Protein 2OQG (pdb70)

B-factor: mean 23.86, std 10.5, range [7.01, 112.54]

InterPro domains:
  IPR001845 HTH ArsR-type DNA-binding domain [PR00778] (13-28)
  IPR001845 HTH ArsR-type DNA-binding domain [PR00778] (45-60)
  IPR001845 HTH ArsR-type DNA-binding domain [PR00778] (60-75)
  IPR001845 HTH ArsR-type DNA-binding domain [PS50987] (1-95)
  IPR001845 HTH ArsR-type DNA-binding domain [SM00418] (11-89)
  IPR011991 ArsR-like helix-turn-helix domain [cd00090] (13-75)
  IPR036388 Winged helix-like DNA-binding domain superfamily [G3DSA:1.10.10.10] (1-110)
  IPR036390 Winged helix DNA-binding domain superfamily [SSF46785] (8-104)

Organism: Rhodococcus jostii (strain RHA1) (NCBI:txid101510)

Sequence (424 aa):
GTVGTYAEELASVFAALSSDEETRWEEILTELGRRADQSASSSSLATRRLPVSRRQAIAKHLNALQACGLVESVKVGRREIRYRALGAELNKTARTLEERRIGAEEWDRRRRLAAIKQIAESTVGTYAEELASVFAALSSDEETRWEEILTEELGRRADQSASSSLATRRLPVSRRQQAIAKHLNALQACGLVESVKVGREIRRYRALGAELNKTARTLERIGAEWDRRRRLAAIKQIAESSEVGTYAEELASSVFAALSDEETRWEEILTEELGRRADDQSASSLATRLPVSRRQAIAKHLNALQACGLVESVVKVGRREIRRYRRALGAELNKTARRTLLERRIGAEEWDRRLAAIKKQQIAESVGTYYAELASVFAALSDETRWEEILTELGRADQQSSASSSLATRLPVSRQAIAKKHLNALQACGLVVESVKVGRREEIRYRALGAELNNKTARTLEERRIGGAEEWDRRRLAAIIKKQQIAES

Radius of gyration: 34.67 Å; Cα contacts (8 Å, |Δi|>4): 653; chains: 4; bounding box: 62×33×121 Å

Nearest PDB structures (foldseek):
  2oqg-assembly1_B  TM=1.006E+00  e=1.334E-17  Rhodococcus jostii RHA1
  2oqg-assembly1_D  TM=9.419E-01  e=6.104E-15  Rhodococcus jostii RHA1
  7p6f-assembly2_CCC-2  TM=9.011E-01  e=6.106E-06  Streptomyces griseus
  1r1u-assembly2_D  TM=8.016E-01  e=3.786E-05  Staphylococcus aureus
  8qkf-assembly1_A  TM=7.967E-01  e=3.323E-05  Mycolicibacterium smegmatis

Foldseek 3Di:
DDVVVCVLCVLVCVLVVDPLSVVVQVVQAVDWAALVVVVVVDPADSVRSVVSQVSCVVSPQKDWDQDPNDITMHGDCVSVVVVVVVVVVVVVVVVVVVVVVVVVVVD/DVVVCVLCVLVCVLVVDVVSVVVQVVQAVDWAALVRVVVVDVADSVRSVVSVVSCVVSPQKDWDDDPPDITIHGDCVSVVVVCVVVVVVVVVVVVVVVVVVVVVVVD/DCLVVLLVLVCVLVVDPLSVVVLVVLVVPWAALVVSCVVDPDHSVVSVVSVVSCVVSPQKDWDDDPPGITIHGDVVSVVVSVVVVVVVVVVVVVVVVVCCVPPPD/DVVVVLLVLVCVLCVDVVLVVLLVVLAVDWAALVRSVVPDPDDSVVSVVSLVSCVVSPQWDWDDDPPGIIIHGDVVSVVVSVVVVCVVVVVVVVVVVVVCVVPHD

CATH classification: 1.10.10.10

Structure (mmCIF, N/CA/C/O backbone):
data_2OQG
#
_entry.id   2OQG
#
_cell.length_a   33.872
_cell.length_b   57.494
_cell.length_c   101.103
_cell.angle_alpha   90.00
_cell.angle_beta   96.54
_cell.angle_gamma   90.00
#
_symmetry.space_group_name_H-M   'P 1 21 1'
#
loop_
_entity.id
_entity.type
_entity.pdbx_description
1 polymer 'Possible transcriptional regulator, ArsR family protein'
2 non-polymer 'ACETIC ACID'
3 water water
#
loop_
_atom_site.group_PDB
_atom_site.id
_atom_site.type_symbol
_atom_site.label_atom_id
_atom_site.label_alt_id
_atom_site.label_comp_id
_atom_site.label_asym_id
_atom_site.label_entity_id
_atom_site.label_seq_id
_atom_site.pdbx_PDB_ins_code
_atom_site.Cartn_x
_atom_site.Cartn_y
_atom_site.Cartn_z
_atom_site.occupancy
_atom_site.B_iso_or_equiv
_atom_site.auth_seq_id
_atom_site.auth_comp_id
_atom_site.auth_asym_id
_atom_site.auth_atom_id
_atom_site.pdbx_PDB_model_num
ATOM 1 N N . GLY A 1 2 ? -2.392 15.559 100.962 1.00 38.05 0 GLY A N 1
ATOM 2 C CA . GLY A 1 2 ? -1.500 15.789 99.789 1.00 36.68 0 GLY A CA 1
ATOM 3 C C . GLY A 1 2 ? -0.430 14.751 99.924 1.00 36.28 0 GLY A C 1
ATOM 4 O O . GLY A 1 2 ? 0.172 14.264 98.941 1.00 35.11 0 GLY A O 1
ATOM 13 N N . THR A 1 4 ? -0.517 11.496 100.475 1.00 28.83 2 THR A N 1
ATOM 14 C CA . THR A 1 4 ? -1.158 10.230 100.366 1.00 27.12 2 THR A CA 1
ATOM 15 C C . THR A 1 4 ? 0.010 9.332 100.051 1.00 25.10 2 THR A C 1
ATOM 16 O O . THR A 1 4 ? 1.094 9.824 99.687 1.00 24.20 2 THR A O 1
ATOM 20 N N . VAL A 1 5 ? -0.192 8.017 100.153 1.00 24.80 3 VAL A N 1
ATOM 21 C CA . VAL A 1 5 ? 0.833 7.081 99.755 1.00 24.93 3 VAL A CA 1
ATOM 22 C C . VAL A 1 5 ? 1.069 7.057 98.243 1.00 24.05 3 VAL A C 1
ATOM 23 O O . VAL A 1 5 ? 2.148 6.689 97.812 1.00 25.02 3 VAL A O 1
ATOM 27 N N . GLY A 1 6 ? 0.042 7.391 97.464 1.00 23.53 4 GLY A N 1
ATOM 28 C CA . GLY A 1 6 ? 0.134 7.525 96.007 1.00 22.10 4 GLY A CA 1
ATOM 29 C C . GLY A 1 6 ? 1.146 8.584 95.588 1.00 21.01 4 GLY A C 1
ATOM 30 O O . GLY A 1 6 ? 1.974 8.358 94.665 1.00 20.17 4 GLY A O 1
ATOM 31 N N . THR A 1 7 ? 1.070 9.739 96.250 1.00 19.52 5 THR A N 1
ATOM 32 C CA . THR A 1 7 ? 2.059 10.808 96.009 1.00 18.72 5 THR A CA 1
ATOM 33 C C . THR A 1 7 ? 3.464 10.323 96.287 1.00 18.64 5 THR A C 1
ATOM 34 O O . THR A 1 7 ? 4.373 10.574 95.493 1.00 17.00 5 THR A O 1
ATOM 38 N N . TYR A 1 8 ? 3.648 9.651 97.426 1.00 16.93 6 TYR A N 1
ATOM 39 C CA . TYR A 1 8 ? 5.010 9.217 97.791 1.00 17.65 6 TYR A CA 1
ATOM 40 C C . TYR A 1 8 ? 5.478 8.217 96.757 1.00 17.25 6 TYR A C 1
ATOM 41 O O . TYR A 1 8 ? 6.591 8.313 96.254 1.00 17.45 6 TYR A O 1
ATOM 50 N N . ALA A 1 9 ? 4.596 7.297 96.360 1.00 18.44 7 ALA A N 1
ATOM 51 C CA . ALA A 1 9 ? 5.034 6.209 95.459 1.00 18.58 7 ALA A CA 1
ATOM 52 C C . ALA A 1 9 ? 5.406 6.783 94.102 1.00 17.82 7 ALA A C 1
ATOM 53 O O . ALA A 1 9 ? 6.314 6.256 93.414 1.00 17.98 7 ALA A O 1
ATOM 55 N N A GLU A 1 10 ? 4.718 7.864 93.724 0.50 16.60 8 GLU A N 1
ATOM 56 N N B GLU A 1 10 ? 4.711 7.854 93.699 0.50 16.87 8 GLU A N 1
ATOM 57 C CA A GLU A 1 10 ? 4.931 8.500 92.436 0.50 16.38 8 GLU A CA 1
ATOM 58 C CA B GLU A 1 10 ? 4.966 8.466 92.402 0.50 16.87 8 GLU A CA 1
ATOM 59 C C A GLU A 1 10 ? 6.193 9.345 92.411 0.50 15.95 8 GLU A C 1
ATOM 60 C C B GLU A 1 10 ? 6.277 9.232 92.450 0.50 16.27 8 GLU A C 1
ATOM 61 O O A GLU A 1 10 ? 6.862 9.437 91.379 0.50 16.35 8 GLU A O 1
ATOM 62 O O B GLU A 1 10 ? 7.059 9.156 91.505 0.50 16.78 8 GLU A O 1
ATOM 73 N N . LEU A 1 11 ? 6.503 9.949 93.550 1.00 14.77 9 LEU A N 1
ATOM 74 C CA . LEU A 1 11 ? 7.718 10.810 93.665 1.00 14.47 9 LEU A CA 1
ATOM 75 C C . LEU A 1 11 ? 8.945 10.175 94.313 1.00 13.04 9 LEU A C 1
ATOM 76 O O . LEU A 1 11 ? 10.020 10.777 94.310 1.00 12.38 9 LEU A O 1
ATOM 81 N N . ALA A 1 12 ? 8.803 8.959 94.822 1.00 14.53 10 ALA A N 1
ATOM 82 C CA . ALA A 1 12 ? 9.857 8.310 95.573 1.00 15.32 10 ALA A CA 1
ATOM 83 C C . ALA A 1 12 ? 11.196 8.242 94.815 1.00 13.08 10 ALA A C 1
ATOM 84 O O . ALA A 1 12 ? 12.254 8.543 95.394 1.00 14.01 10 ALA A O 1
ATOM 86 N N . SER A 1 13 ? 11.134 7.926 93.528 1.00 13.38 11 SER A N 1
ATOM 87 C CA . SER A 1 13 ? 12.384 7.786 92.744 1.00 14.10 11 SER A CA 1
ATOM 88 C C . SER A 1 13 ? 13.039 9.152 92.549 1.00 12.43 11 SER A C 1
ATOM 89 O O . SER A 1 13 ? 14.264 9.262 92.592 1.00 12.36 11 SER A O 1
ATOM 92 N N . VAL A 1 14 ? 12.216 10.194 92.399 1.00 11.06 12 VAL A N 1
ATOM 93 C CA . VAL A 1 14 ? 12.788 11.552 92.327 1.00 10.84 12 VAL A CA 1
ATOM 94 C C . VAL A 1 14 ? 13.400 11.933 93.661 1.00 10.34 12 VAL A C 1
ATOM 95 O O . VAL A 1 14 ? 14.513 12.497 93.679 1.00 11.73 12 VAL A O 1
ATOM 99 N N . PHE A 1 15 ? 12.675 11.707 94.769 1.00 9.23 13 PHE A N 1
ATOM 100 C CA . PHE A 1 15 ? 13.261 12.049 96.058 1.00 9.43 13 PHE A CA 1
ATOM 101 C C . PHE A 1 15 ? 14.603 11.330 96.213 1.00 10.31 13 PHE A C 1
ATOM 102 O O . PHE A 1 15 ? 15.597 11.928 96.643 1.00 11.03 13 PHE A O 1
ATOM 110 N N . ALA A 1 16 ? 14.636 10.043 95.891 1.00 11.04 14 ALA A N 1
ATOM 111 C CA . ALA A 1 16 ? 15.892 9.281 96.040 1.00 12.35 14 ALA A CA 1
ATOM 112 C C . ALA A 1 16 ? 16.993 9.916 95.153 1.00 12.02 14 ALA A C 1
ATOM 113 O O . ALA A 1 16 ? 18.162 10.066 95.568 1.00 13.14 14 ALA A O 1
ATOM 115 N N . ALA A 1 17 ? 16.624 10.281 93.923 1.00 12.14 15 ALA A N 1
ATOM 116 C CA . ALA A 1 17 ? 17.607 10.814 92.987 1.00 11.78 15 ALA A CA 1
ATOM 117 C C . ALA A 1 17 ? 18.197 12.111 93.558 1.00 11.56 15 ALA A C 1
ATOM 118 O O . ALA A 1 17 ? 19.405 12.324 93.494 1.00 13.67 15 ALA A O 1
ATOM 120 N N . LEU A 1 18 ? 17.324 12.932 94.149 1.00 10.23 16 LEU A N 1
ATOM 121 C CA . LEU A 1 18 ? 17.709 14.274 94.613 1.00 9.46 16 LEU A CA 1
ATOM 122 C C . LEU A 1 18 ? 18.327 14.216 96.055 1.00 10.92 16 LEU A C 1
ATOM 123 O O . LEU A 1 18 ? 18.630 15.245 96.637 1.00 11.88 16 LEU A O 1
ATOM 128 N N A SER A 1 19 ? 18.484 13.016 96.622 0.50 10.80 17 SER A N 1
ATOM 129 N N B SER A 1 19 ? 18.472 12.999 96.602 0.50 11.24 17 SER A N 1
ATOM 130 C CA A SER A 1 19 ? 18.973 12.916 97.983 0.50 12.42 17 SER A CA 1
ATOM 131 C CA B SER A 1 19 ? 18.976 12.803 97.956 0.50 13.35 17 SER A CA 1
ATOM 132 C C A SER A 1 19 ? 20.503 12.856 98.027 0.50 13.11 17 SER A C 1
ATOM 133 C C B SER A 1 19 ? 20.500 12.841 98.021 0.50 13.60 17 SER A C 1
ATOM 134 O O A SER A 1 19 ? 21.084 12.750 99.120 0.50 13.32 17 SER A O 1
ATOM 135 O O B SER A 1 19 ? 21.074 12.786 99.123 0.50 13.74 17 SER A O 1
ATOM 140 N N . ASP A 1 20 ? 21.129 12.949 96.848 1.00 13.66 18 ASP A N 1
ATOM 141 C CA . ASP A 1 20 ? 22.586 12.791 96.708 1.00 16.22 18 ASP A CA 1
ATOM 142 C C . ASP A 1 20 ? 23.242 14.026 96.144 1.00 15.99 18 ASP A C 1
ATOM 143 O O . ASP A 1 20 ? 22.882 14.444 95.068 1.00 16.26 18 ASP A O 1
ATOM 148 N N A GLU A 1 21 ? 24.213 14.586 96.878 0.50 16.41 19 GLU A N 1
ATOM 149 N N B GLU A 1 21 ? 24.215 14.593 96.874 0.50 16.36 19 GLU A N 1
ATOM 150 C CA A GLU A 1 21 ? 24.910 15.799 96.457 0.50 17.13 19 GLU A CA 1
ATOM 151 C CA B GLU A 1 21 ? 24.902 15.823 96.453 0.50 17.01 19 GLU A CA 1
ATOM 152 C C A GLU A 1 21 ? 25.602 15.620 95.107 0.50 16.47 19 GLU A C 1
ATOM 153 C C B GLU A 1 21 ? 25.678 15.652 95.144 0.50 16.47 19 GLU A C 1
ATOM 154 O O A GLU A 1 21 ? 25.567 16.501 94.261 0.50 16.02 19 GLU A O 1
ATOM 155 O O B GLU A 1 21 ? 25.768 16.578 94.353 0.50 16.62 19 GLU A O 1
ATOM 166 N N . THR A 1 22 ? 26.191 14.450 94.889 1.00 16.62 20 THR A N 1
ATOM 167 C CA . THR A 1 22 ? 26.836 14.171 93.593 1.00 16.35 20 THR A CA 1
ATOM 168 C C . THR A 1 22 ? 25.831 14.260 92.419 1.00 15.39 20 THR A C 1
ATOM 169 O O . THR A 1 22 ? 26.143 14.769 91.375 1.00 14.36 20 THR A O 1
ATOM 173 N N . ARG A 1 23 ? 24.615 13.736 92.599 1.00 14.27 21 ARG A N 1
ATOM 174 C CA . ARG A 1 23 ? 23.600 13.854 91.541 1.00 12.07 21 ARG A CA 1
ATOM 175 C C . ARG A 1 23 ? 23.234 15.320 91.313 1.00 11.43 21 ARG A C 1
ATOM 176 O O . ARG A 1 23 ? 22.990 15.682 90.188 1.00 11.74 21 ARG A O 1
ATOM 184 N N . TRP A 1 24 ? 23.194 16.157 92.371 1.00 11.55 22 TRP A N 1
ATOM 185 C CA . TRP A 1 24 ? 22.952 17.600 92.168 1.00 12.79 22 TRP A CA 1
ATOM 186 C C . TRP A 1 24 ? 24.072 18.245 91.364 1.00 13.61 22 TRP A C 1
ATOM 187 O O . TRP A 1 24 ? 23.821 19.131 90.543 1.00 14.75 22 TRP A O 1
ATOM 198 N N A GLU A 1 25 ? 25.299 17.807 91.627 0.50 14.88 23 GLU A N 1
ATOM 199 N N B GLU A 1 25 ? 25.308 17.853 91.622 0.50 14.49 23 GLU A N 1
ATOM 200 C CA A GLU A 1 25 ? 26.497 18.288 90.898 0.50 15.39 23 GLU A CA 1
ATOM 201 C CA B GLU A 1 25 ? 26.419 18.401 90.824 0.50 14.60 23 GLU A CA 1
ATOM 202 C C A GLU A 1 25 ? 26.353 17.955 89.406 0.50 15.34 23 GLU A C 1
ATOM 203 C C B GLU A 1 25 ? 26.179 18.022 89.367 0.50 14.70 23 GLU A C 1
ATOM 204 O O A GLU A 1 25 ? 26.672 18.778 88.537 0.50 16.19 23 GLU A O 1
ATOM 205 O O B GLU A 1 25 ? 26.248 18.884 88.484 0.50 15.29 23 GLU A O 1
ATOM 216 N N . ILE A 1 26 ? 25.883 16.738 89.113 1.00 14.70 24 ILE A N 1
ATOM 217 C CA . ILE A 1 26 ? 25.664 16.308 87.723 1.00 14.08 24 ILE A CA 1
ATOM 218 C C . ILE A 1 26 ? 24.532 17.104 87.097 1.00 13.61 24 ILE A C 1
ATOM 219 O O . ILE A 1 26 ? 24.655 17.599 85.967 1.00 13.92 24 ILE A O 1
ATOM 224 N N . LEU A 1 27 ? 23.427 17.231 87.829 1.00 12.11 25 LEU A N 1
ATOM 225 C CA . LEU A 1 27 ? 22.264 17.935 87.296 1.00 12.22 25 LEU A CA 1
ATOM 226 C C . LEU A 1 27 ? 22.636 19.375 86.961 1.00 12.95 25 LEU A C 1
ATOM 227 O O . LEU A 1 27 ? 22.218 19.898 85.925 1.00 15.19 25 LEU A O 1
ATOM 232 N N . THR A 1 28 ? 23.404 20.011 87.849 1.00 14.14 26 THR A N 1
ATOM 233 C CA . THR A 1 28 ? 23.769 21.405 87.650 1.00 15.99 26 THR A CA 1
ATOM 234 C C . THR A 1 28 ? 24.612 21.555 86.372 1.00 16.02 26 THR A C 1
ATOM 235 O O . THR A 1 28 ? 24.377 22.476 85.541 1.00 16.17 26 THR A O 1
ATOM 239 N N . GLU A 1 29 ? 25.564 20.647 86.208 1.00 15.14 27 GLU A N 1
ATOM 240 C CA . GLU A 1 29 ? 26.327 20.620 84.959 1.00 15.40 27 GLU A CA 1
ATOM 241 C C . GLU A 1 29 ? 25.424 20.467 83.733 1.00 15.58 27 GLU A C 1
ATOM 242 O O . GLU A 1 29 ? 25.524 21.247 82.763 1.00 16.34 27 GLU A O 1
ATOM 248 N N . LEU A 1 30 ? 24.529 19.484 83.795 1.00 13.98 28 LEU A N 1
ATOM 249 C CA . LEU A 1 30 ? 23.673 19.148 82.646 1.00 13.60 28 LEU A CA 1
ATOM 250 C C . LEU A 1 30 ? 22.551 20.131 82.389 1.00 13.88 28 LEU A C 1
ATOM 251 O O . LEU A 1 30 ? 21.957 20.113 81.307 1.00 13.07 28 LEU A O 1
ATOM 256 N N . GLY A 1 31 ? 22.262 20.958 83.382 1.00 13.07 29 GLY A N 1
ATOM 257 C CA . GLY A 1 31 ? 21.271 22.014 83.215 1.00 16.68 29 GLY A CA 1
ATOM 258 C C . GLY A 1 31 ? 21.897 23.239 82.566 1.00 18.85 29 GLY A C 1
ATOM 259 O O . GLY A 1 31 ? 21.171 24.086 82.054 1.00 21.40 29 GLY A O 1
ATOM 260 N N A ARG A 1 32 ? 23.227 23.335 82.633 0.50 18.63 30 ARG A N 1
ATOM 261 N N B ARG A 1 32 ? 23.228 23.355 82.597 0.50 18.94 30 ARG A N 1
ATOM 262 C CA A ARG A 1 32 ? 23.996 24.447 82.052 0.50 19.45 30 ARG A CA 1
ATOM 263 C CA B ARG A 1 32 ? 23.927 24.509 81.984 0.50 20.13 30 ARG A CA 1
ATOM 264 C C A ARG A 1 32 ? 24.285 24.229 80.565 0.50 19.08 30 ARG A C 1
ATOM 265 C C B ARG A 1 32 ? 24.377 24.260 80.544 0.50 19.30 30 ARG A C 1
ATOM 266 O O A ARG A 1 32 ? 24.109 25.139 79.757 0.50 19.04 30 ARG A O 1
ATOM 267 O O B ARG A 1 32 ? 24.421 25.187 79.744 0.50 19.35 30 ARG A O 1
ATOM 282 N N . ALA A 1 33 ? 24.711 23.014 80.221 1.00 17.78 31 ALA A N 1
ATOM 283 C CA . ALA A 1 33 ? 25.083 22.675 78.864 1.00 16.19 31 ALA A CA 1
ATOM 284 C C . ALA A 1 33 ? 24.929 21.180 78.711 1.00 16.06 31 ALA A C 1
ATOM 285 O O . ALA A 1 33 ? 25.290 20.472 79.640 1.00 17.30 31 ALA A O 1
ATOM 287 N N . ASP A 1 34 ? 24.437 20.706 77.563 1.00 15.64 32 ASP A N 1
ATOM 288 C CA . ASP A 1 34 ? 24.430 19.237 77.261 1.00 16.18 32 ASP A CA 1
ATOM 289 C C . ASP A 1 34 ? 25.851 18.715 77.293 1.00 16.95 32 ASP A C 1
ATOM 290 O O . ASP A 1 34 ? 26.726 19.325 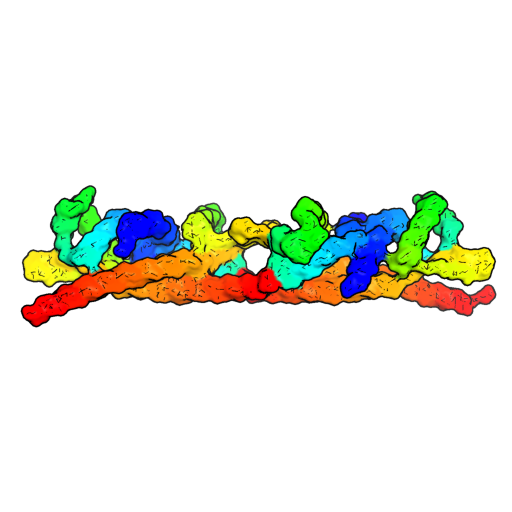76.643 1.00 16.82 32 ASP A O 1
ATOM 295 N N . GLN A 1 35 ? 26.093 17.599 78.008 1.00 14.65 33 GLN A N 1
ATOM 296 C CA . GLN A 1 35 ? 27.481 17.070 78.138 1.00 16.24 33 GLN A CA 1
ATOM 297 C C . GLN A 1 35 ? 27.491 15.574 78.035 1.00 15.78 33 GLN A C 1
ATOM 298 O O . GLN A 1 35 ? 26.517 14.929 78.382 1.00 16.14 33 GLN A O 1
ATOM 304 N N . SER A 1 36 ? 28.623 15.028 77.592 1.00 15.59 34 SER A N 1
ATOM 305 C CA . SER A 1 36 ? 28.763 13.609 77.564 1.00 16.82 34 SER A CA 1
ATOM 306 C C . SER A 1 36 ? 29.131 13.061 78.920 1.00 16.72 34 SER A C 1
ATOM 307 O O . SER A 1 36 ? 29.551 13.770 79.830 1.00 17.03 34 SER A O 1
ATOM 310 N N . ALA A 1 37 ? 29.010 11.757 79.063 1.00 17.74 35 ALA A N 1
ATOM 311 C CA . ALA A 1 37 ? 29.458 11.127 80.278 1.00 18.28 35 ALA A CA 1
ATOM 312 C C . ALA A 1 37 ? 30.963 11.372 80.483 1.00 18.77 35 ALA A C 1
ATOM 313 O O . ALA A 1 37 ? 31.409 11.576 81.597 1.00 19.46 35 ALA A O 1
ATOM 315 N N A SER A 1 38 ? 31.739 11.390 79.407 0.50 18.64 36 SER A N 1
ATOM 316 N N B SER A 1 38 ? 31.717 11.298 79.394 0.50 18.62 36 SER A N 1
ATOM 317 C CA A SER A 1 38 ? 33.186 11.595 79.536 0.50 18.77 36 SER A CA 1
ATOM 318 C CA B SER A 1 38 ? 33.150 11.501 79.452 0.50 18.86 36 SER A CA 1
ATOM 319 C C A SER A 1 38 ? 33.542 13.066 79.826 0.50 18.41 36 SER A C 1
ATOM 320 C C B SER A 1 38 ? 33.433 12.877 80.048 0.50 18.20 36 SER A C 1
ATOM 321 O O A SER A 1 38 ? 34.590 13.369 80.423 0.50 18.34 36 SER A O 1
ATOM 322 O O B SER A 1 38 ? 34.197 12.988 81.007 0.50 18.46 36 SER A O 1
ATOM 327 N N A SER A 1 39 ? 32.686 13.998 79.409 0.50 17.54 37 SER A N 1
ATOM 328 N N B SER A 1 39 ? 32.785 13.916 79.510 0.50 17.59 37 SER A N 1
ATOM 329 C CA A SER A 1 39 ? 32.808 15.366 79.897 0.50 17.86 37 SER A CA 1
ATOM 330 C CA B SER A 1 39 ? 32.943 15.295 79.991 0.50 17.93 37 SER A CA 1
ATOM 331 C C A SER A 1 39 ? 32.630 15.334 81.427 0.50 17.43 37 SER A C 1
ATOM 332 C C B SER A 1 39 ? 32.549 15.471 81.461 0.50 17.39 37 SER A C 1
ATOM 333 O O A SER A 1 39 ? 33.480 15.834 82.157 0.50 17.92 37 SER A O 1
ATOM 334 O O B SER A 1 39 ? 33.124 16.311 82.178 0.50 17.48 37 SER A O 1
ATOM 339 N N . LEU A 1 40 ? 31.556 14.707 81.914 1.00 17.10 38 LEU A N 1
ATOM 340 C CA . LEU A 1 40 ? 31.263 14.694 83.356 1.00 16.88 38 LEU A CA 1
ATOM 341 C C . LEU A 1 40 ? 32.381 14.069 84.178 1.00 18.06 38 LEU A C 1
ATOM 342 O O . LEU A 1 40 ? 32.749 14.607 85.223 1.00 19.15 38 LEU A O 1
ATOM 347 N N . ALA A 1 41 ? 32.890 12.933 83.699 1.00 17.60 39 ALA A N 1
ATOM 348 C CA . ALA A 1 41 ? 34.025 12.235 84.339 1.00 18.34 39 ALA A CA 1
ATOM 349 C C . ALA A 1 41 ? 35.294 13.065 84.406 1.00 19.60 39 ALA A C 1
ATOM 350 O O . ALA A 1 41 ? 36.086 12.948 85.350 1.00 19.13 39 ALA A O 1
ATOM 352 N N . THR A 1 42 ? 35.516 13.883 83.401 1.00 19.96 40 THR A N 1
ATOM 353 C CA . THR A 1 42 ? 36.704 14.732 83.395 1.00 22.25 40 THR A CA 1
ATOM 354 C C . THR A 1 42 ? 36.530 15.857 84.420 1.00 21.79 40 THR A C 1
ATOM 355 O O . THR A 1 42 ? 37.507 16.351 84.978 1.00 22.44 40 THR A O 1
ATOM 359 N N A ARG A 1 43 ? 35.278 16.235 84.682 0.50 20.85 41 ARG A N 1
ATOM 360 N N B ARG A 1 43 ? 35.271 16.223 84.686 0.50 21.15 41 ARG A N 1
ATOM 361 C CA A ARG A 1 43 ? 34.994 17.358 85.560 0.50 20.78 41 ARG A CA 1
ATOM 362 C CA B ARG A 1 43 ? 34.920 17.370 85.525 0.50 21.31 41 ARG A CA 1
ATOM 363 C C A ARG A 1 43 ? 34.943 16.969 87.031 0.50 19.98 41 ARG A C 1
ATOM 364 C C B ARG A 1 43 ? 34.830 17.027 87.016 0.50 20.33 41 ARG A C 1
ATOM 365 O O A ARG A 1 43 ? 35.458 17.683 87.885 0.50 20.06 41 ARG A O 1
ATOM 366 O O B ARG A 1 43 ? 35.211 17.828 87.870 0.50 20.05 41 ARG A O 1
ATOM 381 N N . LEU A 1 44 ? 34.276 15.857 87.322 1.00 19.61 42 LEU A N 1
ATOM 382 C CA . LEU A 1 44 ? 33.959 15.463 88.692 1.00 18.82 42 LEU A CA 1
ATOM 383 C C . LEU A 1 44 ? 34.789 14.300 89.153 1.00 18.73 42 LEU A C 1
ATOM 384 O O . LEU A 1 44 ? 35.148 13.446 88.331 1.00 19.47 42 LEU A O 1
ATOM 389 N N . PRO A 1 45 ? 35.069 14.231 90.460 1.00 19.18 43 PRO A N 1
ATOM 390 C CA . PRO A 1 45 ? 35.839 13.128 91.036 1.00 19.73 43 PRO A CA 1
ATOM 391 C C . PRO A 1 45 ? 34.928 11.893 91.299 1.00 19.11 43 PRO A C 1
ATOM 392 O O . PRO A 1 45 ? 34.756 11.433 92.432 1.00 19.40 43 PRO A O 1
ATOM 396 N N . VAL A 1 46 ? 34.387 11.371 90.221 1.00 19.27 44 VAL A N 1
ATOM 397 C CA . VAL A 1 46 ? 33.434 10.295 90.234 1.00 19.11 44 VAL A CA 1
ATOM 398 C C . VAL A 1 46 ? 33.866 9.429 89.075 1.00 19.09 44 VAL A C 1
ATOM 399 O O . VAL A 1 46 ? 34.100 9.940 87.961 1.00 20.22 44 VAL A O 1
ATOM 403 N N . SER A 1 47 ? 33.915 8.127 89.294 1.00 20.45 45 SER A N 1
ATOM 404 C CA . SER A 1 47 ? 34.313 7.239 88.228 1.00 23.43 45 SER A CA 1
ATOM 405 C C . SER A 1 47 ? 33.306 7.209 87.111 1.00 24.51 45 SER A C 1
ATOM 406 O O . SER A 1 47 ? 32.122 7.485 87.334 1.00 23.17 45 SER A O 1
ATOM 409 N N A ARG A 1 48 ? 33.774 6.855 85.912 0.50 24.78 46 ARG A N 1
ATOM 410 N N B ARG A 1 48 ? 33.783 6.843 85.926 0.50 24.88 46 ARG A N 1
ATOM 411 C CA A ARG A 1 48 ? 32.934 6.750 84.716 0.50 25.64 46 ARG A CA 1
ATOM 412 C CA B ARG A 1 48 ? 32.973 6.742 84.724 0.50 25.86 46 ARG A CA 1
ATOM 413 C C A ARG A 1 48 ? 31.781 5.770 84.933 0.50 25.60 46 ARG A C 1
ATOM 414 C C B ARG A 1 48 ? 31.800 5.776 84.938 0.50 25.71 46 ARG A C 1
ATOM 415 O O A ARG A 1 48 ? 30.646 6.022 84.499 0.50 25.82 46 ARG A O 1
ATOM 416 O O B ARG A 1 48 ? 30.667 6.052 84.527 0.50 25.96 46 ARG A O 1
ATOM 431 N N . GLN A 1 49 ? 32.051 4.665 85.624 1.00 25.46 47 GLN A N 1
ATOM 432 C CA . GLN A 1 49 ? 30.996 3.670 85.895 1.00 25.54 47 GLN A CA 1
ATOM 433 C C . GLN A 1 49 ? 29.969 4.181 86.895 1.00 23.52 47 GLN A C 1
ATOM 434 O O . GLN A 1 49 ? 28.744 3.905 86.766 1.00 22.38 47 GLN A O 1
ATOM 440 N N . ALA A 1 50 ? 30.432 4.950 87.873 1.00 21.01 48 ALA A N 1
ATOM 441 C CA . ALA A 1 50 ? 29.489 5.559 88.825 1.00 19.69 48 ALA A CA 1
ATOM 442 C C . ALA A 1 50 ? 28.666 6.646 88.112 1.00 17.18 48 ALA A C 1
ATOM 443 O O . ALA A 1 50 ? 27.459 6.805 88.376 1.00 16.14 48 ALA A O 1
ATOM 445 N N . ILE A 1 51 ? 29.310 7.416 87.244 1.00 15.63 49 ILE A N 1
ATOM 446 C CA . ILE A 1 51 ? 28.574 8.458 86.470 1.00 16.78 49 ILE A CA 1
ATOM 447 C C . ILE A 1 51 ? 27.471 7.795 85.652 1.00 15.10 49 ILE A C 1
ATOM 448 O O . ILE A 1 51 ? 26.315 8.244 85.654 1.00 15.34 49 ILE A O 1
ATOM 453 N N . ALA A 1 52 ? 27.824 6.688 84.982 1.00 15.66 50 ALA A N 1
ATOM 454 C CA . ALA A 1 52 ? 26.820 5.911 84.194 1.00 16.02 50 ALA A CA 1
ATOM 455 C C . ALA A 1 52 ? 25.625 5.519 85.046 1.00 15.62 50 ALA A C 1
ATOM 456 O O . ALA A 1 52 ? 24.465 5.660 84.597 1.00 16.01 50 ALA A O 1
ATOM 458 N N . LYS A 1 53 ? 25.894 5.037 86.266 1.00 17.23 51 LYS A N 1
ATOM 459 C CA . LYS A 1 53 ? 24.846 4.591 87.170 1.00 17.30 51 LYS A CA 1
ATOM 460 C C . LYS A 1 53 ? 23.967 5.768 87.591 1.00 16.10 51 LYS A C 1
ATOM 461 O O . LYS A 1 53 ? 22.733 5.651 87.602 1.00 15.60 51 LYS A O 1
ATOM 467 N N . HIS A 1 54 ? 24.602 6.887 87.959 1.00 14.26 52 HIS A N 1
ATOM 468 C CA . HIS A 1 54 ? 23.856 8.111 88.324 1.00 13.70 52 HIS A CA 1
ATOM 469 C C . HIS A 1 54 ? 23.002 8.551 87.125 1.00 12.39 52 HIS A C 1
ATOM 470 O O . HIS A 1 54 ? 21.836 8.931 87.334 1.00 11.96 52 HIS A O 1
ATOM 477 N N . LEU A 1 55 ? 23.583 8.567 85.921 1.00 11.43 53 LEU A N 1
ATOM 478 C CA . LEU A 1 55 ? 22.828 9.002 84.732 1.00 11.37 53 LEU A CA 1
ATOM 479 C C . LEU A 1 55 ? 21.620 8.111 84.483 1.00 12.33 53 LEU A C 1
ATOM 480 O O . LEU A 1 55 ? 20.533 8.590 84.159 1.00 11.59 53 LEU A O 1
ATOM 485 N N . ASN A 1 56 ? 21.807 6.806 84.657 1.00 12.07 54 ASN A N 1
ATOM 486 C CA . ASN A 1 56 ? 20.689 5.860 84.418 1.00 12.34 54 ASN A CA 1
ATOM 487 C C . ASN A 1 56 ? 19.578 6.155 85.416 1.00 11.30 54 ASN A C 1
ATOM 488 O O . ASN A 1 56 ? 18.374 6.151 85.044 1.00 13.68 54 ASN A O 1
ATOM 493 N N . ALA A 1 57 ? 19.963 6.405 86.669 1.00 12.17 55 ALA A N 1
ATOM 494 C CA . ALA A 1 57 ? 18.959 6.670 87.728 1.00 12.79 55 ALA A CA 1
ATOM 495 C C . ALA A 1 57 ? 18.240 7.966 87.403 1.00 12.00 55 ALA A C 1
ATOM 496 O O . ALA A 1 57 ? 16.975 8.038 87.491 1.00 12.65 55 ALA A O 1
ATOM 498 N N . LEU A 1 58 ? 19.024 8.984 87.018 1.00 10.88 56 LEU A N 1
ATOM 499 C CA . LEU A 1 58 ? 18.402 10.277 86.642 1.00 10.14 56 LEU A CA 1
ATOM 500 C C . LEU A 1 58 ? 17.480 10.172 85.417 1.00 9.59 56 LEU A C 1
ATOM 501 O O . LEU A 1 58 ? 16.399 10.829 85.377 1.00 9.65 56 LEU A O 1
ATOM 506 N N . GLN A 1 59 ? 17.859 9.397 84.403 1.00 9.99 57 GLN A N 1
ATOM 507 C CA . GLN A 1 59 ? 16.974 9.245 83.240 1.00 9.76 57 GLN A CA 1
ATOM 508 C C . GLN A 1 59 ? 15.726 8.463 83.604 1.00 10.78 57 GLN A C 1
ATOM 509 O O . GLN A 1 59 ? 14.617 8.771 83.111 1.00 13.05 57 GLN A O 1
ATOM 515 N N . ALA A 1 60 ? 15.886 7.461 84.480 1.00 11.27 58 ALA A N 1
ATOM 516 C CA . ALA A 1 60 ? 14.752 6.590 84.795 1.00 12.65 58 ALA A CA 1
ATOM 517 C C . ALA A 1 60 ? 13.649 7.337 85.507 1.00 13.17 58 ALA A C 1
ATOM 518 O O . ALA A 1 60 ? 12.508 6.921 85.459 1.00 16.43 58 ALA A O 1
ATOM 520 N N . CYS A 1 61 ? 13.993 8.382 86.250 1.00 12.00 59 CYS A N 1
ATOM 521 C CA . CYS A 1 61 ? 12.955 9.100 86.991 1.00 13.35 59 CYS A CA 1
ATOM 522 C C . CYS A 1 61 ? 12.623 10.408 86.276 1.00 12.87 59 CYS A C 1
ATOM 523 O O . CYS A 1 61 ? 11.828 11.205 86.792 1.00 15.14 59 CYS A O 1
ATOM 526 N N . GLY A 1 62 ? 13.171 10.606 85.076 1.00 10.90 60 GLY A N 1
ATOM 527 C CA . GLY A 1 62 ? 12.769 11.728 84.229 1.00 11.47 60 GLY A CA 1
ATOM 528 C C . GLY A 1 62 ? 13.502 13.038 84.445 1.00 10.86 60 GLY A C 1
ATOM 529 O O . GLY A 1 62 ? 13.131 14.076 83.865 1.00 12.95 60 GLY A O 1
ATOM 530 N N . LEU A 1 63 ? 14.563 13.015 85.238 1.00 10.06 61 LEU A N 1
ATOM 531 C CA . LEU A 1 63 ? 15.305 14.263 85.518 1.00 7.57 61 LEU A CA 1
ATOM 532 C C . LEU A 1 63 ? 16.335 14.622 84.461 1.00 8.68 61 LEU A C 1
ATOM 533 O O . LEU A 1 63 ? 16.825 15.784 84.370 1.00 11.38 61 LEU A O 1
ATOM 538 N N . VAL A 1 64 ? 16.698 13.611 83.675 1.00 8.81 62 VAL A N 1
ATOM 539 C CA . VAL A 1 64 ? 17.702 13.737 82.580 1.00 9.45 62 VAL A CA 1
ATOM 540 C C . VAL A 1 64 ? 17.207 13.026 81.356 1.00 9.07 62 VAL A C 1
ATOM 541 O O . VAL A 1 64 ? 16.529 11.953 81.458 1.00 9.71 62 VAL A O 1
ATOM 545 N N . GLU A 1 65 ? 17.532 13.599 80.178 1.00 9.9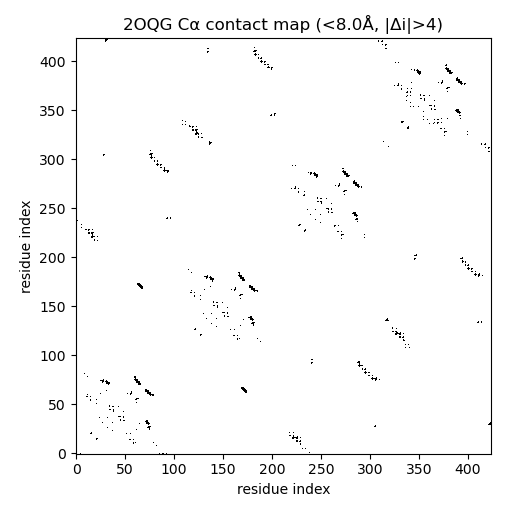9 63 GLU A N 1
ATOM 546 C CA . GLU A 1 65 ? 17.321 12.867 78.948 1.00 12.21 63 GLU A CA 1
ATOM 547 C C . GLU A 1 65 ? 18.636 12.745 78.164 1.00 11.76 63 GLU A C 1
ATOM 548 O O . GLU A 1 65 ? 19.470 13.667 78.195 1.00 13.24 63 GLU A O 1
ATOM 554 N N . SER A 1 66 ? 18.806 11.627 77.451 1.00 11.96 64 SER A N 1
ATOM 555 C CA . SER A 1 66 ? 19.887 11.540 76.503 1.00 13.37 64 SER A CA 1
ATOM 556 C C . SER A 1 66 ? 19.553 12.299 75.217 1.00 13.89 64 SER A C 1
ATOM 557 O O . SER A 1 66 ? 18.365 12.387 74.787 1.00 15.59 64 SER A O 1
ATOM 560 N N . VAL A 1 67 ? 20.604 12.854 74.623 1.00 13.42 65 VAL A N 1
ATOM 561 C CA . VAL A 1 67 ? 20.513 13.668 73.433 1.00 14.92 65 VAL A CA 1
ATOM 562 C C . VAL A 1 67 ? 21.525 13.010 72.483 1.00 15.62 65 VAL A C 1
ATOM 563 O O . VAL A 1 67 ? 22.742 13.104 72.690 1.00 16.60 65 VAL A O 1
ATOM 567 N N . LYS A 1 68 ? 21.057 12.268 71.500 1.00 15.41 66 LYS A N 1
ATOM 568 C CA . LYS A 1 68 ? 22.029 11.591 70.643 1.00 15.31 66 LYS A CA 1
ATOM 569 C C . LYS A 1 68 ? 21.966 12.209 69.256 1.00 15.80 66 LYS A C 1
ATOM 570 O O . LYS A 1 68 ? 20.938 12.154 68.575 1.00 15.30 66 LYS A O 1
ATOM 576 N N . VAL A 1 69 ? 23.064 12.830 68.856 1.00 16.45 67 VAL A N 1
ATOM 577 C CA . VAL A 1 69 ? 23.075 13.523 67.612 1.00 16.44 67 VAL A CA 1
ATOM 578 C C . VAL A 1 69 ? 24.109 12.858 66.720 1.00 18.70 67 VAL A C 1
ATOM 579 O O . VAL A 1 69 ? 25.309 12.838 67.030 1.00 17.62 67 VAL A O 1
ATOM 583 N N . GLY A 1 70 ? 23.634 12.271 65.629 1.00 19.31 68 GLY A N 1
ATOM 584 C CA . GLY A 1 70 ? 24.462 11.328 64.916 1.00 21.66 68 GLY A CA 1
ATOM 585 C C . GLY A 1 70 ? 24.961 10.265 65.892 1.00 23.13 68 GLY A C 1
ATOM 586 O O . GLY A 1 70 ? 24.172 9.605 66.564 1.00 23.03 68 GLY A O 1
ATOM 587 N N A ARG A 1 71 ? 26.279 10.143 65.976 0.50 23.56 69 ARG A N 1
ATOM 588 N N B ARG A 1 71 ? 26.274 10.082 65.953 0.50 23.65 69 ARG A N 1
ATOM 589 C CA A ARG A 1 71 ? 26.923 9.135 66.814 0.50 23.96 69 ARG A CA 1
ATOM 590 C CA B ARG A 1 71 ? 26.866 9.096 66.861 0.50 24.18 69 ARG A CA 1
ATOM 591 C C A ARG A 1 71 ? 27.202 9.649 68.238 0.50 23.70 69 ARG A C 1
ATOM 592 C C B ARG A 1 71 ? 27.078 9.636 68.286 0.50 23.75 69 ARG A C 1
ATOM 593 O O A ARG A 1 71 ? 27.549 8.870 69.125 0.50 23.66 69 ARG A O 1
ATOM 594 O O B ARG A 1 71 ? 27.279 8.861 69.215 0.50 23.86 69 ARG A O 1
ATOM 609 N N . GLU A 1 72 ? 27.054 10.958 68.440 1.00 23.04 70 GLU A N 1
ATOM 610 C CA . GLU A 1 72 ? 27.480 11.615 69.708 1.00 22.84 70 GLU A CA 1
ATOM 611 C C . GLU A 1 72 ? 26.363 11.565 70.761 1.00 20.03 70 GLU A C 1
ATOM 612 O O . GLU A 1 72 ? 25.265 11.990 70.477 1.00 19.10 70 GLU A O 1
ATOM 618 N N . ILE A 1 73 ? 26.672 11.093 71.965 1.00 18.26 71 ILE A N 1
ATOM 619 C CA . ILE A 1 73 ? 25.667 10.989 73.049 1.00 16.85 71 ILE A CA 1
ATOM 620 C C . ILE A 1 73 ? 25.989 11.973 74.162 1.00 16.12 71 ILE A C 1
ATOM 621 O O . ILE A 1 73 ? 27.075 11.935 74.764 1.00 18.08 71 ILE A O 1
ATOM 626 N N . ARG A 1 74 ? 25.039 12.872 74.409 1.00 14.34 72 ARG A N 1
ATOM 627 C CA . ARG A 1 74 ? 25.169 13.822 75.487 1.00 14.02 72 ARG A CA 1
ATOM 628 C C . ARG A 1 74 ? 23.932 13.727 76.351 1.00 13.24 72 ARG A C 1
ATOM 629 O O . ARG A 1 74 ? 22.983 13.039 75.982 1.00 11.91 72 ARG A O 1
ATOM 637 N N . TYR A 1 75 ? 23.948 14.419 77.487 1.00 11.48 73 TYR A N 1
ATOM 638 C CA . TYR A 1 75 ? 22.816 14.366 78.435 1.00 11.77 73 TYR A CA 1
ATOM 639 C C . TYR A 1 75 ? 22.354 15.761 78.799 1.00 11.91 73 TYR A C 1
ATOM 640 O O . TYR A 1 75 ? 23.165 16.717 78.794 1.00 11.86 73 TYR A O 1
ATOM 649 N N . ARG A 1 76 ? 21.076 15.888 79.177 1.00 11.42 74 ARG A N 1
ATOM 650 C CA . ARG A 1 76 ? 20.512 17.221 79.414 1.00 11.81 74 ARG A CA 1
ATOM 651 C C . ARG A 1 76 ? 19.577 17.091 80.632 1.00 12.23 74 ARG A C 1
ATOM 652 O O . ARG A 1 76 ? 18.832 16.138 80.719 1.00 12.00 74 ARG A O 1
ATOM 660 N N . ALA A 1 77 ? 19.664 18.020 81.577 1.00 10.66 75 ALA A N 1
ATOM 661 C CA . ALA A 1 77 ? 18.743 18.053 82.728 1.00 10.84 75 ALA A CA 1
ATOM 662 C C . ALA A 1 77 ? 17.434 18.642 82.243 1.00 12.94 75 ALA A C 1
ATOM 663 O O . ALA A 1 77 ? 17.423 19.624 81.466 1.00 12.67 75 ALA A O 1
ATOM 665 N N . LEU A 1 78 ? 16.350 18.154 82.845 1.00 11.86 76 LEU A N 1
ATOM 666 C CA . LEU A 1 78 ? 14.990 18.548 82.504 1.00 12.97 76 LEU A CA 1
ATOM 667 C C . LEU A 1 78 ? 14.263 19.082 83.713 1.00 12.47 76 LEU A C 1
ATOM 668 O O . LEU A 1 78 ? 14.345 18.501 84.824 1.00 12.51 76 LEU A O 1
ATOM 673 N N . GLY A 1 79 ? 13.564 20.219 83.531 1.00 13.82 77 GLY A N 1
ATOM 674 C CA . GLY A 1 79 ? 12.853 20.798 84.668 1.00 13.50 77 GLY A CA 1
ATOM 675 C C . GLY A 1 79 ? 11.543 20.159 85.039 1.00 13.37 77 GLY A C 1
ATOM 676 O O . GLY A 1 79 ? 11.081 20.350 86.182 1.00 14.42 77 GLY A O 1
ATOM 677 N N . ALA A 1 80 ? 10.893 19.426 84.122 1.00 14.50 78 ALA A N 1
ATOM 678 C CA . ALA A 1 80 ? 9.514 18.900 84.379 1.00 15.15 78 ALA A CA 1
ATOM 679 C C . ALA A 1 80 ? 9.308 18.205 85.723 1.00 15.06 78 ALA A C 1
ATOM 680 O O . ALA A 1 80 ? 8.293 18.501 86.431 1.00 15.11 78 ALA A O 1
ATOM 682 N N . GLU A 1 81 ? 10.203 17.286 86.098 1.00 14.84 79 GLU A N 1
ATOM 683 C CA . GLU A 1 81 ? 9.988 16.612 87.375 1.00 15.97 79 GLU A CA 1
ATOM 684 C C . GLU A 1 81 ? 10.332 17.459 88.589 1.00 13.51 79 GLU A C 1
ATOM 685 O O . GLU A 1 81 ? 9.723 17.268 89.642 1.00 14.97 79 GLU A O 1
ATOM 691 N N . LEU A 1 82 ? 11.227 18.445 88.444 1.00 14.29 80 LEU A N 1
ATOM 692 C CA . LEU A 1 82 ? 11.542 19.337 89.520 1.00 13.37 80 LEU A CA 1
ATOM 693 C C . LEU A 1 82 ? 10.321 20.225 89.689 1.00 10.74 80 LEU A C 1
ATOM 694 O O . LEU A 1 82 ? 9.912 20.500 90.813 1.00 11.57 80 LEU A O 1
ATOM 699 N N . ASN A 1 83 ? 9.690 20.607 88.577 1.00 12.74 81 ASN A N 1
ATOM 700 C CA . ASN A 1 83 ? 8.483 21.484 88.685 1.00 13.49 81 ASN A CA 1
ATOM 701 C C . ASN A 1 83 ? 7.321 20.737 89.336 1.00 13.29 81 ASN A C 1
ATOM 702 O O . ASN A 1 83 ? 6.624 21.258 90.226 1.00 12.80 81 ASN A O 1
ATOM 707 N N . LYS A 1 84 ? 7.160 19.476 88.971 1.00 12.54 82 LYS A N 1
ATOM 708 C CA . LYS A 1 84 ? 6.057 18.681 89.528 1.00 12.89 82 LYS A CA 1
ATOM 709 C C . LYS A 1 84 ? 6.312 18.515 91.034 1.00 11.29 82 LYS A C 1
ATOM 710 O O . LYS A 1 84 ? 5.408 18.642 91.886 1.00 11.73 82 LYS A O 1
ATOM 716 N N . THR A 1 85 ? 7.561 18.185 91.372 1.00 9.90 83 THR A N 1
ATOM 717 C CA . THR A 1 85 ? 7.869 18.009 92.787 1.00 10.65 83 THR A CA 1
ATOM 718 C C . THR A 1 85 ? 7.622 19.289 93.567 1.00 10.65 83 THR A C 1
ATOM 719 O O . THR A 1 85 ? 7.041 19.271 94.656 1.00 11.49 83 THR A O 1
ATOM 723 N N . ALA A 1 86 ? 8.077 20.407 92.990 1.00 10.36 84 ALA A N 1
ATOM 724 C CA . ALA A 1 86 ? 7.894 21.671 93.647 1.00 11.16 84 ALA A CA 1
ATOM 725 C C . ALA A 1 86 ? 6.378 21.976 93.861 1.00 11.74 84 ALA A C 1
ATOM 726 O O . ALA A 1 86 ? 5.955 22.404 94.957 1.00 13.74 84 ALA A O 1
ATOM 728 N N . ARG A 1 87 ? 5.539 21.682 92.871 1.00 13.04 85 ARG A N 1
ATOM 729 C CA . ARG A 1 87 ? 4.086 21.995 93.026 1.00 13.09 85 ARG A CA 1
ATOM 730 C C . ARG A 1 87 ? 3.533 21.143 94.180 1.00 12.60 85 ARG A C 1
ATOM 731 O O . ARG A 1 87 ? 2.711 21.602 94.963 1.00 16.12 85 ARG A O 1
ATOM 739 N N . THR A 1 88 ? 3.947 19.871 94.251 1.00 11.70 86 THR A N 1
ATOM 740 C CA . THR A 1 88 ? 3.451 18.992 95.299 1.00 12.52 86 THR A CA 1
ATOM 741 C C . THR A 1 88 ? 3.930 19.478 96.664 1.00 12.46 86 THR A C 1
ATOM 742 O O . THR A 1 88 ? 3.129 19.560 97.621 1.00 14.36 86 THR A O 1
ATOM 746 N N . LEU A 1 89 ? 5.215 19.848 96.774 1.00 12.12 87 LEU A N 1
ATOM 747 C CA . LEU A 1 89 ? 5.718 20.335 98.084 1.00 13.22 87 LEU A CA 1
ATOM 748 C C . LEU A 1 89 ? 5.051 21.653 98.501 1.00 14.32 87 LEU A C 1
ATOM 749 O O . LEU A 1 89 ? 4.806 21.868 99.698 1.00 15.29 87 LEU A O 1
ATOM 754 N N A GLU A 1 90 ? 4.678 22.488 97.531 0.50 15.42 88 GLU A N 1
ATOM 755 N N B GLU A 1 90 ? 4.819 22.524 97.521 0.50 15.51 88 GLU A N 1
ATOM 756 C CA A GLU A 1 90 ? 3.863 23.693 97.832 0.50 16.68 88 GLU A CA 1
ATOM 757 C CA B GLU A 1 90 ? 4.134 23.798 97.766 0.50 17.04 88 GLU A CA 1
ATOM 758 C C A GLU A 1 90 ? 2.466 23.367 98.340 0.50 16.71 88 GLU A C 1
ATOM 759 C C B GLU A 1 90 ? 2.738 23.543 98.301 0.50 16.50 88 GLU A C 1
ATOM 760 O O A GLU A 1 90 ? 1.962 23.981 99.299 0.50 16.97 88 GLU A O 1
ATOM 761 O O B GLU A 1 90 ? 2.316 24.180 99.275 0.50 16.69 88 GLU A O 1
ATOM 772 N N A ARG A 1 91 ? 1.821 22.401 97.709 0.50 16.98 89 ARG A N 1
ATOM 773 N N B ARG A 1 91 ? 2.036 22.594 97.689 0.50 16.35 89 ARG A N 1
ATOM 774 C CA A ARG A 1 91 ? 0.445 22.083 98.100 0.50 16.95 89 ARG A CA 1
ATOM 775 C CA B ARG A 1 91 ? 0.663 22.251 98.112 0.50 16.66 89 ARG A CA 1
ATOM 776 C C A ARG A 1 91 ? 0.428 21.490 99.498 0.50 16.09 89 ARG A C 1
ATOM 777 C C B ARG A 1 91 ? 0.638 21.729 99.537 0.50 15.58 89 ARG A C 1
ATOM 778 O O A ARG A 1 91 ? -0.514 21.706 100.279 0.50 15.86 89 ARG A O 1
ATOM 779 O O B ARG A 1 91 ? -0.119 22.222 100.366 0.50 15.50 89 ARG A O 1
ATOM 794 N N . ILE A 1 92 ? 1.472 20.713 99.813 1.00 15.09 90 ILE A N 1
ATOM 795 C CA . ILE A 1 92 ? 1.524 20.053 101.132 1.00 14.79 90 ILE A CA 1
ATOM 796 C C . ILE A 1 92 ? 1.883 21.119 102.161 1.00 14.97 90 ILE A C 1
ATOM 797 O O . ILE A 1 92 ? 1.254 21.182 103.232 1.00 15.91 90 ILE A O 1
ATOM 802 N N . GLY A 1 93 ? 2.811 22.030 101.801 1.00 15.46 91 GLY A N 1
ATOM 803 C CA . GLY A 1 93 ? 3.233 23.105 102.712 1.00 15.90 91 GLY A CA 1
ATOM 804 C C . GLY A 1 93 ? 2.069 24.047 103.046 1.00 15.74 91 GLY A C 1
ATOM 805 O O . GLY A 1 93 ? 1.894 24.440 104.195 1.00 17.94 91 GLY A O 1
ATOM 806 N N . ALA A 1 94 ? 1.260 24.360 102.044 1.00 17.04 92 ALA A N 1
ATOM 807 C CA . ALA A 1 94 ? 0.055 25.177 102.211 1.00 19.37 92 ALA A CA 1
ATOM 808 C C . ALA A 1 94 ? -0.934 24.497 103.143 1.00 18.63 92 ALA A C 1
ATOM 809 O O . ALA A 1 94 ? -1.502 25.158 104.037 1.00 20.12 92 ALA A O 1
ATOM 811 N N A GLU A 1 95 ? -1.146 23.183 103.006 0.50 17.99 93 GLU A N 1
ATOM 812 N N B GLU A 1 95 ? -1.136 23.194 102.960 0.50 18.30 93 GLU A N 1
ATOM 813 C CA A GLU A 1 95 ? -2.068 22.491 103.914 0.50 17.83 93 GLU A CA 1
ATOM 814 C CA B GLU A 1 95 ? -1.997 22.408 103.823 0.50 18.71 93 GLU A CA 1
ATOM 815 C C A GLU A 1 95 ? -1.552 22.492 105.369 0.50 16.12 93 GLU A C 1
ATOM 816 C C B GLU A 1 95 ? -1.542 22.496 105.305 0.50 16.55 93 GLU A C 1
ATOM 817 O O A GLU A 1 95 ? -2.329 22.654 106.331 0.50 16.26 93 GLU A O 1
ATOM 818 O O B GLU A 1 95 ? -2.351 22.741 106.212 0.50 17.02 93 GLU A O 1
ATOM 829 N N . TRP A 1 96 ? -0.242 22.307 105.548 1.00 14.99 94 TRP A N 1
ATOM 830 C CA . TRP A 1 96 ? 0.303 22.344 106.911 1.00 13.91 94 TRP A CA 1
ATOM 831 C C . TRP A 1 96 ? 0.098 23.737 107.495 1.00 14.44 94 TRP A C 1
ATOM 832 O O . TRP A 1 96 ? -0.242 23.884 108.669 1.00 14.22 94 TRP A O 1
ATOM 843 N N . ASP A 1 97 ? 0.321 24.744 106.659 1.00 15.12 95 ASP A N 1
ATOM 844 C CA . ASP A 1 97 ? 0.143 26.167 107.086 1.00 15.75 95 ASP A CA 1
ATOM 845 C C . ASP A 1 97 ? -1.312 26.458 107.458 1.00 16.40 95 ASP A C 1
ATOM 846 O O . ASP A 1 97 ? -1.585 27.183 108.444 1.00 17.18 95 ASP A O 1
ATOM 851 N N A ARG A 1 98 ? -2.244 26.012 106.623 0.60 16.66 96 ARG A N 1
ATOM 852 N N B ARG A 1 98 ? -2.252 25.803 106.784 0.40 16.10 96 ARG A N 1
ATOM 853 C CA A ARG A 1 98 ? -3.674 26.268 106.897 0.60 18.08 96 ARG A CA 1
ATOM 854 C CA B ARG A 1 98 ? -3.667 25.888 107.207 0.40 16.38 96 ARG A CA 1
ATOM 855 C C A ARG A 1 98 ? -4.009 25.627 108.240 0.60 16.23 96 ARG A C 1
ATOM 856 C C B ARG A 1 98 ? -4.047 25.144 108.506 0.40 14.86 96 ARG A C 1
ATOM 857 O O A ARG A 1 98 ? -4.726 26.172 109.094 0.60 15.83 96 ARG A O 1
ATOM 858 O O B ARG A 1 98 ? -4.886 25.629 109.286 0.40 12.46 96 ARG A O 1
ATOM 873 N N A ARG A 1 99 ? -3.450 24.434 108.426 0.50 14.83 97 ARG A N 1
ATOM 874 N N B ARG A 1 99 ? -3.449 23.980 108.748 0.50 13.95 97 ARG A N 1
ATOM 875 C CA A ARG A 1 99 ? -3.689 23.652 109.614 0.50 14.29 97 ARG A CA 1
ATOM 876 C CA B ARG A 1 99 ? -3.664 23.309 110.013 0.50 14.03 97 ARG A CA 1
ATOM 877 C C A ARG A 1 99 ? -3.188 24.408 110.865 0.50 13.91 97 ARG A C 1
ATOM 878 C C B ARG A 1 99 ? -3.064 24.203 111.110 0.50 13.83 97 ARG A C 1
ATOM 879 O O A ARG A 1 99 ? -3.905 24.584 111.842 0.50 13.47 97 ARG A O 1
ATOM 880 O O B ARG A 1 99 ? -3.611 24.318 112.216 0.50 13.18 97 ARG A O 1
ATOM 895 N N . LEU A 1 100 ? -1.942 24.856 110.803 1.00 12.25 98 LEU A N 1
ATOM 896 C CA . LEU A 1 100 ? -1.311 25.649 111.861 1.00 13.95 98 LEU A CA 1
ATOM 897 C C . LEU A 1 100 ? -2.185 26.894 112.161 1.00 12.48 98 LEU A C 1
ATOM 898 O O . LEU A 1 100 ? -2.444 27.209 113.333 1.00 13.78 98 LEU A O 1
ATOM 903 N N . ALA A 1 101 ? -2.685 27.567 111.120 1.00 13.66 99 ALA A N 1
ATOM 904 C CA . ALA A 1 101 ? -3.543 28.776 111.317 1.00 14.02 99 ALA A CA 1
ATOM 905 C C . ALA A 1 101 ? -4.804 28.430 112.119 1.00 13.04 99 ALA A C 1
ATOM 906 O O . ALA A 1 101 ? -5.181 29.170 113.015 1.00 14.11 99 ALA A O 1
ATOM 908 N N . ALA A 1 102 ? -5.442 27.283 111.825 1.00 12.38 100 ALA A N 1
ATOM 909 C CA . ALA A 1 102 ? -6.605 26.828 112.603 1.00 13.61 100 ALA A CA 1
ATOM 910 C C . ALA A 1 102 ? -6.277 26.661 114.083 1.00 13.43 100 ALA A C 1
ATOM 911 O O . ALA A 1 102 ? -7.054 27.053 114.959 1.00 12.76 100 ALA A O 1
ATOM 913 N N . ILE A 1 103 ? -5.145 26.038 114.358 1.00 13.30 101 ILE A N 1
ATOM 914 C CA . ILE A 1 103 ? -4.710 25.824 115.733 1.00 15.79 101 ILE A CA 1
ATOM 915 C C . ILE A 1 103 ? -4.382 27.124 116.476 1.00 15.38 101 ILE A C 1
ATOM 916 O O . ILE A 1 103 ? -4.746 27.294 117.641 1.00 16.11 101 ILE A O 1
ATOM 921 N N . LYS A 1 104 ? -3.680 28.029 115.802 1.00 14.39 102 LYS A N 1
ATOM 922 C CA . LYS A 1 104 ? -3.348 29.341 116.396 1.00 15.83 102 LYS A CA 1
ATOM 923 C C . LYS A 1 104 ? -4.638 30.071 116.681 1.00 14.88 102 LYS A C 1
ATOM 924 O O . LYS A 1 104 ? -4.791 30.713 117.704 1.00 16.57 102 LYS A O 1
ATOM 930 N N . GLN A 1 105 ? -5.577 29.967 115.767 1.00 13.26 103 GLN A N 1
ATOM 931 C CA . GLN A 1 105 ? -6.820 30.736 115.890 1.00 14.06 103 GLN A CA 1
ATOM 932 C C . GLN A 1 105 ? -7.638 30.186 117.065 1.00 14.32 103 GLN A C 1
ATOM 933 O O . GLN A 1 105 ? -8.197 30.990 117.848 1.00 16.12 103 GLN A O 1
ATOM 939 N N . ILE A 1 106 ? -7.736 28.842 117.197 1.00 12.98 104 ILE A N 1
ATOM 940 C CA . ILE A 1 106 ? -8.528 28.305 118.307 1.00 15.30 104 ILE A CA 1
ATOM 941 C C . ILE A 1 106 ? -7.864 28.526 119.671 1.00 14.98 104 ILE A C 1
ATOM 942 O O . ILE A 1 106 ? -8.554 28.655 120.712 1.00 18.10 104 ILE A O 1
ATOM 947 N N . ALA A 1 107 ? -6.541 28.682 119.698 1.00 15.10 105 ALA A N 1
ATOM 948 C CA . ALA A 1 107 ? -5.888 29.024 120.953 1.00 15.45 105 ALA A CA 1
ATOM 949 C C . ALA A 1 107 ? -6.327 30.429 121.438 1.00 17.90 105 ALA A C 1
ATOM 950 O O . ALA A 1 107 ? -6.326 30.700 122.617 1.00 18.95 105 ALA A O 1
ATOM 952 N N . GLU A 1 108 ? -6.734 31.278 120.513 1.00 18.85 106 GLU A N 1
ATOM 953 C CA . GLU A 1 108 ? -7.238 32.607 120.887 1.00 22.61 106 GLU A CA 1
ATOM 954 C C . GLU A 1 108 ? -8.698 32.628 121.360 1.00 24.75 106 GLU A C 1
ATOM 955 O O . GLU A 1 108 ? -9.162 33.645 121.913 1.00 26.70 106 GLU A O 1
ATOM 961 N N . SER A 1 109 ? -9.463 31.563 121.133 1.00 26.81 107 SER A N 1
ATOM 962 C CA . SER A 1 109 ? -10.899 31.681 121.401 1.00 29.04 107 SER A CA 1
ATOM 963 C C . SER A 1 109 ? -11.139 31.828 122.889 1.00 30.89 107 SER A C 1
ATOM 964 O O . SER A 1 109 ? -10.740 30.973 123.685 1.00 31.29 107 SER A O 1
ATOM 983 N N . THR B 1 4 ? 40.239 13.839 39.854 1.00 45.41 2 THR B N 1
ATOM 984 C CA . THR B 1 4 ? 40.834 12.527 39.831 1.00 45.26 2 THR B CA 1
ATOM 985 C C . THR B 1 4 ? 39.716 11.506 39.954 1.00 44.40 2 THR B C 1
ATOM 986 O O . THR B 1 4 ? 38.572 11.848 40.297 1.00 44.18 2 THR B O 1
ATOM 990 N N . VAL B 1 5 ? 40.036 10.250 39.678 1.00 43.18 3 VAL B N 1
ATOM 991 C CA . VAL B 1 5 ? 39.057 9.198 39.867 1.00 42.08 3 VAL B CA 1
ATOM 992 C C . VAL B 1 5 ? 38.913 8.899 41.372 1.00 40.75 3 VAL B C 1
ATOM 993 O O . VAL B 1 5 ? 37.941 8.267 41.799 1.00 40.96 3 VAL B O 1
ATOM 997 N N . GLY B 1 6 ? 39.900 9.341 42.165 1.00 38.80 4 GLY B N 1
ATOM 998 C CA . GLY B 1 6 ? 39.797 9.285 43.625 1.00 35.50 4 GLY B CA 1
ATOM 999 C C . GLY B 1 6 ? 38.796 10.296 44.153 1.00 33.72 4 GLY B C 1
ATOM 1000 O O . GLY B 1 6 ? 38.107 10.037 45.145 1.00 32.86 4 GLY B O 1
ATOM 1001 N N . THR B 1 7 ? 38.751 11.468 43.516 1.00 31.00 5 THR B N 1
ATOM 1002 C CA . THR B 1 7 ? 37.732 12.464 43.834 1.00 28.76 5 THR B CA 1
ATOM 1003 C C . THR B 1 7 ? 36.382 11.803 43.537 1.00 26.82 5 THR B C 1
ATOM 1004 O O . THR B 1 7 ? 35.476 11.830 44.376 1.00 24.97 5 THR B O 1
ATOM 1008 N N . TYR B 1 8 ? 36.255 11.183 42.372 1.00 24.46 6 TYR B N 1
ATOM 1009 C CA . TYR B 1 8 ? 34.951 10.575 42.040 1.00 23.97 6 TYR B CA 1
ATOM 1010 C C . TYR B 1 8 ? 34.614 9.464 43.062 1.00 24.06 6 TYR B C 1
ATOM 1011 O O . TYR B 1 8 ? 33.498 9.434 43.623 1.00 24.39 6 TYR B O 1
ATOM 1020 N N . ALA B 1 9 ? 35.576 8.575 43.349 1.00 23.97 7 ALA B N 1
ATOM 1021 C CA . ALA B 1 9 ? 35.285 7.402 44.224 1.00 24.12 7 ALA B CA 1
ATOM 1022 C C . ALA B 1 9 ? 34.691 7.825 45.565 1.00 23.42 7 ALA B C 1
ATOM 1023 O O . ALA B 1 9 ? 33.775 7.168 46.114 1.00 23.09 7 ALA B O 1
ATOM 1025 N N A GLU B 1 10 ? 35.212 8.930 46.097 0.50 22.36 8 GLU B N 1
ATOM 1026 N N B GLU B 1 10 ? 35.163 8.945 46.085 0.50 22.44 8 GLU B N 1
ATOM 1027 C CA A GLU B 1 10 ? 34.793 9.421 47.416 0.50 21.63 8 GLU B CA 1
ATOM 1028 C CA B GLU B 1 10 ? 34.720 9.350 47.413 0.50 21.78 8 GLU B CA 1
ATOM 1029 C C A GLU B 1 10 ? 33.507 10.214 47.354 0.50 19.66 8 GLU B C 1
ATOM 1030 C C B GLU B 1 10 ? 33.530 10.282 47.399 0.50 19.73 8 GLU B C 1
ATOM 1031 O O A GLU B 1 10 ? 32.719 10.156 48.287 0.50 18.95 8 GLU B O 1
ATOM 1032 O O B GLU B 1 10 ? 32.816 10.361 48.397 0.50 18.75 8 GLU B O 1
ATOM 1043 N N . LEU B 1 11 ? 33.334 10.999 46.290 1.00 18.64 9 LEU B N 1
ATOM 1044 C CA . LEU B 1 11 ? 32.112 11.808 46.148 1.00 18.07 9 LEU B CA 1
ATOM 1045 C C . LEU B 1 11 ? 30.911 11.046 45.513 1.00 17.54 9 LEU B C 1
ATOM 1046 O O . LEU B 1 11 ? 29.778 11.564 45.503 1.00 18.21 9 LEU B O 1
ATOM 1051 N N . ALA B 1 12 ? 31.154 9.838 45.025 1.00 18.81 10 ALA B N 1
ATOM 1052 C CA . ALA B 1 12 ? 30.152 9.084 44.255 1.00 18.77 10 ALA B CA 1
ATOM 1053 C C . ALA B 1 12 ? 28.818 8.973 45.009 1.00 18.91 10 ALA B C 1
ATOM 1054 O O . ALA B 1 12 ? 27.769 9.216 44.424 1.00 19.73 10 ALA B O 1
ATOM 1056 N N . SER B 1 13 ? 28.860 8.629 46.301 1.00 19.08 11 SER B N 1
ATOM 1057 C CA . SER B 1 13 ? 27.603 8.428 47.035 1.00 19.19 11 SER B CA 1
ATOM 1058 C C . SER B 1 13 ? 26.867 9.749 47.272 1.00 18.06 11 SER B C 1
ATOM 1059 O O . SER B 1 13 ? 25.637 9.794 47.245 1.00 19.37 11 SER B O 1
ATOM 1062 N N . VAL B 1 14 ? 27.606 10.842 47.491 1.00 16.92 12 VAL B N 1
ATOM 1063 C CA . VAL B 1 14 ? 27.007 12.158 47.548 1.00 16.05 12 VAL B CA 1
ATOM 1064 C C . VAL B 1 14 ? 26.365 12.554 46.220 1.00 16.22 12 VAL B C 1
ATOM 1065 O O . VAL B 1 14 ? 25.224 12.997 46.205 1.00 16.98 12 VAL B O 1
ATOM 1069 N N . PHE B 1 15 ? 27.080 12.394 45.114 1.00 16.11 13 PHE B N 1
ATOM 1070 C CA . PHE B 1 15 ? 26.493 12.718 43.815 1.00 15.45 13 PHE B CA 1
ATOM 1071 C C . PHE B 1 15 ? 25.207 11.914 43.632 1.00 15.99 13 PHE B C 1
ATOM 1072 O O . PHE B 1 15 ? 24.230 12.465 43.197 1.00 17.17 13 PHE B O 1
ATOM 1080 N N . ALA B 1 16 ? 25.254 10.622 43.912 1.00 15.60 14 ALA B N 1
ATOM 1081 C CA . ALA B 1 16 ? 24.062 9.789 43.780 1.00 15.75 14 ALA B CA 1
ATOM 1082 C C . ALA B 1 16 ? 22.901 10.333 44.669 1.00 15.61 14 ALA B C 1
ATOM 1083 O O . ALA B 1 16 ? 21.730 10.340 44.259 1.00 17.31 14 ALA B O 1
ATOM 1085 N N . ALA B 1 17 ? 23.209 10.723 45.909 1.00 15.64 15 ALA B N 1
ATOM 1086 C CA . ALA B 1 17 ? 22.169 11.213 46.799 1.00 16.76 15 ALA B CA 1
ATOM 1087 C C . ALA B 1 17 ? 21.556 12.498 46.268 1.00 16.36 15 ALA B C 1
ATOM 1088 O O . ALA B 1 17 ? 20.346 12.716 46.380 1.00 18.61 15 ALA B O 1
ATOM 1090 N N . LEU B 1 18 ? 22.392 13.346 45.669 1.00 15.56 16 LEU B N 1
ATOM 1091 C CA . LEU B 1 18 ? 21.934 14.642 45.163 1.00 15.48 16 LEU B CA 1
ATOM 1092 C C . LEU B 1 18 ? 21.327 14.550 43.758 1.00 15.65 16 LEU B C 1
ATOM 1093 O O . LEU B 1 18 ? 20.936 15.552 43.194 1.00 16.36 16 LEU B O 1
ATOM 1098 N N A SER B 1 19 ? 21.221 13.329 43.229 0.50 15.73 17 SER B N 1
ATOM 1099 N N B SER B 1 19 ? 21.230 13.344 43.220 0.50 16.58 17 SER B N 1
ATOM 1100 C CA A SER B 1 19 ? 20.708 13.062 41.851 0.50 16.16 17 SER B CA 1
ATOM 1101 C CA B SER B 1 19 ? 20.724 13.142 41.848 0.50 17.76 17 SER B CA 1
ATOM 1102 C C A SER B 1 19 ? 19.176 12.918 41.764 0.50 16.92 17 SER B C 1
ATOM 1103 C C B SER B 1 19 ? 19.195 13.256 41.717 0.50 17.78 17 SER B C 1
ATOM 1104 O O A SER B 1 19 ? 18.634 12.561 40.703 0.50 16.38 17 SER B O 1
ATOM 1105 O O B SER B 1 19 ? 18.700 13.399 40.589 0.50 16.55 17 SER B O 1
ATOM 1110 N N . ASP B 1 20 ? 18.493 13.226 42.866 1.00 17.44 18 ASP B N 1
ATOM 1111 C CA . ASP B 1 20 ? 17.044 13.028 42.975 1.00 20.51 18 ASP B CA 1
ATOM 1112 C C . ASP B 1 20 ? 16.392 14.277 43.560 1.00 20.51 18 ASP B C 1
ATOM 1113 O O . ASP B 1 20 ? 16.774 14.729 44.638 1.00 19.60 18 ASP B O 1
ATOM 1118 N N A GLU B 1 21 ? 15.411 14.838 42.852 0.60 20.86 19 GLU B N 1
ATOM 1119 N N B GLU B 1 21 ? 15.405 14.826 42.840 0.40 21.02 19 GLU B N 1
ATOM 1120 C CA A GLU B 1 21 ? 14.807 16.100 43.279 0.60 21.03 19 GLU B CA 1
ATOM 1121 C CA B GLU B 1 21 ? 14.736 16.082 43.228 0.40 21.65 19 GLU B CA 1
ATOM 1122 C C A GLU B 1 21 ? 14.054 15.906 44.612 0.60 20.78 19 GLU B C 1
ATOM 1123 C C B GLU B 1 21 ? 13.968 15.933 44.548 0.40 21.08 19 GLU B C 1
ATOM 1124 O O A GLU B 1 21 ? 14.017 16.802 45.440 0.60 20.83 19 GLU B O 1
ATOM 1125 O O B GLU B 1 21 ? 13.819 16.893 45.301 0.40 21.13 19 GLU B O 1
ATOM 1136 N N . THR B 1 22 ? 13.477 14.727 44.806 1.00 20.12 20 THR B N 1
ATOM 1137 C CA . THR B 1 22 ? 12.754 14.446 46.065 1.00 20.34 20 THR B CA 1
ATOM 1138 C C . THR B 1 22 ? 13.708 14.502 47.265 1.00 19.17 20 THR B C 1
ATOM 1139 O O . THR B 1 22 ? 13.362 15.067 48.311 1.00 18.34 20 THR B O 1
ATOM 1143 N N . ARG B 1 23 ? 14.928 13.973 47.097 1.00 18.21 21 ARG B N 1
ATOM 1144 C CA . ARG B 1 23 ? 15.913 14.124 48.157 1.00 17.74 21 ARG B CA 1
ATOM 1145 C C . ARG B 1 23 ? 16.304 15.583 48.409 1.00 17.83 21 ARG B C 1
ATOM 1146 O O . ARG B 1 23 ? 16.572 15.934 49.546 1.00 18.46 21 ARG B O 1
ATOM 1154 N N . TRP B 1 24 ? 16.326 16.424 47.365 1.00 16.40 22 TRP B N 1
ATOM 1155 C CA . TRP B 1 24 ? 16.540 17.861 47.563 1.00 17.99 22 TRP B CA 1
ATOM 1156 C C . TRP B 1 24 ? 15.429 18.515 48.382 1.00 19.17 22 TRP B C 1
ATOM 1157 O O . TRP B 1 24 ? 15.703 19.393 49.232 1.00 20.51 22 TRP B O 1
ATOM 1168 N N A GLU B 1 25 ? 14.187 18.115 48.104 0.50 19.78 23 GLU B N 1
ATOM 1169 N N B GLU B 1 25 ? 14.187 18.132 48.108 0.50 19.68 23 GLU B N 1
ATOM 1170 C CA A GLU B 1 25 ? 13.004 18.584 48.842 0.50 20.59 23 GLU B CA 1
ATOM 1171 C CA B GLU B 1 25 ? 13.058 18.633 48.883 0.50 20.18 23 GLU B CA 1
ATOM 1172 C C A GLU B 1 25 ? 13.070 18.207 50.338 0.50 20.09 23 GLU B C 1
ATOM 1173 C C B GLU B 1 25 ? 13.175 18.242 50.363 0.50 19.94 23 GLU B C 1
ATOM 1174 O O A GLU B 1 25 ? 12.747 19.028 51.213 0.50 20.49 23 GLU B O 1
ATOM 1175 O O B GLU B 1 25 ? 12.987 19.086 51.250 0.50 20.22 23 GLU B O 1
ATOM 1186 N N . ILE B 1 26 ? 13.494 16.973 50.610 1.00 19.55 24 ILE B N 1
ATOM 1187 C CA . ILE B 1 26 ? 13.673 16.464 51.982 1.00 18.58 24 ILE B CA 1
ATOM 1188 C C . ILE B 1 26 ? 14.818 17.233 52.651 1.00 18.21 24 ILE B C 1
ATOM 1189 O O . ILE B 1 26 ? 14.683 17.661 53.783 1.00 18.39 24 ILE B O 1
ATOM 1194 N N . LEU B 1 27 ? 15.938 17.431 51.945 1.00 19.01 25 LEU B N 1
ATOM 1195 C CA . LEU B 1 27 ? 17.037 18.192 52.507 1.00 18.20 25 LEU B CA 1
ATOM 1196 C C . LEU B 1 27 ? 16.647 19.638 52.827 1.00 20.18 25 LEU B C 1
ATOM 1197 O O . LEU B 1 27 ? 16.987 20.167 53.887 1.00 20.42 25 LEU B O 1
ATOM 1202 N N . THR B 1 28 ? 15.897 20.281 51.944 1.00 21.34 26 THR B N 1
ATOM 1203 C CA . THR B 1 28 ? 15.455 21.658 52.188 1.00 23.04 26 THR B CA 1
ATOM 1204 C C . THR B 1 28 ? 14.608 21.760 53.464 1.00 23.14 26 THR B C 1
ATOM 1205 O O . THR B 1 28 ? 14.791 22.667 54.267 1.00 23.99 26 THR B O 1
ATOM 1209 N N A GLU B 1 29 ? 13.684 20.829 53.640 0.50 23.03 27 GLU B N 1
ATOM 1210 N N B GLU B 1 29 ? 13.682 20.817 53.615 0.50 22.89 27 GLU B N 1
ATOM 1211 C CA A GLU B 1 29 ? 12.875 20.818 54.855 0.50 22.83 27 GLU B CA 1
ATOM 1212 C CA B GLU B 1 29 ? 12.830 20.716 54.807 0.50 22.66 27 GLU B CA 1
ATOM 1213 C C A GLU B 1 29 ? 13.745 20.633 56.102 0.50 22.49 27 GLU B C 1
ATOM 1214 C C B GLU B 1 29 ? 13.665 20.552 56.090 0.50 22.38 27 GLU B C 1
ATOM 1215 O O A GLU B 1 29 ? 13.569 21.341 57.111 0.50 22.32 27 GLU B O 1
ATOM 1216 O O B GLU B 1 29 ? 13.376 21.188 57.115 0.50 21.95 27 GLU B O 1
ATOM 1227 N N . LEU B 1 30 ? 14.686 19.692 56.020 1.00 20.98 28 LEU B N 1
ATOM 1228 C CA . LEU B 1 30 ? 15.531 19.328 57.185 1.00 20.93 28 LEU B CA 1
ATOM 1229 C C . LEU B 1 30 ? 16.618 20.333 57.464 1.00 21.52 28 LEU B C 1
ATOM 1230 O O . LEU B 1 30 ? 17.221 20.316 58.544 1.00 21.87 28 LEU B O 1
ATOM 1235 N N . GLY B 1 31 ? 16.900 21.192 56.482 1.00 22.05 29 GLY B N 1
ATOM 1236 C CA . GLY B 1 31 ? 17.798 22.295 56.740 1.00 23.66 29 GLY B CA 1
ATOM 1237 C C . GLY B 1 31 ? 17.155 23.481 57.442 1.00 24.72 29 GLY B C 1
ATOM 1238 O O . GLY B 1 31 ? 17.865 24.283 58.022 1.00 25.64 29 GLY B O 1
ATOM 1239 N N A ARG B 1 32 ? 15.824 23.585 57.374 0.50 25.19 30 ARG B N 1
ATOM 1240 N N B ARG B 1 32 ? 15.831 23.603 57.393 0.50 24.88 30 ARG B N 1
ATOM 1241 C CA A ARG B 1 32 ? 15.073 24.666 58.036 0.50 26.42 30 ARG B CA 1
ATOM 1242 C CA B ARG B 1 32 ? 15.165 24.695 58.112 0.50 25.65 30 ARG B CA 1
ATOM 1243 C C A ARG B 1 32 ? 14.596 24.283 59.448 0.50 25.03 30 ARG B C 1
ATOM 1244 C C B ARG B 1 32 ? 14.677 24.272 59.505 0.50 24.68 30 ARG B C 1
ATOM 1245 O O A ARG B 1 32 ? 14.455 25.147 60.320 0.50 24.95 30 ARG B O 1
ATOM 1246 O O B ARG B 1 32 ? 14.602 25.098 60.421 0.50 24.51 30 ARG B O 1
ATOM 1261 N N . ALA B 1 33 ? 14.327 22.995 59.655 1.00 24.20 31 ALA B N 1
ATOM 1262 C CA . ALA B 1 33 ? 13.867 22.485 60.960 1.00 22.45 31 ALA B CA 1
ATOM 1263 C C . ALA B 1 33 ? 14.166 20.998 61.090 1.00 21.19 31 ALA B C 1
ATOM 1264 O O . ALA B 1 33 ? 13.903 20.232 60.170 1.00 20.49 31 ALA B O 1
ATOM 1266 N N . ASP B 1 34 ? 14.644 20.560 62.256 1.00 20.58 32 ASP B N 1
ATOM 1267 C CA . ASP B 1 34 ? 14.833 19.122 62.510 1.00 19.88 32 ASP B CA 1
ATOM 1268 C C . ASP B 1 34 ? 13.436 18.499 62.460 1.00 19.03 32 ASP B C 1
ATOM 1269 O O . ASP B 1 34 ? 12.528 19.017 63.113 1.00 20.61 32 ASP B O 1
ATOM 1274 N N . GLN B 1 35 ? 13.237 17.418 61.728 1.00 18.60 33 GLN B N 1
ATOM 1275 C CA . GLN B 1 35 ? 11.868 16.859 61.594 1.00 18.91 33 GLN B CA 1
ATOM 1276 C C . GLN B 1 35 ? 11.891 15.354 61.631 1.00 18.03 33 GLN B C 1
ATOM 1277 O O . GLN B 1 35 ? 12.847 14.734 61.190 1.00 17.93 33 GLN B O 1
ATOM 1283 N N . SER B 1 36 ? 10.836 14.759 62.176 1.00 18.87 34 SER B N 1
ATOM 1284 C CA . SER B 1 36 ? 10.707 13.323 62.129 1.00 19.00 34 SER B CA 1
ATOM 1285 C C . SER B 1 36 ? 10.289 12.873 60.730 1.00 19.12 34 SER B C 1
ATOM 1286 O O . SER B 1 36 ? 9.851 13.689 59.911 1.00 19.39 34 SER B O 1
ATOM 1289 N N . ALA B 1 37 ? 10.410 11.573 60.456 1.00 18.72 35 ALA B N 1
ATOM 1290 C CA . ALA B 1 37 ? 9.907 11.030 59.206 1.00 19.78 35 ALA B CA 1
ATOM 1291 C C . ALA B 1 37 ? 8.404 11.320 59.058 1.00 20.34 35 ALA B C 1
ATOM 1292 O O . ALA B 1 37 ? 7.932 11.573 57.948 1.00 20.77 35 ALA B O 1
ATOM 1294 N N . SER B 1 38 ? 7.660 11.304 60.170 1.00 22.23 36 SER B N 1
ATOM 1295 C CA . SER B 1 38 ? 6.216 11.545 60.144 1.00 23.54 36 SER B CA 1
ATOM 1296 C C . SER B 1 38 ? 5.933 12.962 59.723 1.00 23.80 36 SER B C 1
ATOM 1297 O O . SER B 1 38 ? 5.054 13.220 58.887 1.00 24.37 36 SER B O 1
ATOM 1300 N N A SER B 1 39 ? 6.687 13.894 60.301 0.50 22.73 37 SER B N 1
ATOM 1301 N N B SER B 1 39 ? 6.705 13.901 60.270 0.50 23.18 37 SER B N 1
ATOM 1302 C CA A SER B 1 39 ? 6.584 15.294 59.950 0.50 22.39 37 SER B CA 1
ATOM 1303 C CA B SER B 1 39 ? 6.567 15.312 59.936 0.50 23.32 37 SER B CA 1
ATOM 1304 C C A SER B 1 39 ? 6.790 15.493 58.438 0.50 22.53 37 SER B C 1
ATOM 1305 C C B SER B 1 39 ? 6.881 15.621 58.464 0.50 23.06 37 SER B C 1
ATOM 1306 O O A SER B 1 39 ? 5.978 16.158 57.776 0.50 22.83 37 SER B O 1
ATOM 1307 O O B SER B 1 39 ? 6.242 16.509 57.864 0.50 23.08 37 SER B O 1
ATOM 1312 N N . LEU B 1 40 ? 7.867 14.912 57.907 1.00 21.98 38 LEU B N 1
ATOM 1313 C CA . LEU B 1 40 ? 8.176 14.994 56.462 1.00 22.09 38 LEU B CA 1
ATOM 1314 C C . LEU B 1 40 ? 7.008 14.456 55.615 1.00 23.45 38 LEU B C 1
ATOM 1315 O O . LEU B 1 40 ? 6.647 15.062 54.612 1.00 23.12 38 LEU B O 1
ATOM 1320 N N . ALA B 1 41 ? 6.434 13.326 56.036 1.00 24.71 39 ALA B N 1
ATOM 1321 C CA . ALA B 1 41 ? 5.308 12.716 55.297 1.00 26.19 39 ALA B CA 1
ATOM 1322 C C . ALA B 1 41 ? 4.051 13.577 55.353 1.00 27.72 39 ALA B C 1
ATOM 1323 O O . ALA B 1 41 ? 3.246 13.545 54.433 1.00 28.08 39 ALA B O 1
ATOM 1325 N N . THR B 1 42 ? 3.875 14.334 56.432 1.00 29.27 40 THR B N 1
ATOM 1326 C CA . THR B 1 42 ? 2.778 15.295 56.521 1.00 31.57 40 THR B CA 1
ATOM 1327 C C . THR B 1 42 ? 3.015 16.465 55.560 1.00 32.15 40 THR B C 1
ATOM 1328 O O . THR B 1 42 ? 2.072 17.044 55.016 1.00 32.53 40 THR B O 1
ATOM 1332 N N A ARG B 1 43 ? 4.285 16.781 55.330 0.50 32.03 41 ARG B N 1
ATOM 1333 N N B ARG B 1 43 ? 4.283 16.813 55.341 0.50 32.07 41 ARG B N 1
ATOM 1334 C CA A ARG B 1 43 ? 4.647 17.979 54.580 0.50 32.15 41 ARG B CA 1
ATOM 1335 C CA B ARG B 1 43 ? 4.620 18.003 54.548 0.50 32.17 41 ARG B CA 1
ATOM 1336 C C A ARG B 1 43 ? 4.783 17.730 53.078 0.50 31.39 41 ARG B C 1
ATOM 1337 C C B ARG B 1 43 ? 4.718 17.709 53.054 0.50 31.42 41 ARG B C 1
ATOM 1338 O O A ARG B 1 43 ? 4.437 18.594 52.279 0.50 31.44 41 ARG B O 1
ATOM 1339 O O B ARG B 1 43 ? 4.296 18.521 52.235 0.50 31.44 41 ARG B O 1
ATOM 1354 N N . LEU B 1 44 ? 5.253 16.541 52.713 1.00 30.61 42 LEU B N 1
ATOM 1355 C CA . LEU B 1 44 ? 5.587 16.216 51.315 1.00 29.68 42 LEU B CA 1
ATOM 1356 C C . LEU B 1 44 ? 4.733 15.103 50.745 1.00 29.54 42 LEU B C 1
ATOM 1357 O O . LEU B 1 44 ? 4.369 14.167 51.454 1.00 29.27 42 LEU B O 1
ATOM 1362 N N . PRO B 1 45 ? 4.416 15.185 49.450 1.00 29.20 43 PRO B N 1
ATOM 1363 C CA . PRO B 1 45 ? 3.678 14.097 48.806 1.00 29.40 43 PRO B CA 1
ATOM 1364 C C . PRO B 1 45 ? 4.595 12.895 48.465 1.00 28.70 43 PRO B C 1
ATOM 1365 O O . PRO B 1 45 ? 4.769 12.524 47.292 1.00 27.55 43 PRO B O 1
ATOM 1369 N N . VAL B 1 46 ? 5.188 12.324 49.513 1.00 28.16 44 VAL B N 1
ATOM 1370 C CA . VAL B 1 46 ? 6.106 11.225 49.430 1.00 27.04 44 VAL B CA 1
ATOM 1371 C C . VAL B 1 46 ? 5.651 10.231 50.468 1.00 27.40 44 VAL B C 1
ATOM 1372 O O . VAL B 1 46 ? 5.344 10.638 51.585 1.00 27.16 44 VAL B O 1
ATOM 1376 N N . SER B 1 47 ? 5.653 8.936 50.142 1.00 28.67 45 SER B N 1
ATOM 1377 C CA . SER B 1 47 ? 5.259 7.922 51.133 1.00 30.69 45 SER B CA 1
ATOM 1378 C C . SER B 1 47 ? 6.239 7.782 52.267 1.00 30.72 45 SER B C 1
ATOM 1379 O O . SER B 1 47 ? 7.425 8.099 52.125 1.00 29.30 45 SER B O 1
ATOM 1382 N N A ARG B 1 48 ? 5.769 7.277 53.405 0.50 30.92 46 ARG B N 1
ATOM 1383 N N B ARG B 1 48 ? 5.725 7.272 53.381 0.50 31.28 46 ARG B N 1
ATOM 1384 C CA A ARG B 1 48 ? 6.664 7.041 54.539 0.50 31.22 46 ARG B CA 1
ATOM 1385 C CA B ARG B 1 48 ? 6.524 6.896 54.531 0.50 31.95 46 ARG B CA 1
ATOM 1386 C C A ARG B 1 48 ? 7.748 6.012 54.191 0.50 30.97 46 ARG B C 1
ATOM 1387 C C B ARG B 1 48 ? 7.678 5.962 54.132 0.50 31.58 46 ARG B C 1
ATOM 1388 O O A ARG B 1 48 ? 8.900 6.132 54.610 0.50 30.64 46 ARG B O 1
ATOM 1389 O O B ARG B 1 48 ? 8.831 6.169 54.518 0.50 31.30 46 ARG B O 1
ATOM 1404 N N A GLN B 1 49 ? 7.396 5.016 53.391 0.50 30.99 47 GLN B N 1
ATOM 1405 N N B GLN B 1 49 ? 7.373 4.945 53.336 0.50 31.52 47 GLN B N 1
ATOM 1406 C CA A GLN B 1 49 ? 8.399 4.067 52.969 0.50 30.95 47 GLN B CA 1
ATOM 1407 C CA B GLN B 1 49 ? 8.396 3.998 52.934 0.50 31.32 47 GLN B CA 1
ATOM 1408 C C A GLN B 1 49 ? 9.485 4.786 52.169 0.50 30.14 47 GLN B C 1
ATOM 1409 C C B GLN B 1 49 ? 9.475 4.685 52.079 0.50 30.44 47 GLN B C 1
ATOM 1410 O O A GLN B 1 49 ? 10.680 4.565 52.403 0.50 30.02 47 GLN B O 1
ATOM 1411 O O B GLN B 1 49 ? 10.661 4.365 52.210 0.50 30.28 47 GLN B O 1
ATOM 1422 N N . ALA B 1 50 ? 9.067 5.620 51.215 1.00 29.19 48 ALA B N 1
ATOM 1423 C CA . ALA B 1 50 ? 10.016 6.348 50.351 1.00 27.39 48 ALA B CA 1
ATOM 1424 C C . ALA B 1 50 ? 10.863 7.294 51.198 1.00 25.35 48 ALA B C 1
ATOM 1425 O O . ALA B 1 50 ? 12.072 7.403 51.004 1.00 24.51 48 ALA B O 1
ATOM 1427 N N . ILE B 1 51 ? 10.229 7.983 52.135 1.00 23.44 49 ILE B N 1
ATOM 1428 C CA . ILE B 1 51 ? 10.958 8.915 52.996 1.00 21.71 49 ILE B CA 1
ATOM 1429 C C . ILE B 1 51 ? 12.015 8.141 53.769 1.00 21.84 49 ILE B C 1
ATOM 1430 O O . ILE B 1 51 ? 13.149 8.620 53.928 1.00 20.76 49 ILE B O 1
ATOM 1435 N N . ALA B 1 52 ? 11.654 6.958 54.276 1.00 22.79 50 ALA B N 1
ATOM 1436 C CA . ALA B 1 52 ? 12.619 6.131 55.005 1.00 23.65 50 ALA B CA 1
ATOM 1437 C C . ALA B 1 52 ? 13.842 5.758 54.144 1.00 23.73 50 ALA B C 1
ATOM 1438 O O . ALA B 1 52 ? 14.984 5.875 54.602 1.00 24.59 50 ALA B O 1
ATOM 1440 N N . LYS B 1 53 ? 13.617 5.308 52.900 1.00 23.92 51 LYS B N 1
ATOM 1441 C CA . LYS B 1 53 ? 14.716 4.928 52.029 1.00 23.88 51 LYS B CA 1
ATOM 1442 C C . LYS B 1 53 ? 15.593 6.128 51.741 1.00 22.10 51 LYS B C 1
ATOM 1443 O O . LYS B 1 53 ? 16.824 6.033 51.747 1.00 23.23 51 LYS B O 1
ATOM 1449 N N . HIS B 1 54 ? 14.960 7.254 51.447 1.00 19.41 52 HIS B N 1
ATOM 1450 C CA . HIS B 1 54 ? 15.740 8.464 51.144 1.00 18.26 52 HIS B CA 1
ATOM 1451 C C . HIS B 1 54 ? 16.582 8.860 52.355 1.00 17.84 52 HIS B C 1
ATOM 1452 O O . HIS B 1 54 ? 17.794 9.186 52.224 1.00 17.36 52 HIS B O 1
ATOM 1459 N N . LEU B 1 55 ? 15.965 8.857 53.538 1.00 17.67 53 LEU B N 1
ATOM 1460 C CA . LEU B 1 55 ? 16.721 9.182 54.772 1.00 17.57 53 LEU B CA 1
ATOM 1461 C C . LEU B 1 55 ? 17.913 8.256 54.984 1.00 19.29 53 LEU B C 1
ATOM 1462 O O . LEU B 1 55 ? 19.000 8.702 55.371 1.00 18.78 53 LEU B O 1
ATOM 1467 N N . ASN B 1 56 ? 17.723 6.956 54.748 1.00 20.62 54 ASN B N 1
ATOM 1468 C CA . ASN B 1 56 ? 18.835 6.015 54.871 1.00 22.77 54 ASN B CA 1
ATOM 1469 C C . ASN B 1 56 ? 19.973 6.410 53.941 1.00 21.67 54 ASN B C 1
ATOM 1470 O O . ASN B 1 56 ? 21.137 6.457 54.352 1.00 22.41 54 ASN B O 1
ATOM 1475 N N . ALA B 1 57 ? 19.609 6.705 52.697 1.00 21.08 55 ALA B N 1
ATOM 1476 C CA . ALA B 1 57 ? 20.559 7.157 51.683 1.00 20.52 55 ALA B CA 1
ATOM 1477 C C . ALA B 1 57 ? 21.323 8.420 52.103 1.00 19.58 55 ALA B C 1
ATOM 1478 O O . ALA B 1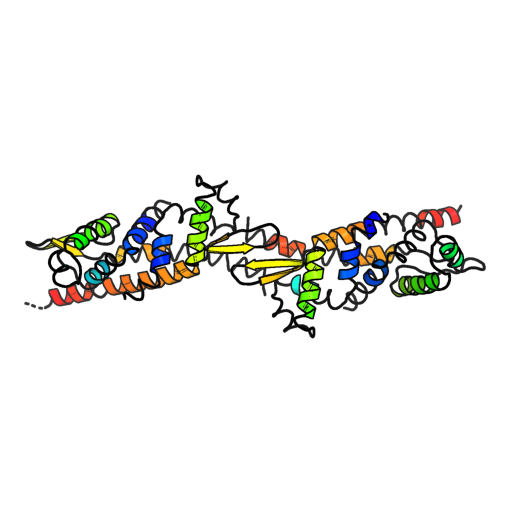 57 ? 22.549 8.503 51.936 1.00 20.32 55 ALA B O 1
ATOM 1480 N N . LEU B 1 58 ? 20.602 9.393 52.620 1.00 17.89 56 LEU B N 1
ATOM 1481 C CA . LEU B 1 58 ? 21.175 10.693 52.993 1.00 17.80 56 LEU B CA 1
ATOM 1482 C C . LEU B 1 58 ? 22.046 10.518 54.234 1.00 18.71 56 LEU B C 1
ATOM 1483 O O . LEU B 1 58 ? 23.068 11.187 54.385 1.00 17.53 56 LEU B O 1
ATOM 1488 N N . GLN B 1 59 ? 21.640 9.631 55.144 1.00 19.20 57 GLN B N 1
ATOM 1489 C CA . GLN B 1 59 ? 22.499 9.411 56.340 1.00 20.66 57 GLN B CA 1
ATOM 1490 C C . GLN B 1 59 ? 23.790 8.700 55.967 1.00 21.98 57 GLN B C 1
ATOM 1491 O O . GLN B 1 59 ? 24.847 9.023 56.511 1.00 22.47 57 GLN B O 1
ATOM 1497 N N . ALA B 1 60 ? 23.713 7.770 55.007 1.00 21.50 58 ALA B N 1
ATOM 1498 C CA . ALA B 1 60 ? 24.875 6.938 54.677 1.00 22.81 58 ALA B CA 1
ATOM 1499 C C . ALA B 1 60 ? 25.993 7.779 54.054 1.00 23.73 58 ALA B C 1
ATOM 1500 O O . ALA B 1 60 ? 27.177 7.476 54.213 1.00 25.75 58 ALA B O 1
ATOM 1502 N N . CYS B 1 61 ? 25.646 8.850 53.364 1.00 24.22 59 CYS B N 1
ATOM 1503 C CA . CYS B 1 61 ? 26.691 9.662 52.748 1.00 23.47 59 CYS B CA 1
ATOM 1504 C C . CYS B 1 61 ? 26.997 10.930 53.546 1.00 23.17 59 CYS B C 1
ATOM 1505 O O . CYS B 1 61 ? 27.827 11.736 53.114 1.00 25.05 59 CYS B O 1
ATOM 1508 N N . GLY B 1 62 ? 26.327 11.100 54.696 1.00 21.04 60 GLY B N 1
ATOM 1509 C CA . GLY B 1 62 ? 26.604 12.171 55.647 1.00 19.10 60 GLY B CA 1
ATOM 1510 C C . GLY B 1 62 ? 25.862 13.481 55.406 1.00 18.67 60 GLY B C 1
ATOM 1511 O O . GLY B 1 62 ? 26.225 14.522 55.988 1.00 18.47 60 GLY B O 1
ATOM 1512 N N . LEU B 1 63 ? 24.837 13.466 54.556 1.00 16.86 61 LEU B N 1
ATOM 1513 C CA . LEU B 1 63 ? 24.116 14.721 54.317 1.00 15.28 61 LEU B CA 1
ATOM 1514 C C . LEU B 1 63 ? 23.073 15.002 55.393 1.00 15.41 61 LEU B C 1
ATOM 1515 O O . LEU B 1 63 ? 22.577 16.121 55.494 1.00 16.19 61 LEU B O 1
ATOM 1520 N N . VAL B 1 64 ? 22.693 13.963 56.137 1.00 14.70 62 VAL B N 1
ATOM 1521 C CA . VAL B 1 64 ? 21.713 14.108 57.216 1.00 15.29 62 VAL B CA 1
ATOM 1522 C C . VAL B 1 64 ? 22.206 13.324 58.428 1.00 16.20 62 VAL B C 1
ATOM 1523 O O . VAL B 1 64 ? 22.851 12.309 58.281 1.00 16.48 62 VAL B O 1
ATOM 1527 N N . GLU B 1 65 ? 21.873 13.792 59.620 1.00 16.07 63 GLU B N 1
ATOM 1528 C CA . GLU B 1 65 ? 22.124 13.010 60.841 1.00 17.25 63 GLU B CA 1
ATOM 1529 C C . GLU B 1 65 ? 20.802 12.898 61.594 1.00 16.59 63 GLU B C 1
ATOM 1530 O O . GLU B 1 65 ? 19.943 13.794 61.541 1.00 15.63 63 GLU B O 1
ATOM 1536 N N . SER B 1 66 ? 20.650 11.778 62.290 1.00 15.67 64 SER B N 1
ATOM 1537 C CA . SER B 1 66 ? 19.513 11.648 63.209 1.00 15.79 64 SER B CA 1
ATOM 1538 C C . SER B 1 66 ? 19.783 12.409 64.502 1.00 16.90 64 SER B C 1
ATOM 1539 O O . SER B 1 66 ? 20.942 12.528 64.962 1.00 17.15 64 SER B O 1
ATOM 1542 N N . VAL B 1 67 ? 18.698 12.895 65.098 1.00 15.78 65 VAL B N 1
ATOM 1543 C CA . VAL B 1 67 ? 18.741 13.634 66.342 1.00 16.79 65 VAL B CA 1
ATOM 1544 C C . VAL B 1 67 ? 17.695 12.937 67.226 1.00 16.86 65 VAL B C 1
ATOM 1545 O O . VAL B 1 67 ? 16.483 12.997 66.949 1.00 17.32 65 VAL B O 1
ATOM 1549 N N . LYS B 1 68 ? 18.171 12.258 68.259 1.00 16.57 66 LYS B N 1
ATOM 1550 C CA . LYS B 1 68 ? 17.303 11.399 69.058 1.00 17.64 66 LYS B CA 1
ATOM 1551 C C . LYS B 1 68 ? 17.263 11.919 70.480 1.00 19.01 66 LYS B C 1
ATOM 1552 O O . LYS B 1 68 ? 18.288 11.934 71.186 1.00 17.88 66 LYS B O 1
ATOM 1558 N N . VAL B 1 69 ? 16.076 12.348 70.878 1.00 21.35 67 VAL B N 1
ATOM 1559 C CA . VAL B 1 69 ? 15.898 12.973 72.203 1.00 24.50 67 VAL B CA 1
ATOM 1560 C C . VAL B 1 69 ? 14.517 12.463 72.679 1.00 25.96 67 VAL B C 1
ATOM 1561 O O . VAL B 1 69 ? 13.544 12.887 72.141 1.00 28.52 67 VAL B O 1
ATOM 1565 N N . GLY B 1 70 ? 14.445 11.489 73.604 1.00 28.46 68 GLY B N 1
ATOM 1566 C CA . GLY B 1 70 ? 13.169 10.832 74.015 1.00 28.52 68 GLY B CA 1
ATOM 1567 C C . GLY B 1 70 ? 12.525 9.756 73.162 1.00 30.83 68 GLY B C 1
ATOM 1568 O O . GLY B 1 70 ? 13.179 8.832 72.694 1.00 31.24 68 GLY B O 1
ATOM 1569 N N . ARG B 1 71 ? 11.215 9.857 72.970 1.00 32.94 69 ARG B N 1
ATOM 1570 C CA . ARG B 1 71 ? 10.504 8.956 72.078 1.00 34.89 69 ARG B CA 1
ATOM 1571 C C . ARG B 1 71 ? 10.769 9.355 70.618 1.00 34.28 69 ARG B C 1
ATOM 1572 O O . ARG B 1 71 ? 10.436 8.613 69.692 1.00 34.90 69 ARG B O 1
ATOM 1580 N N . GLU B 1 72 ? 11.402 10.523 70.449 1.00 33.25 70 GLU B N 1
ATOM 1581 C CA . GLU B 1 72 ? 11.470 11.249 69.192 1.00 31.71 70 GLU B CA 1
ATOM 1582 C C . GLU B 1 72 ? 12.766 10.971 68.457 1.00 28.15 70 GLU B C 1
ATOM 1583 O O . GLU B 1 72 ? 13.859 11.089 69.029 1.00 28.40 70 GLU B O 1
ATOM 1589 N N . ILE B 1 73 ? 12.598 10.620 67.200 1.00 25.11 71 ILE B N 1
ATOM 1590 C CA . ILE B 1 73 ? 13.706 10.563 66.260 1.00 21.27 71 ILE B CA 1
ATOM 1591 C C . ILE B 1 73 ? 13.425 11.611 65.211 1.00 19.24 71 ILE B C 1
ATOM 1592 O O . ILE B 1 73 ? 12.417 11.559 64.485 1.00 19.94 71 ILE B O 1
ATOM 1597 N N A ARG B 1 74 ? 14.339 12.566 65.121 0.50 17.48 72 ARG B N 1
ATOM 1598 N N B ARG B 1 74 ? 14.323 12.581 65.115 0.50 17.45 72 ARG B N 1
ATOM 1599 C CA A ARG B 1 74 ? 14.260 13.584 64.084 0.50 16.61 72 ARG B CA 1
ATOM 1600 C CA B ARG B 1 74 ? 14.224 13.571 64.044 0.50 16.42 72 ARG B CA 1
ATOM 1601 C C A ARG B 1 74 ? 15.512 13.514 63.218 0.50 15.71 72 ARG B C 1
ATOM 1602 C C B ARG B 1 74 ? 15.524 13.592 63.272 0.50 15.71 72 ARG B C 1
ATOM 1603 O O A ARG B 1 74 ? 16.442 12.738 63.499 0.50 15.43 72 ARG B O 1
ATOM 1604 O O B ARG B 1 74 ? 16.504 12.973 63.690 0.50 15.77 72 ARG B O 1
ATOM 1619 N N . TYR B 1 75 ? 15.503 14.297 62.145 1.00 15.01 73 TYR B N 1
ATOM 1620 C CA . TYR B 1 75 ? 16.639 14.369 61.220 1.00 15.08 73 TYR B CA 1
ATOM 1621 C C . TYR B 1 75 ? 17.042 15.819 60.942 1.00 15.35 73 TYR B C 1
ATOM 1622 O O . TYR B 1 75 ? 16.245 16.712 61.010 1.00 16.31 73 TYR B O 1
ATOM 1631 N N . ARG B 1 76 ? 18.310 16.010 60.619 1.00 15.10 74 ARG B N 1
ATOM 1632 C CA . ARG B 1 76 ? 18.835 17.352 60.410 1.00 15.86 74 ARG B CA 1
ATOM 1633 C C . ARG B 1 76 ? 19.741 17.325 59.181 1.00 14.91 74 ARG B C 1
ATOM 1634 O O . ARG B 1 76 ? 20.568 16.437 59.071 1.00 16.29 74 ARG B O 1
ATOM 1642 N N . ALA B 1 77 ? 19.574 18.286 58.277 1.00 16.28 75 ALA B N 1
ATOM 1643 C CA . ALA B 1 77 ? 20.500 18.390 57.147 1.00 17.39 75 ALA B CA 1
ATOM 1644 C C . ALA B 1 77 ? 21.777 19.037 57.603 1.00 19.03 75 ALA B C 1
ATOM 1645 O O . ALA B 1 77 ? 21.752 20.016 58.353 1.00 18.49 75 ALA B O 1
ATOM 1647 N N . LEU B 1 78 ? 22.889 18.518 57.102 1.00 18.98 76 LEU B N 1
ATOM 1648 C CA . LEU B 1 78 ? 24.205 19.055 57.433 1.00 19.22 76 LEU B CA 1
ATOM 1649 C C . LEU B 1 78 ? 24.901 19.634 56.195 1.00 20.16 76 LEU B C 1
ATOM 1650 O O . LEU B 1 78 ? 24.940 19.026 55.107 1.00 19.83 76 LEU B O 1
ATOM 1655 N N . GLY B 1 79 ? 25.464 20.820 56.364 1.00 20.65 77 GLY B N 1
ATOM 1656 C CA . GLY B 1 79 ? 26.115 21.482 55.232 1.00 20.94 77 GLY B CA 1
ATOM 1657 C C . GLY B 1 79 ? 27.457 20.911 54.857 1.00 20.88 77 GLY B C 1
ATOM 1658 O O . GLY B 1 79 ? 27.920 21.127 53.728 1.00 21.08 77 GLY B O 1
ATOM 1659 N N . ALA B 1 80 ? 28.093 20.181 55.767 1.00 21.57 78 ALA B N 1
ATOM 1660 C CA . ALA B 1 80 ? 29.478 19.725 55.578 1.00 23.04 78 ALA B CA 1
ATOM 1661 C C . ALA B 1 80 ? 29.800 19.080 54.234 1.00 22.83 78 ALA B C 1
ATOM 1662 O O . ALA B 1 80 ? 30.790 19.465 53.596 1.00 22.54 78 ALA B O 1
ATOM 1664 N N . GLU B 1 81 ? 29.016 18.076 53.805 1.00 22.44 79 GLU B N 1
ATOM 1665 C CA . GLU B 1 81 ? 29.283 17.423 52.499 1.00 22.23 79 GLU B CA 1
ATOM 1666 C C . GLU B 1 81 ? 28.941 18.345 51.347 1.00 21.12 79 GLU B C 1
ATOM 1667 O O . GLU B 1 81 ? 29.570 18.228 50.284 1.00 22.30 79 GLU B O 1
ATOM 1673 N N . LEU B 1 82 ? 27.992 19.279 51.539 1.00 20.21 80 LEU B N 1
ATOM 1674 C CA . LEU B 1 82 ? 27.680 20.257 50.491 1.00 21.00 80 LEU B CA 1
ATOM 1675 C C . LEU B 1 82 ? 28.881 21.170 50.288 1.00 21.12 80 LEU B C 1
ATOM 1676 O O . LEU B 1 82 ? 29.266 21.448 49.163 1.00 20.81 80 LEU B O 1
ATOM 1681 N N . ASN B 1 83 ? 29.460 21.636 51.393 1.00 21.54 81 ASN B N 1
ATOM 1682 C CA . ASN B 1 83 ? 30.660 22.478 51.366 1.00 22.04 81 ASN B CA 1
ATOM 1683 C C . ASN B 1 83 ? 31.864 21.735 50.742 1.00 21.73 81 ASN B C 1
ATOM 1684 O O . ASN B 1 83 ? 32.583 22.307 49.897 1.00 21.81 81 ASN B O 1
ATOM 1689 N N . LYS B 1 84 ? 32.101 20.491 51.126 1.00 21.09 82 LYS B N 1
ATOM 1690 C CA . LYS B 1 84 ? 33.203 19.735 50.529 1.00 21.11 82 LYS B CA 1
ATOM 1691 C C . LYS B 1 84 ? 33.010 19.553 49.017 1.00 19.91 82 LYS B C 1
ATOM 1692 O O . LYS B 1 84 ? 33.954 19.631 48.200 1.00 19.38 82 LYS B O 1
ATOM 1698 N N . THR B 1 85 ? 31.767 19.267 48.625 1.00 18.95 83 THR B N 1
ATOM 1699 C CA . THR B 1 85 ? 31.466 19.073 47.204 1.00 19.21 83 THR B CA 1
ATOM 1700 C C . THR B 1 85 ? 31.662 20.383 46.429 1.00 19.93 83 THR B C 1
ATOM 1701 O O . THR B 1 85 ? 32.230 20.382 45.338 1.00 20.61 83 THR B O 1
ATOM 1705 N N . ALA B 1 86 ? 31.200 21.481 47.011 1.00 20.46 84 ALA B N 1
ATOM 1706 C CA . ALA B 1 86 ? 31.281 22.802 46.417 1.00 21.57 84 ALA B CA 1
ATOM 1707 C C . ALA B 1 86 ? 32.730 23.174 46.262 1.00 22.78 84 ALA B C 1
ATOM 1708 O O . ALA B 1 86 ? 33.076 23.698 45.211 1.00 22.95 84 ALA B O 1
ATOM 1710 N N . ARG B 1 87 ? 33.572 22.865 47.261 1.00 22.53 85 ARG B N 1
ATOM 1711 C CA . ARG B 1 87 ? 35.032 23.159 47.188 1.00 24.11 85 ARG B CA 1
ATOM 1712 C C . ARG B 1 87 ? 35.637 22.456 45.970 1.00 23.98 85 ARG B C 1
ATOM 1713 O O . ARG B 1 87 ? 36.394 23.067 45.199 1.00 25.15 85 ARG B O 1
ATOM 1721 N N . THR B 1 88 ? 35.307 21.172 45.818 1.00 23.60 86 THR B N 1
ATOM 1722 C CA . THR B 1 88 ? 35.807 20.347 44.730 1.00 23.53 86 THR B CA 1
ATOM 1723 C C . THR B 1 88 ? 35.303 20.828 43.364 1.00 22.46 86 THR B C 1
ATOM 1724 O O . THR B 1 88 ? 36.091 20.924 42.404 1.00 22.49 86 THR B O 1
ATOM 1728 N N . LEU B 1 89 ? 34.015 21.150 43.256 1.00 21.50 87 LEU B N 1
ATOM 1729 C CA . LEU B 1 89 ? 33.488 21.647 41.970 1.00 21.49 87 LEU B CA 1
ATOM 1730 C C . LEU B 1 89 ? 34.067 23.004 41.580 1.00 22.38 87 LEU B C 1
ATOM 1731 O O . LEU B 1 89 ? 34.292 23.279 40.410 1.00 21.91 87 LEU B O 1
ATOM 1736 N N . GLU B 1 90 ? 34.314 23.845 42.570 1.00 23.01 88 GLU B N 1
ATOM 1737 C CA . GLU B 1 90 ? 34.856 25.154 42.335 1.00 25.10 88 GLU B CA 1
ATOM 1738 C C . GLU B 1 90 ? 36.278 25.065 41.783 1.00 24.69 88 GLU B C 1
ATOM 1739 O O . GLU B 1 90 ? 36.639 25.783 40.824 1.00 25.28 88 GLU B O 1
ATOM 1745 N N . ARG B 1 91 ? 37.069 24.193 42.405 1.00 24.42 89 ARG B N 1
ATOM 1746 C CA . ARG B 1 91 ? 38.441 23.909 41.978 1.00 25.12 89 ARG B CA 1
ATOM 1747 C C . ARG B 1 91 ? 38.417 23.398 40.546 1.00 24.07 89 ARG B C 1
ATOM 1748 O O . ARG B 1 91 ? 39.172 23.893 39.702 1.00 23.43 89 ARG B O 1
ATOM 1756 N N . ILE B 1 92 ? 37.568 22.405 40.268 1.00 22.57 90 ILE B N 1
ATOM 1757 C CA . ILE B 1 92 ? 37.529 21.801 38.919 1.00 21.90 90 ILE B CA 1
ATOM 1758 C C . ILE B 1 92 ? 37.139 22.848 37.885 1.00 20.97 90 ILE B C 1
ATOM 1759 O O . ILE B 1 92 ? 37.765 22.931 36.826 1.00 21.43 90 ILE B O 1
ATOM 1764 N N . GLY B 1 93 ? 36.150 23.690 38.209 1.00 21.15 91 GLY B N 1
ATOM 1765 C CA . GLY B 1 93 ? 35.668 24.733 37.294 1.00 19.22 91 GLY B CA 1
ATOM 1766 C C . GLY B 1 93 ? 36.739 25.763 36.967 1.00 20.35 91 GLY B C 1
ATOM 1767 O O . GLY B 1 93 ? 36.909 26.152 35.795 1.00 20.75 91 GLY B O 1
ATOM 1768 N N . ALA B 1 94 ? 37.479 26.150 37.999 1.00 20.49 92 ALA B N 1
ATOM 1769 C CA . ALA B 1 94 ? 38.552 27.128 37.877 1.00 21.41 92 ALA B CA 1
ATOM 1770 C C . ALA B 1 94 ? 39.668 26.594 36.983 1.00 21.28 92 ALA B C 1
ATOM 1771 O O . ALA B 1 94 ? 40.276 27.340 36.190 1.00 21.46 92 ALA B O 1
ATOM 1773 N N . GLU B 1 95 ? 39.958 25.303 37.127 1.00 20.06 93 GLU B N 1
ATOM 1774 C CA . GLU B 1 95 ? 40.959 24.601 36.305 1.00 21.46 93 GLU B CA 1
ATOM 1775 C C . GLU B 1 95 ? 40.523 24.550 34.841 1.00 20.19 93 GLU B C 1
ATOM 1776 O O . GLU B 1 95 ? 41.326 24.739 33.933 1.00 19.93 93 GLU B O 1
ATOM 1782 N N . TRP B 1 96 ? 39.245 24.263 34.599 1.00 19.06 94 TRP B N 1
ATOM 1783 C CA . TRP B 1 96 ? 38.765 24.247 33.217 1.00 18.19 94 TRP B CA 1
ATOM 1784 C C . TRP B 1 96 ? 38.933 25.640 32.618 1.00 18.19 94 TRP B C 1
ATOM 1785 O O . TRP B 1 96 ? 39.329 25.803 31.461 1.00 18.02 94 TRP B O 1
ATOM 1796 N N . ASP B 1 97 ? 38.615 26.652 33.405 1.00 20.73 95 ASP B N 1
ATOM 1797 C CA . ASP B 1 97 ? 38.767 28.007 32.896 1.00 21.45 95 ASP B CA 1
ATOM 1798 C C . ASP B 1 97 ? 40.249 28.365 32.557 1.00 21.14 95 ASP B C 1
ATOM 1799 O O . ASP B 1 97 ? 40.533 28.943 31.498 1.00 19.77 95 ASP B O 1
ATOM 1804 N N A ARG B 1 98 ? 41.163 27.987 33.447 0.50 20.90 96 ARG B N 1
ATOM 1805 N N B ARG B 1 98 ? 41.175 27.976 33.423 0.50 20.74 96 ARG B N 1
ATOM 1806 C CA A ARG B 1 98 ? 42.605 28.165 33.234 0.50 21.31 96 ARG B CA 1
ATOM 1807 C CA B ARG B 1 98 ? 42.603 28.227 33.188 0.50 21.00 96 ARG B CA 1
ATOM 1808 C C A ARG B 1 98 ? 43.039 27.479 31.955 0.50 21.50 96 ARG B C 1
ATOM 1809 C C B ARG B 1 98 ? 43.088 27.481 31.964 0.50 21.34 96 ARG B C 1
ATOM 1810 O O A ARG B 1 98 ? 43.707 28.072 31.105 0.50 20.77 96 ARG B O 1
ATOM 1811 O O B ARG B 1 98 ? 43.866 28.003 31.162 0.50 20.66 96 ARG B O 1
ATOM 1826 N N A ARG B 1 99 ? 42.645 26.223 31.815 0.50 21.11 97 ARG B N 1
ATOM 1827 N N B ARG B 1 99 ? 42.615 26.256 31.816 0.50 20.97 97 ARG B N 1
ATOM 1828 C CA A ARG B 1 99 ? 43.051 25.438 30.640 0.50 21.64 97 ARG B CA 1
ATOM 1829 C CA B ARG B 1 99 ? 43.019 25.439 30.667 0.50 21.63 97 ARG B CA 1
ATOM 1830 C C A ARG B 1 99 ? 42.492 26.061 29.356 0.50 21.54 97 ARG B C 1
ATOM 1831 C C B ARG B 1 99 ? 42.484 26.042 29.368 0.50 21.54 97 ARG B C 1
ATOM 1832 O O A ARG B 1 99 ? 43.209 26.173 28.357 0.50 21.86 97 ARG B O 1
ATOM 1833 O O B ARG B 1 99 ? 43.209 26.122 28.372 0.50 21.95 97 ARG B O 1
ATOM 1848 N N . LEU B 1 100 ? 41.234 26.499 29.382 1.00 20.93 98 LEU B N 1
ATOM 1849 C CA . LEU B 1 100 ? 40.646 27.139 28.205 1.00 21.06 98 LEU B CA 1
ATOM 1850 C C . LEU B 1 100 ? 41.465 28.396 27.805 1.00 19.92 98 LEU B C 1
ATOM 1851 O O . LEU B 1 100 ? 41.811 28.570 26.649 1.00 18.95 98 LEU B O 1
ATOM 1856 N N . ALA B 1 101 ? 41.808 29.215 28.797 1.00 19.78 99 ALA B N 1
ATOM 1857 C CA . ALA B 1 101 ? 42.578 30.422 28.548 1.00 20.76 99 ALA B CA 1
ATOM 1858 C C . ALA B 1 101 ? 43.950 30.078 27.977 1.00 21.34 99 ALA B C 1
ATOM 1859 O O . ALA B 1 101 ? 44.379 30.720 27.020 1.00 22.21 99 ALA B O 1
ATOM 1861 N N . ALA B 1 102 ? 44.587 29.033 28.516 1.00 20.85 100 ALA B N 1
ATOM 1862 C CA . ALA B 1 102 ? 45.899 28.579 28.030 1.00 21.36 100 ALA B CA 1
ATOM 1863 C C . ALA B 1 102 ? 45.810 28.114 26.579 1.00 21.22 100 ALA B C 1
ATOM 1864 O O . ALA B 1 102 ? 46.678 28.471 25.779 1.00 20.61 100 ALA B O 1
ATOM 1866 N N . ILE B 1 103 ? 44.728 27.403 26.225 1.00 21.15 101 ILE B N 1
ATOM 1867 C CA . ILE B 1 103 ? 44.512 26.940 24.847 1.00 22.14 101 ILE B CA 1
ATOM 1868 C C . ILE B 1 103 ? 44.354 28.102 23.884 1.00 22.50 101 ILE B C 1
ATOM 1869 O O . ILE B 1 103 ? 44.924 28.072 22.766 1.00 21.80 101 ILE B O 1
ATOM 1874 N N . LYS B 1 104 ? 43.640 29.138 24.339 1.00 21.77 102 LYS B N 1
ATOM 1875 C CA . LYS B 1 104 ? 43.415 30.320 23.531 1.00 22.69 102 LYS B CA 1
ATOM 1876 C C . LYS B 1 104 ? 44.751 30.990 23.233 1.00 21.66 102 LYS B C 1
ATOM 1877 O O . LYS B 1 104 ? 44.983 31.435 22.120 1.00 21.12 102 LYS B O 1
ATOM 1883 N N . GLN B 1 105 ? 45.653 31.001 24.198 1.00 21.29 103 GLN B N 1
ATOM 1884 C CA . GLN B 1 105 ? 46.955 31.625 23.953 1.00 22.20 103 GLN B CA 1
ATOM 1885 C C . GLN B 1 105 ? 47.777 30.748 23.001 1.00 21.67 103 GLN B C 1
ATOM 1886 O O . GLN B 1 105 ? 48.467 31.260 22.110 1.00 22.88 103 GLN B O 1
ATOM 1892 N N . ILE B 1 106 ? 47.663 29.425 23.138 1.00 21.01 104 ILE B N 1
ATOM 1893 C CA . ILE B 1 106 ? 48.380 28.539 22.212 1.00 21.95 104 ILE B CA 1
ATOM 1894 C C . ILE B 1 106 ? 47.882 28.757 20.786 1.00 21.15 104 ILE B C 1
ATOM 1895 O O . ILE B 1 106 ? 48.671 28.838 19.828 1.00 21.20 104 ILE B O 1
ATOM 1900 N N . ALA B 1 107 ? 46.571 28.833 20.639 1.00 20.77 105 ALA B N 1
ATOM 1901 C CA . ALA B 1 107 ? 45.987 28.972 19.300 1.00 20.94 105 ALA B CA 1
ATOM 1902 C C . ALA B 1 107 ? 46.404 30.306 18.677 1.00 21.59 105 ALA B C 1
ATOM 1903 O O . ALA B 1 107 ? 46.710 30.394 17.500 1.00 20.89 105 ALA B O 1
ATOM 1905 N N . GLU B 1 108 ? 46.470 31.335 19.491 1.00 22.87 106 GLU B N 1
ATOM 1906 C CA . GLU B 1 108 ? 46.874 32.620 18.939 1.00 25.40 106 GLU B CA 1
ATOM 1907 C C . GLU B 1 108 ? 48.321 32.606 18.425 1.00 25.97 106 GLU B C 1
ATOM 1908 O O . GLU B 1 108 ? 48.643 33.305 17.447 1.00 27.18 106 GLU B O 1
ATOM 1914 N N A SER B 1 109 ? 49.168 31.797 19.061 0.50 25.85 107 SER B N 1
ATOM 1915 N N B SER B 1 109 ? 49.177 31.826 19.077 0.50 25.98 107 SER B N 1
ATOM 1916 C CA A SER B 1 109 ? 50.593 31.689 18.745 0.50 26.12 107 SER B CA 1
ATOM 1917 C CA B SER B 1 109 ? 50.577 31.704 18.702 0.50 26.39 107 SER B CA 1
ATOM 1918 C C A SER B 1 109 ? 50.926 30.696 17.622 0.50 26.16 107 SER B C 1
ATOM 1919 C C B SER B 1 109 ? 50.767 30.964 17.394 0.50 26.27 107 SER B C 1
ATOM 1920 O O A SER B 1 109 ? 52.082 30.597 17.182 0.50 25.29 107 SER B O 1
ATOM 1921 O O B SER B 1 109 ? 51.693 31.266 16.634 0.50 25.50 107 SER B O 1
ATOM 1934 N N . GLU B 1 111 ? 51.296 29.459 13.947 1.00 28.09 109 GLU B N 1
ATOM 1935 C CA . GLU B 1 111 ? 51.495 30.025 12.601 1.00 30.00 109 GLU B CA 1
ATOM 1936 C C . GLU B 1 111 ? 51.208 28.973 11.522 1.00 29.23 109 GLU B C 1
ATOM 1937 O O . GLU B 1 111 ? 51.140 27.780 11.846 1.00 29.60 109 GLU B O 1
ATOM 1943 N N . VAL C 1 5 ? 27.124 27.134 96.759 1.00 42.17 3 VAL C N 1
ATOM 1944 C CA . VAL C 1 5 ? 26.332 27.449 97.986 1.00 41.38 3 VAL C CA 1
ATOM 1945 C C . VAL C 1 5 ? 26.135 26.175 98.793 1.00 39.73 3 VAL C C 1
ATOM 1946 O O . VAL C 1 5 ? 26.291 25.055 98.262 1.00 40.91 3 VAL C O 1
ATOM 1950 N N . GLY C 1 6 ? 25.744 26.353 100.055 1.00 37.04 4 GLY C N 1
ATOM 1951 C CA . GLY C 1 6 ? 25.258 25.248 100.895 1.00 33.39 4 GLY C CA 1
ATOM 1952 C C . GLY C 1 6 ? 23.856 24.790 100.491 1.00 31.31 4 GLY C C 1
ATOM 1953 O O . GLY C 1 6 ? 23.281 23.883 101.116 1.00 30.47 4 GLY C O 1
ATOM 1954 N N . THR C 1 7 ? 23.311 25.421 99.450 1.00 29.38 5 THR C N 1
ATOM 1955 C CA . THR C 1 7 ? 21.968 25.112 98.964 1.00 27.44 5 THR C CA 1
ATOM 1956 C C . THR C 1 7 ? 21.817 23.633 98.592 1.00 24.60 5 THR C C 1
ATOM 1957 O O . THR C 1 7 ? 20.814 22.996 98.958 1.00 22.03 5 THR C O 1
ATOM 1961 N N . TYR C 1 8 ? 22.801 23.067 97.904 1.00 23.71 6 TYR C N 1
ATOM 1962 C CA . TYR C 1 8 ? 22.669 21.666 97.449 1.00 23.40 6 TYR C CA 1
ATOM 1963 C C . TYR C 1 8 ? 22.813 20.650 98.560 1.00 22.14 6 TYR C C 1
ATOM 1964 O O . TYR C 1 8 ? 22.103 19.659 98.576 1.00 21.08 6 TYR C O 1
ATOM 1973 N N . ALA C 1 9 ? 23.731 20.899 99.492 1.00 20.87 7 ALA C N 1
ATOM 1974 C CA . ALA C 1 9 ? 23.762 20.133 100.738 1.00 19.56 7 ALA C CA 1
ATOM 1975 C C . ALA C 1 9 ? 22.391 20.117 101.485 1.00 18.45 7 ALA C C 1
ATOM 1976 O O . ALA C 1 9 ? 21.963 19.078 101.975 1.00 19.68 7 ALA C O 1
ATOM 1978 N N A GLU C 1 10 ? 21.705 21.259 101.549 0.50 17.53 8 GLU C N 1
ATOM 1979 N N B GLU C 1 10 ? 21.755 21.280 101.555 0.50 17.30 8 GLU C N 1
ATOM 1980 C CA A GLU C 1 10 ? 20.400 21.353 102.227 0.50 16.94 8 GLU C CA 1
ATOM 1981 C CA B GLU C 1 10 ? 20.465 21.429 102.194 0.50 16.38 8 GLU C CA 1
ATOM 1982 C C A GLU C 1 10 ? 19.286 20.698 101.434 0.50 15.51 8 GLU C C 1
ATOM 1983 C C B GLU C 1 10 ? 19.460 20.581 101.420 0.50 15.15 8 GLU C C 1
ATOM 1984 O O A GLU C 1 10 ? 18.341 20.121 102.007 0.50 15.58 8 GLU C O 1
ATOM 1985 O O B GLU C 1 10 ? 18.831 19.675 101.991 0.50 15.00 8 GLU C O 1
ATOM 1996 N N . LEU C 1 11 ? 19.350 20.832 100.110 1.00 14.98 9 LEU C N 1
ATOM 1997 C CA . LEU C 1 11 ? 18.387 20.083 99.261 1.00 14.30 9 LEU C CA 1
ATOM 1998 C C . LEU C 1 11 ? 18.575 18.632 99.419 1.00 13.44 9 LEU C C 1
ATOM 1999 O O . LEU C 1 11 ? 17.607 17.898 99.608 1.00 14.33 9 LEU C O 1
ATOM 2004 N N . ALA C 1 12 ? 19.823 18.185 99.351 1.00 12.54 10 ALA C N 1
ATOM 2005 C CA . ALA C 1 12 ? 20.040 16.728 99.438 1.00 12.49 10 ALA C CA 1
ATOM 2006 C C . ALA C 1 12 ? 19.523 16.189 100.778 1.00 12.90 10 ALA C C 1
ATOM 2007 O O . ALA C 1 12 ? 18.951 15.100 100.842 1.00 13.37 10 ALA C O 1
ATOM 2009 N N A SER C 1 13 ? 19.714 16.934 101.863 0.50 12.61 11 SER C N 1
ATOM 2010 N N B SER C 1 13 ? 19.675 16.990 101.829 0.50 13.09 11 SER C N 1
ATOM 2011 C CA A SER C 1 13 ? 19.243 16.447 103.160 0.50 12.29 11 SER C CA 1
ATOM 2012 C CA B SER C 1 13 ? 19.269 16.613 103.184 0.50 13.58 11 SER C CA 1
ATOM 2013 C C A SER C 1 13 ? 17.707 16.347 103.142 0.50 12.04 11 SER C C 1
ATOM 2014 C C B SER C 1 13 ? 17.741 16.500 103.335 0.50 13.05 11 SER C C 1
ATOM 2015 O O A SER C 1 13 ? 17.153 15.333 103.535 0.50 10.11 11 SER C O 1
ATOM 2016 O O B SER C 1 13 ? 17.230 15.636 104.063 0.50 12.47 11 SER C O 1
ATOM 2021 N N . VAL C 1 14 ? 17.007 17.369 102.641 1.00 11.84 12 VAL C N 1
ATOM 2022 C CA . VAL C 1 14 ? 15.535 17.308 102.677 1.00 11.93 12 VAL C CA 1
ATOM 2023 C C . VAL C 1 14 ? 15.054 16.095 101.887 1.00 10.87 12 VAL C C 1
ATOM 2024 O O . VAL C 1 14 ? 14.195 15.369 102.332 1.00 11.99 12 VAL C O 1
ATOM 2028 N N . PHE C 1 15 ? 15.607 15.894 100.678 1.00 11.25 13 PHE C N 1
ATOM 2029 C CA . PHE C 1 15 ? 15.119 14.730 99.898 1.00 9.27 13 PHE C CA 1
ATOM 2030 C C . PHE C 1 15 ? 15.523 13.427 100.492 1.00 9.45 13 PHE C C 1
ATOM 2031 O O . PHE C 1 15 ? 14.758 12.468 100.405 1.00 11.66 13 PHE C O 1
ATOM 2039 N N . ALA C 1 16 ? 16.701 13.380 101.121 1.00 10.17 14 ALA C N 1
ATOM 2040 C CA . ALA C 1 16 ? 17.066 12.147 101.863 1.00 10.22 14 ALA C CA 1
ATOM 2041 C C . ALA C 1 16 ? 16.015 11.846 102.980 1.00 11.09 14 ALA C C 1
ATOM 2042 O O . ALA C 1 16 ? 15.596 10.712 103.199 1.00 13.52 14 ALA C O 1
ATOM 2044 N N . ALA C 1 17 ? 15.568 12.884 103.675 1.00 11.03 15 ALA C N 1
ATOM 2045 C CA . ALA C 1 17 ? 14.504 12.744 104.724 1.00 12.13 15 ALA C CA 1
ATOM 2046 C C . ALA C 1 17 ? 13.172 12.272 104.093 1.00 12.70 15 ALA C C 1
ATOM 2047 O O . ALA C 1 17 ? 12.526 11.344 104.600 1.00 14.99 15 ALA C O 1
ATOM 2049 N N . LEU C 1 18 ? 12.796 12.848 102.954 1.00 11.58 16 LEU C N 1
ATOM 2050 C CA . LEU C 1 18 ? 11.500 12.528 102.302 1.00 13.42 16 LEU C CA 1
ATOM 2051 C C . LEU C 1 18 ? 11.483 11.163 101.605 1.00 13.84 16 LEU C C 1
ATOM 2052 O O . LEU C 1 18 ? 10.412 10.560 101.354 1.00 14.70 16 LEU C O 1
ATOM 2057 N N . SER C 1 19 ? 12.675 10.660 101.286 1.00 14.10 17 SER C N 1
ATOM 2058 C CA . SER C 1 19 ? 12.812 9.445 100.427 1.00 17.00 17 SER C CA 1
ATOM 2059 C C . SER C 1 19 ? 12.368 8.161 101.142 1.00 18.28 17 SER C C 1
ATOM 2060 O O . SER C 1 19 ? 12.118 7.098 100.494 1.00 21.15 17 SER C O 1
ATOM 2063 N N . ASP C 1 20 ? 12.145 8.272 102.446 1.00 18.52 18 ASP C N 1
ATOM 2064 C CA . ASP C 1 20 ? 11.833 7.092 103.312 1.00 19.78 18 ASP C CA 1
ATOM 2065 C C . ASP C 1 20 ? 10.348 7.009 103.572 1.00 20.36 18 ASP C C 1
ATOM 2066 O O . ASP C 1 20 ? 9.764 7.958 104.055 1.00 19.87 18 ASP C O 1
ATOM 2071 N N A GLU C 1 21 ? 9.723 5.868 103.271 0.50 20.85 19 GLU C N 1
ATOM 2072 N N B GLU C 1 21 ? 9.763 5.840 103.285 0.50 21.00 19 GLU C N 1
ATOM 2073 C CA A GLU C 1 21 ? 8.276 5.792 103.451 0.50 21.15 19 GLU C CA 1
ATOM 2074 C CA B GLU C 1 21 ? 8.329 5.629 103.473 0.50 21.57 19 GLU C CA 1
ATOM 2075 C C A GLU C 1 21 ? 7.845 5.993 104.920 0.50 20.34 19 GLU C C 1
ATOM 2076 C C B GLU C 1 21 ? 7.850 5.923 104.893 0.50 20.55 19 GLU C C 1
ATOM 2077 O O A GLU C 1 21 ? 6.823 6.611 105.173 0.50 20.78 19 GLU C O 1
ATOM 2078 O O B GLU C 1 21 ? 6.792 6.490 105.083 0.50 21.16 19 GLU C O 1
ATOM 2089 N N . THR C 1 22 ? 8.633 5.525 105.888 1.00 19.93 20 THR C N 1
ATOM 2090 C CA . THR C 1 22 ? 8.280 5.718 107.288 1.00 19.46 20 THR C CA 1
ATOM 2091 C C . THR C 1 22 ? 8.265 7.206 107.643 1.00 17.80 20 THR C C 1
ATOM 2092 O O . THR C 1 22 ? 7.331 7.692 108.289 1.00 18.58 20 THR C O 1
ATOM 2096 N N . ARG C 1 23 ? 9.271 7.961 107.183 1.00 16.51 21 ARG C N 1
ATOM 2097 C CA . ARG C 1 23 ? 9.228 9.410 107.441 1.00 14.25 21 ARG C CA 1
ATOM 2098 C C . ARG C 1 23 ? 8.067 10.055 106.737 1.00 14.72 21 ARG C C 1
ATOM 2099 O O . ARG C 1 23 ? 7.514 11.051 107.244 1.00 16.20 21 ARG C O 1
ATOM 2107 N N . TRP C 1 24 ? 7.740 9.557 105.533 1.00 13.32 22 TRP C N 1
ATOM 2108 C CA . TRP C 1 24 ? 6.557 10.092 104.849 1.00 16.10 22 TRP C CA 1
ATOM 2109 C C . TRP C 1 24 ? 5.326 9.839 105.709 1.00 16.69 22 TRP C C 1
ATOM 2110 O O . TRP C 1 24 ? 4.488 10.716 105.839 1.00 16.93 22 TRP C O 1
ATOM 2121 N N A GLU C 1 25 ? 5.230 8.645 106.306 0.50 18.14 23 GLU C N 1
ATOM 2122 N N B GLU C 1 25 ? 5.229 8.645 106.311 0.50 18.35 23 GLU C N 1
ATOM 2123 C CA A GLU C 1 25 ? 4.087 8.303 107.166 0.50 19.05 23 GLU C CA 1
ATOM 2124 C CA B GLU C 1 25 ? 4.072 8.292 107.160 0.50 19.53 23 GLU C CA 1
ATOM 2125 C C A GLU C 1 25 ? 4.064 9.210 108.404 0.50 18.09 23 GLU C C 1
ATOM 2126 C C B GLU C 1 25 ? 4.053 9.116 108.466 0.50 18.38 23 GLU C C 1
ATOM 2127 O O A GLU C 1 25 ? 3.020 9.751 108.773 0.50 18.05 23 GLU C O 1
ATOM 2128 O O B GLU C 1 25 ? 2.987 9.500 108.956 0.50 18.76 23 GLU C O 1
ATOM 2139 N N . ILE C 1 26 ? 5.232 9.445 109.004 1.00 17.95 24 ILE C N 1
ATOM 2140 C CA . ILE C 1 26 ? 5.319 10.353 110.162 1.00 17.22 24 ILE C CA 1
ATOM 2141 C C . ILE C 1 26 ? 4.863 11.766 109.802 1.00 16.89 24 ILE C C 1
ATOM 2142 O O . ILE C 1 26 ? 4.025 12.345 110.498 1.00 18.65 24 ILE C O 1
ATOM 2147 N N . LEU C 1 27 ? 5.372 12.284 108.676 1.00 16.34 25 LEU C N 1
ATOM 2148 C CA . LEU C 1 27 ? 4.961 13.623 108.232 1.00 15.80 25 LEU C CA 1
ATOM 2149 C C . LEU C 1 27 ? 3.463 13.688 107.911 1.00 16.41 25 LEU C C 1
ATOM 2150 O O . LEU C 1 27 ? 2.858 14.728 108.168 1.00 18.13 25 LEU C O 1
ATOM 2155 N N . THR C 1 28 ? 2.883 12.589 107.390 1.00 16.57 26 THR C N 1
ATOM 2156 C CA . THR C 1 28 ? 1.438 12.512 107.065 1.00 16.05 26 THR C CA 1
ATOM 2157 C C . THR C 1 28 ? 0.665 12.651 108.365 1.00 17.74 26 THR C C 1
ATOM 2158 O O . THR C 1 28 ? -0.364 13.385 108.442 1.00 19.08 26 THR C O 1
ATOM 2162 N N A GLU C 1 29 ? 1.125 11.911 109.377 0.50 18.06 27 GLU C N 1
ATOM 2163 N N B GLU C 1 29 ? 1.144 11.978 109.402 0.50 18.42 27 GLU C N 1
ATOM 2164 C CA A GLU C 1 29 ? 0.563 12.029 110.725 0.50 18.89 27 GLU C CA 1
ATOM 2165 C CA B GLU C 1 29 ? 0.497 12.073 110.712 0.50 19.47 27 GLU C CA 1
ATOM 2166 C C A GLU C 1 29 ? 0.628 13.458 111.242 0.50 18.23 27 GLU C C 1
ATOM 2167 C C B GLU C 1 29 ? 0.641 13.423 111.393 0.50 18.59 27 GLU C C 1
ATOM 2168 O O A GLU C 1 29 ? -0.402 14.064 111.514 0.50 18.77 27 GLU C O 1
ATOM 2169 O O B GLU C 1 29 ? -0.316 13.926 111.982 0.50 19.25 27 GLU C O 1
ATOM 2180 N N . LEU C 1 30 ? 1.842 13.992 111.340 1.00 19.20 28 LEU C N 1
ATOM 2181 C CA . LEU C 1 30 ? 2.100 15.346 111.882 1.00 19.65 28 LEU C CA 1
ATOM 2182 C C . LEU C 1 30 ? 1.401 16.433 111.099 1.00 22.63 28 LEU C C 1
ATOM 2183 O O . LEU C 1 30 ? 0.921 17.433 111.679 1.00 22.62 28 LEU C O 1
ATOM 2188 N N . GLY C 1 31 ? 1.334 16.230 109.788 1.00 23.39 29 GLY C N 1
ATOM 2189 C CA . GLY C 1 31 ? 0.580 17.101 108.893 1.00 25.80 29 GLY C CA 1
ATOM 2190 C C . GLY C 1 31 ? -0.752 17.404 109.513 1.00 26.95 29 GLY C C 1
ATOM 2191 O O . GLY C 1 31 ? -1.084 18.584 109.691 1.00 29.08 29 GLY C O 1
ATOM 2192 N N A ARG C 1 32 ? -1.498 16.347 109.853 0.50 27.38 30 ARG C N 1
ATOM 2193 N N B ARG C 1 32 ? -1.489 16.339 109.819 0.50 27.63 30 ARG C N 1
ATOM 2194 C CA A ARG C 1 32 ? -2.862 16.448 110.393 0.50 27.47 30 ARG C CA 1
ATOM 2195 C CA B ARG C 1 32 ? -2.818 16.365 110.412 0.50 28.05 30 ARG C CA 1
ATOM 2196 C C A ARG C 1 32 ? -3.006 16.835 111.874 0.50 26.87 30 ARG C C 1
ATOM 2197 C C B ARG C 1 32 ? -2.859 17.021 111.795 0.50 27.27 30 ARG C C 1
ATOM 2198 O O A ARG C 1 32 ? -4.034 17.403 112.264 0.50 26.90 30 ARG C O 1
ATOM 2199 O O B ARG C 1 32 ? -3.659 17.941 112.039 0.50 27.19 30 ARG C O 1
ATOM 2214 N N . ALA C 1 33 ? -1.981 16.565 112.689 1.00 26.48 31 ALA C N 1
ATOM 2215 C CA . ALA C 1 33 ? -1.934 17.049 114.071 1.00 25.04 31 ALA C CA 1
ATOM 2216 C C . ALA C 1 33 ? -0.535 16.836 114.720 1.00 23.61 31 ALA C C 1
ATOM 2217 O O . ALA C 1 33 ? 0.035 15.770 114.566 1.00 23.03 31 ALA C O 1
ATOM 2219 N N A ASP C 1 34 ? 0.010 17.847 115.390 0.50 23.08 32 ASP C N 1
ATOM 2220 N N B ASP C 1 34 ? -0.015 17.853 115.422 0.50 22.87 32 ASP C N 1
ATOM 2221 C CA A ASP C 1 34 ? 1.257 17.668 116.151 0.50 22.78 32 ASP C CA 1
ATOM 2222 C CA B ASP C 1 34 ? 1.205 17.679 116.242 0.50 22.29 32 ASP C CA 1
ATOM 2223 C C A ASP C 1 34 ? 1.054 16.629 117.260 0.50 21.85 32 ASP C C 1
ATOM 2224 C C B ASP C 1 34 ? 0.988 16.512 117.180 0.50 21.61 32 ASP C C 1
ATOM 2225 O O A ASP C 1 34 ? 0.022 16.629 117.934 0.50 20.93 32 ASP C O 1
ATOM 2226 O O B ASP C 1 34 ? -0.126 16.297 117.665 0.50 20.78 32 ASP C O 1
ATOM 2235 N N . GLN C 1 35 ? 2.052 15.776 117.453 1.00 20.56 33 GLN C N 1
ATOM 2236 C CA . GLN C 1 35 ? 1.939 14.615 118.310 1.00 21.53 33 GLN C CA 1
ATOM 2237 C C . GLN C 1 35 ? 3.240 14.323 118.972 1.00 20.04 33 GLN C C 1
ATOM 2238 O O . GLN C 1 35 ? 4.314 14.702 118.477 1.00 19.66 33 GLN C O 1
ATOM 2244 N N . SER C 1 36 ? 3.134 13.603 120.091 1.00 18.75 34 SER C N 1
ATOM 2245 C CA . SER C 1 36 ? 4.272 13.215 120.843 1.00 17.84 34 SER C CA 1
ATOM 2246 C C . SER C 1 36 ? 4.877 12.001 120.145 1.00 17.47 34 SER C C 1
ATOM 2247 O O . SER C 1 36 ? 4.199 11.318 119.369 1.00 18.03 34 SER C O 1
ATOM 2250 N N . ALA C 1 37 ? 6.111 11.663 120.499 1.00 17.88 35 ALA C N 1
ATOM 2251 C CA . ALA C 1 37 ? 6.738 10.477 119.953 1.00 17.90 35 ALA C CA 1
ATOM 2252 C C . ALA C 1 37 ? 5.975 9.220 120.371 1.00 17.91 35 ALA C C 1
ATOM 2253 O O . ALA C 1 37 ? 5.846 8.304 119.551 1.00 17.47 35 ALA C O 1
ATOM 2255 N N . SER C 1 38 ? 5.471 9.174 121.616 1.00 17.89 36 SER C N 1
ATOM 2256 C CA . SER C 1 38 ? 4.691 8.015 122.099 1.00 19.71 36 SER C CA 1
ATOM 2257 C C . SER C 1 38 ? 3.432 7.815 121.273 1.00 18.64 36 SER C C 1
ATOM 2258 O O . SER C 1 38 ? 3.089 6.659 120.922 1.00 19.72 36 SER C O 1
ATOM 2261 N N . SER C 1 39 ? 2.765 8.915 120.919 1.00 17.44 37 SER C N 1
ATOM 2262 C CA . SER C 1 39 ? 1.555 8.867 120.064 1.00 18.05 37 SER C CA 1
ATOM 2263 C C . SER C 1 39 ? 1.890 8.302 118.702 1.00 17.34 37 SER C C 1
ATOM 2264 O O . SER C 1 39 ? 1.180 7.428 118.204 1.00 18.91 37 SER C O 1
ATOM 2267 N N . LEU C 1 40 ? 3.012 8.730 118.127 1.00 15.60 38 LEU C N 1
ATOM 2268 C CA . LEU C 1 40 ? 3.397 8.239 116.812 1.00 16.01 38 LEU C CA 1
ATOM 2269 C C . LEU C 1 40 ? 3.706 6.750 116.910 1.00 17.28 38 LEU C C 1
ATOM 2270 O O . LEU C 1 40 ? 3.299 5.966 116.025 1.00 18.45 38 LEU C O 1
ATOM 2275 N N . ALA C 1 41 ? 4.380 6.325 117.981 1.00 17.63 39 ALA C N 1
ATOM 2276 C CA . ALA C 1 41 ? 4.684 4.886 118.148 1.00 18.99 39 ALA C CA 1
ATOM 2277 C C . ALA C 1 41 ? 3.407 4.090 118.335 1.00 18.82 39 ALA C C 1
ATOM 2278 O O . ALA C 1 41 ? 3.355 2.914 117.977 1.00 20.54 39 ALA C O 1
ATOM 2280 N N . THR C 1 42 ? 2.378 4.691 118.922 1.00 18.72 40 THR C N 1
ATOM 2281 C CA . THR C 1 42 ? 1.120 3.930 119.096 1.00 19.21 40 THR C CA 1
ATOM 2282 C C . THR C 1 42 ? 0.463 3.699 117.730 1.00 20.28 40 THR C C 1
ATOM 2283 O O . THR C 1 42 ? -0.099 2.626 117.436 1.00 20.10 40 THR C O 1
ATOM 2287 N N . ARG C 1 43 ? 0.572 4.692 116.862 1.00 19.97 41 ARG C N 1
ATOM 2288 C CA . ARG C 1 43 ? -0.102 4.658 115.584 1.00 20.93 41 ARG C CA 1
ATOM 2289 C C . ARG C 1 43 ? 0.636 3.897 114.496 1.00 21.81 41 ARG C C 1
ATOM 2290 O O . ARG C 1 43 ? -0.002 3.362 113.596 1.00 23.11 41 ARG C O 1
ATOM 2298 N N . LEU C 1 44 ? 1.966 3.874 114.555 1.00 21.77 42 LEU C N 1
ATOM 2299 C CA . LEU C 1 44 ? 2.774 3.340 113.472 1.00 22.98 42 LEU C CA 1
ATOM 2300 C C . LEU C 1 44 ? 3.475 2.022 113.800 1.00 23.74 42 LEU C C 1
ATOM 2301 O O . LEU C 1 44 ? 3.704 1.723 114.986 1.00 22.70 42 LEU C O 1
ATOM 2306 N N . PRO C 1 45 ? 3.846 1.239 112.756 1.00 25.14 43 PRO C N 1
ATOM 2307 C CA . PRO C 1 45 ? 4.462 -0.087 113.010 1.00 26.79 43 PRO C CA 1
ATOM 2308 C C . PRO C 1 45 ? 5.961 -0.044 113.290 1.00 27.98 43 PRO C C 1
ATOM 2309 O O . PRO C 1 45 ? 6.669 -0.972 112.919 1.00 29.57 43 PRO C O 1
ATOM 2313 N N . VAL C 1 46 ? 6.437 1.023 113.917 1.00 26.78 44 VAL C N 1
ATOM 2314 C CA . VAL C 1 46 ? 7.835 1.104 114.317 1.00 27.17 44 VAL C CA 1
ATOM 2315 C C . VAL C 1 46 ? 7.868 1.475 115.789 1.00 26.23 44 VAL C C 1
ATOM 2316 O O . VAL C 1 46 ? 6.888 2.037 116.329 1.00 26.06 44 VAL C O 1
ATOM 2320 N N . SER C 1 47 ? 8.989 1.155 116.429 1.00 26.31 45 SER C N 1
ATOM 2321 C CA . SER C 1 47 ? 9.189 1.428 117.859 1.00 26.11 45 SER C CA 1
ATOM 2322 C C . SER C 1 47 ? 9.398 2.909 118.193 1.00 25.39 45 SER C C 1
ATOM 2323 O O . SER C 1 47 ? 9.807 3.707 117.321 1.00 24.38 45 SER C O 1
ATOM 2326 N N A ARG C 1 48 ? 9.128 3.254 119.457 0.50 24.61 46 ARG C N 1
ATOM 2327 N N B ARG C 1 48 ? 9.114 3.280 119.441 0.50 24.64 46 ARG C N 1
ATOM 2328 C CA A ARG C 1 48 ? 9.421 4.580 120.021 0.50 24.14 46 ARG C CA 1
ATOM 2329 C CA B ARG C 1 48 ? 9.445 4.615 119.940 0.50 24.17 46 ARG C CA 1
ATOM 2330 C C A ARG C 1 48 ? 10.854 5.013 119.713 0.50 23.71 46 ARG C C 1
ATOM 2331 C C B ARG C 1 48 ? 10.855 4.996 119.536 0.50 23.58 46 ARG C C 1
ATOM 2332 O O A ARG C 1 48 ? 11.118 6.215 119.534 0.50 23.02 46 ARG C O 1
ATOM 2333 O O B ARG C 1 48 ? 11.115 6.131 119.126 0.50 22.44 46 ARG C O 1
ATOM 2348 N N . GLN C 1 49 ? 11.770 4.035 119.644 1.00 23.20 47 GLN C N 1
ATOM 2349 C CA . GLN C 1 49 ? 13.175 4.278 119.338 1.00 22.87 47 GLN C CA 1
ATOM 2350 C C . GLN C 1 49 ? 13.375 4.660 117.864 1.00 22.35 47 GLN C C 1
ATOM 2351 O O . GLN C 1 49 ? 14.044 5.662 117.546 1.00 20.71 47 GLN C O 1
ATOM 2357 N N . ALA C 1 50 ? 12.767 3.869 116.982 1.00 21.19 48 ALA C N 1
ATOM 2358 C CA . ALA C 1 50 ? 12.778 4.115 115.531 1.00 21.23 48 ALA C CA 1
ATOM 2359 C C . ALA C 1 50 ? 12.121 5.440 115.217 1.00 19.68 48 ALA C C 1
ATOM 2360 O O . ALA C 1 50 ? 12.617 6.177 114.340 1.00 19.82 48 ALA C O 1
ATOM 2362 N N . ILE C 1 51 ? 11.025 5.745 115.907 1.00 18.25 49 ILE C N 1
ATOM 2363 C CA . ILE C 1 51 ? 10.375 7.055 115.739 1.00 16.19 49 ILE C CA 1
ATOM 2364 C C . ILE C 1 51 ? 11.373 8.170 116.125 1.00 15.85 49 ILE C C 1
ATOM 2365 O O . ILE C 1 51 ? 11.563 9.086 115.352 1.00 15.67 49 ILE C O 1
ATOM 2370 N N . ALA C 1 52 ? 12.079 8.029 117.257 1.00 15.63 50 ALA C N 1
ATOM 2371 C CA . ALA C 1 52 ? 13.003 9.131 117.669 1.00 13.63 50 ALA C CA 1
ATOM 2372 C C . ALA C 1 52 ? 14.150 9.347 116.633 1.00 13.94 50 ALA C C 1
ATOM 2373 O O . ALA C 1 52 ? 14.532 10.485 116.302 1.00 16.26 50 ALA C O 1
ATOM 2375 N N . LYS C 1 53 ? 14.651 8.248 116.058 1.00 13.74 51 LYS C N 1
ATOM 2376 C CA . LYS C 1 53 ? 15.652 8.335 115.017 1.00 15.44 51 LYS C CA 1
ATOM 2377 C C . LYS C 1 53 ? 15.134 9.028 113.748 1.00 14.64 51 LYS C C 1
ATOM 2378 O O . LYS C 1 53 ? 15.839 9.848 113.119 1.00 15.97 51 LYS C O 1
ATOM 2384 N N . HIS C 1 54 ? 13.912 8.700 113.355 1.00 14.01 52 HIS C N 1
ATOM 2385 C CA . HIS C 1 54 ? 13.368 9.358 112.194 1.00 13.36 52 HIS C CA 1
ATOM 2386 C C . HIS C 1 54 ? 13.102 10.825 112.472 1.00 11.36 52 HIS C C 1
ATOM 2387 O O . HIS C 1 54 ? 13.234 11.698 111.596 1.00 11.93 52 HIS C O 1
ATOM 2394 N N . LEU C 1 55 ? 12.610 11.084 113.679 1.00 11.85 53 LEU C N 1
ATOM 2395 C CA . LEU C 1 55 ? 12.321 12.447 114.062 1.00 12.50 53 LEU C CA 1
ATOM 2396 C C . LEU C 1 55 ? 13.607 13.281 114.091 1.00 12.65 53 LEU C C 1
ATOM 2397 O O . LEU C 1 55 ? 13.630 14.451 113.720 1.00 12.98 53 LEU C O 1
ATOM 2402 N N . ASN C 1 56 ? 14.701 12.691 114.548 1.00 11.85 54 ASN C N 1
ATOM 2403 C CA . ASN C 1 56 ? 15.952 13.427 114.549 1.00 13.01 54 ASN C CA 1
ATOM 2404 C C . ASN C 1 56 ? 16.328 13.845 113.113 1.00 12.77 54 ASN C C 1
ATOM 2405 O O . ASN C 1 56 ? 16.748 14.996 112.876 1.00 14.02 54 ASN C O 1
ATOM 2410 N N . ALA C 1 57 ? 16.189 12.929 112.151 1.00 11.62 55 ALA C N 1
ATOM 2411 C CA . ALA C 1 57 ? 16.514 13.267 110.752 1.00 12.97 55 ALA C CA 1
ATOM 2412 C C . ALA C 1 57 ? 15.591 14.340 110.248 1.00 13.11 55 ALA C C 1
ATOM 2413 O O . ALA C 1 57 ? 16.054 15.303 109.603 1.00 14.13 55 ALA C O 1
ATOM 2415 N N . LEU C 1 58 ? 14.297 14.220 110.605 1.00 10.96 56 LEU C N 1
ATOM 2416 C CA . LEU C 1 58 ? 13.325 15.221 110.173 1.00 11.78 56 LEU C CA 1
ATOM 2417 C C . LEU C 1 58 ? 13.650 16.575 110.830 1.00 12.35 56 LEU C C 1
ATOM 2418 O O . LEU C 1 58 ? 13.525 17.603 110.178 1.00 14.47 56 LEU C O 1
ATOM 2423 N N . GLN C 1 59 ? 14.083 16.584 112.100 1.00 11.96 57 GLN C N 1
ATOM 2424 C CA . GLN C 1 59 ? 14.440 17.882 112.721 1.00 11.83 57 GLN C CA 1
ATOM 2425 C C . GLN C 1 59 ? 15.722 18.505 112.138 1.00 12.75 57 GLN C C 1
ATOM 2426 O O . GLN C 1 59 ? 15.827 19.732 111.983 1.00 13.51 57 GLN C O 1
ATOM 2432 N N . ALA C 1 60 ? 16.710 17.656 111.888 1.00 12.58 58 ALA C N 1
ATOM 2433 C CA . ALA C 1 60 ? 18.011 18.114 111.416 1.00 14.99 58 ALA C CA 1
ATOM 2434 C C . ALA C 1 60 ? 17.951 18.773 110.044 1.00 15.95 58 ALA C C 1
ATOM 2435 O O . ALA C 1 60 ? 18.864 19.536 109.667 1.00 18.46 58 ALA C O 1
ATOM 2437 N N . CYS C 1 61 ? 16.946 18.439 109.234 1.00 16.17 59 CYS C N 1
ATOM 2438 C CA . CYS C 1 61 ? 16.825 19.098 107.930 1.00 17.68 59 CYS C CA 1
ATOM 2439 C C . CYS C 1 61 ? 15.747 20.183 107.910 1.00 17.82 59 CYS C C 1
ATOM 2440 O O . CYS C 1 61 ? 15.423 20.723 106.835 1.00 19.45 59 CYS C O 1
ATOM 2443 N N . GLY C 1 62 ? 15.132 20.475 109.068 1.00 16.03 60 GLY C N 1
ATOM 2444 C CA . GLY C 1 62 ? 14.199 21.591 109.137 1.00 16.80 60 GLY C CA 1
ATOM 2445 C C . GLY C 1 62 ? 12.739 21.256 108.834 1.00 15.18 60 GLY C C 1
ATOM 2446 O O . GLY C 1 62 ? 11.863 22.148 108.816 1.00 17.51 60 GLY C O 1
ATOM 2447 N N . LEU C 1 63 ? 12.415 19.981 108.681 1.00 14.60 61 LEU C N 1
ATOM 2448 C CA . LEU C 1 63 ? 11.023 19.639 108.333 1.00 13.44 61 LEU C CA 1
ATOM 2449 C C . LEU C 1 63 ? 10.096 19.509 109.534 1.00 13.07 61 LEU C C 1
ATOM 2450 O O . LEU C 1 63 ? 8.876 19.563 109.395 1.00 14.78 61 LEU C O 1
ATOM 2455 N N . VAL C 1 64 ? 10.689 19.289 110.699 1.00 12.11 62 VAL C N 1
ATOM 2456 C CA . VAL C 1 64 ? 9.941 19.135 111.923 1.00 13.32 62 VAL C CA 1
ATOM 2457 C C . VAL C 1 64 ? 10.596 19.945 113.032 1.00 14.11 62 VAL C C 1
ATOM 2458 O O . VAL C 1 64 ? 11.812 20.154 113.002 1.00 13.78 62 VAL C O 1
ATOM 2462 N N . GLU C 1 65 ? 9.795 20.424 113.987 1.00 14.64 63 GLU C N 1
ATOM 2463 C CA . GLU C 1 65 ? 10.378 20.998 115.205 1.00 17.56 63 GLU C CA 1
ATOM 2464 C C . GLU C 1 65 ? 9.704 20.367 116.411 1.00 18.21 63 GLU C C 1
ATOM 2465 O O . GLU C 1 65 ? 8.596 19.867 116.341 1.00 18.07 63 GLU C O 1
ATOM 2471 N N . SER C 1 66 ? 10.433 20.328 117.501 1.00 20.49 64 SER C N 1
ATOM 2472 C CA . SER C 1 66 ? 9.851 19.813 118.732 1.00 21.09 64 SER C CA 1
ATOM 2473 C C . SER C 1 66 ? 9.391 21.000 119.516 1.00 23.33 64 SER C C 1
ATOM 2474 O O . SER C 1 66 ? 9.934 22.087 119.385 1.00 23.47 64 SER C O 1
ATOM 2477 N N A VAL C 1 67 ? 8.388 20.798 120.349 0.50 22.50 65 VAL C N 1
ATOM 2478 N N B VAL C 1 67 ? 8.352 20.803 120.322 0.50 22.72 65 VAL C N 1
ATOM 2479 C CA A VAL C 1 67 ? 7.937 21.873 121.192 0.50 23.16 65 VAL C CA 1
ATOM 2480 C CA B VAL C 1 67 ? 7.778 21.868 121.137 0.50 23.61 65 VAL C CA 1
ATOM 2481 C C A VAL C 1 67 ? 7.387 21.305 122.476 0.50 23.11 65 VAL C C 1
ATOM 2482 C C B VAL C 1 67 ? 7.421 21.257 122.482 0.50 23.33 65 VAL C C 1
ATOM 2483 O O A VAL C 1 67 ? 6.662 20.307 122.466 0.50 22.29 65 VAL C O 1
ATOM 2484 O O B VAL C 1 67 ? 6.829 20.177 122.517 0.50 22.43 65 VAL C O 1
ATOM 2491 N N . LYS C 1 68 ? 7.773 21.940 123.571 1.00 24.05 66 LYS C N 1
ATOM 2492 C CA . LYS C 1 68 ? 7.364 21.525 124.895 1.00 24.33 66 LYS C CA 1
ATOM 2493 C C . LYS C 1 68 ? 5.966 22.080 125.122 1.00 24.08 66 LYS C C 1
ATOM 2494 O O . LYS C 1 68 ? 5.760 23.292 125.060 1.00 25.98 66 LYS C O 1
ATOM 2500 N N . VAL C 1 69 ? 5.012 21.175 125.340 1.00 24.68 67 VAL C N 1
ATOM 2501 C CA . VAL C 1 69 ? 3.616 21.556 125.601 1.00 25.53 67 VAL C CA 1
ATOM 2502 C C . VAL C 1 69 ? 3.206 20.943 126.948 1.00 25.34 67 VAL C C 1
ATOM 2503 O O . VAL C 1 69 ? 2.915 19.722 127.046 1.00 25.57 67 VAL C O 1
ATOM 2507 N N . GLY C 1 70 ? 3.182 21.789 127.975 1.00 25.80 68 GLY C N 1
ATOM 2508 C CA . GLY C 1 70 ? 2.938 21.310 129.329 1.00 25.98 68 GLY C CA 1
ATOM 2509 C C . GLY C 1 70 ? 4.051 20.334 129.672 1.00 25.64 68 GLY C C 1
ATOM 2510 O O . GLY C 1 70 ? 5.223 20.689 129.593 1.00 27.14 68 GLY C O 1
ATOM 2511 N N A ARG C 1 71 ? 3.687 19.099 130.019 0.50 25.14 69 ARG C N 1
ATOM 2512 N N B ARG C 1 71 ? 3.654 19.099 129.973 0.50 25.07 69 ARG C N 1
ATOM 2513 C CA A ARG C 1 71 ? 4.656 18.110 130.522 0.50 24.95 69 ARG C CA 1
ATOM 2514 C CA B ARG C 1 71 ? 4.533 18.054 130.508 0.50 24.80 69 ARG C CA 1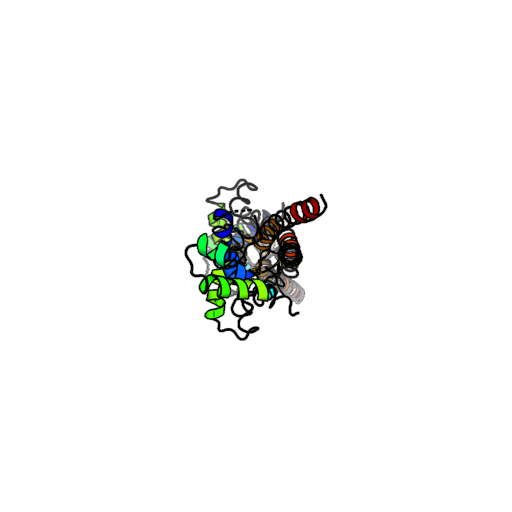
ATOM 2515 C C A ARG C 1 71 ? 5.170 17.162 129.436 0.50 23.54 69 ARG C C 1
ATOM 2516 C C B ARG C 1 71 ? 5.150 17.166 129.438 0.50 23.47 69 ARG C C 1
ATOM 2517 O O A ARG C 1 71 ? 5.767 16.133 129.739 0.50 23.53 69 ARG C O 1
ATOM 2518 O O B ARG C 1 71 ? 5.790 16.170 129.758 0.50 23.48 69 ARG C O 1
ATOM 2533 N N . GLU C 1 72 ? 4.909 17.477 128.175 1.00 22.53 70 GLU C N 1
ATOM 2534 C CA . GLU C 1 72 ? 5.284 16.557 127.104 1.00 21.75 70 GLU C CA 1
ATOM 2535 C C . GLU C 1 72 ? 5.893 17.278 125.942 1.00 18.39 70 GLU C C 1
ATOM 2536 O O . GLU C 1 72 ? 5.791 18.499 125.844 1.00 18.12 70 GLU C O 1
ATOM 2542 N N . ILE C 1 73 ? 6.647 16.548 125.142 1.00 15.05 71 ILE C N 1
ATOM 2543 C CA . ILE C 1 73 ? 7.253 17.104 123.913 1.00 13.97 71 ILE C CA 1
ATOM 2544 C C . ILE C 1 73 ? 6.385 16.687 122.761 1.00 14.57 71 ILE C C 1
ATOM 2545 O O . ILE C 1 73 ? 6.037 15.513 122.625 1.00 15.80 71 ILE C O 1
ATOM 2550 N N A ARG C 1 74 ? 5.970 17.657 121.968 0.50 15.26 72 ARG C N 1
ATOM 2551 N N B ARG C 1 74 ? 5.973 17.651 121.959 0.50 15.35 72 ARG C N 1
ATOM 2552 C CA A ARG C 1 74 ? 5.251 17.367 120.747 0.50 15.71 72 ARG C CA 1
ATOM 2553 C CA B ARG C 1 74 ? 5.215 17.340 120.766 0.50 15.86 72 ARG C CA 1
ATOM 2554 C C A ARG C 1 74 ? 6.160 17.607 119.566 0.50 16.46 72 ARG C C 1
ATOM 2555 C C B ARG C 1 74 ? 5.974 17.795 119.523 0.50 16.86 72 ARG C C 1
ATOM 2556 O O A ARG C 1 74 ? 7.160 18.303 119.682 0.50 15.58 72 ARG C O 1
ATOM 2557 O O B ARG C 1 74 ? 6.739 18.770 119.575 0.50 15.62 72 ARG C O 1
ATOM 2572 N N . TYR C 1 75 ? 5.754 17.077 118.416 1.00 16.17 73 TYR C N 1
ATOM 2573 C CA . TYR C 1 75 ? 6.453 17.350 117.159 1.00 16.73 73 TYR C CA 1
ATOM 2574 C C . TYR C 1 75 ? 5.479 17.944 116.173 1.00 17.60 73 TYR C C 1
ATOM 2575 O O . TYR C 1 75 ? 4.306 17.514 116.083 1.00 18.32 73 TYR C O 1
ATOM 2584 N N A ARG C 1 76 ? 5.956 18.938 115.453 0.50 16.49 74 ARG C N 1
ATOM 2585 N N B ARG C 1 76 ? 5.986 18.893 115.394 0.50 17.27 74 ARG C N 1
ATOM 2586 C CA A ARG C 1 76 ? 5.157 19.597 114.445 0.50 16.73 74 ARG C CA 1
ATOM 2587 C CA B ARG C 1 76 ? 5.195 19.744 114.495 0.50 18.47 74 ARG C CA 1
ATOM 2588 C C A ARG C 1 76 ? 5.891 19.552 113.112 0.50 16.23 74 ARG C C 1
ATOM 2589 C C B ARG C 1 76 ? 5.852 19.841 113.107 0.50 16.98 74 ARG C C 1
ATOM 2590 O O A ARG C 1 76 ? 7.137 19.505 113.056 0.50 15.29 74 ARG C O 1
ATOM 2591 O O B ARG C 1 76 ? 7.037 20.182 113.014 0.50 17.05 74 ARG C O 1
ATOM 2606 N N . ALA C 1 77 ? 5.081 19.521 112.057 1.00 16.31 75 ALA C N 1
ATOM 2607 C CA . ALA C 1 77 ? 5.568 19.528 110.674 1.00 15.78 75 ALA C CA 1
ATOM 2608 C C . ALA C 1 77 ? 5.591 20.970 110.209 1.00 18.21 75 ALA C C 1
ATOM 2609 O O . ALA C 1 77 ? 4.593 21.697 110.411 1.00 19.57 75 ALA C O 1
ATOM 2611 N N . LEU C 1 78 ? 6.702 21.378 109.593 1.00 17.46 76 LEU C N 1
ATOM 2612 C CA . LEU C 1 78 ? 6.964 22.779 109.285 1.00 17.61 76 LEU C CA 1
ATOM 2613 C C . LEU C 1 78 ? 6.785 23.041 107.786 1.00 17.60 76 LEU C C 1
ATOM 2614 O O . LEU C 1 78 ? 7.646 22.681 106.970 1.00 18.20 76 LEU C O 1
ATOM 2619 N N . GLY C 1 79 ? 5.717 23.741 107.423 1.00 17.78 77 GLY C N 1
ATOM 2620 C CA . GLY C 1 79 ? 5.473 24.086 106.017 1.00 17.76 77 GLY C CA 1
ATOM 2621 C C . GLY C 1 79 ? 6.554 24.948 105.396 1.00 17.94 77 GLY C C 1
ATOM 2622 O O . GLY C 1 79 ? 6.794 24.899 104.163 1.00 18.86 77 GLY C O 1
ATOM 2623 N N . ALA C 1 80 ? 7.210 25.762 106.218 1.00 18.93 78 ALA C N 1
ATOM 2624 C CA . ALA C 1 80 ? 8.193 26.719 105.685 1.00 19.05 78 ALA C CA 1
ATOM 2625 C C . ALA C 1 80 ? 9.346 26.056 104.965 1.00 19.19 78 ALA C C 1
ATOM 2626 O O . ALA C 1 80 ? 9.892 26.607 103.999 1.00 20.01 78 ALA C O 1
ATOM 2628 N N . GLU C 1 81 ? 9.722 24.864 105.428 1.00 17.95 79 GLU C N 1
ATOM 2629 C CA . GLU C 1 81 ? 10.845 24.151 104.788 1.00 17.79 79 GLU C CA 1
ATOM 2630 C C . GLU C 1 81 ? 10.445 23.542 103.450 1.00 15.97 79 GLU C C 1
ATOM 2631 O O . GLU C 1 81 ? 11.253 23.513 102.497 1.00 15.55 79 GLU C O 1
ATOM 2637 N N . LEU C 1 82 ? 9.190 23.102 103.358 1.00 15.19 80 LEU C N 1
ATOM 2638 C CA . LEU C 1 82 ? 8.655 22.616 102.093 1.00 15.31 80 LEU C CA 1
ATOM 2639 C C . LEU C 1 82 ? 8.544 23.775 101.134 1.00 16.10 80 LEU C C 1
ATOM 2640 O O . LEU C 1 82 ? 8.865 23.645 99.965 1.00 16.23 80 LEU C O 1
ATOM 2645 N N . ASN C 1 83 ? 8.113 24.927 101.643 1.00 16.38 81 ASN C N 1
ATOM 2646 C CA . ASN C 1 83 ? 7.996 26.093 100.735 1.00 17.84 81 ASN C CA 1
ATOM 2647 C C . ASN C 1 83 ? 9.364 26.555 100.231 1.00 16.34 81 ASN C C 1
ATOM 2648 O O . ASN C 1 83 ? 9.532 26.812 99.009 1.00 17.06 81 ASN C O 1
ATOM 2653 N N . LYS C 1 84 ? 10.372 26.559 101.107 1.00 16.20 82 LYS C N 1
ATOM 2654 C CA . LYS C 1 84 ? 11.703 27.033 100.712 1.00 17.50 82 LYS C CA 1
ATOM 2655 C C . LYS C 1 84 ? 12.306 26.068 99.659 1.00 15.67 82 LYS C C 1
ATOM 2656 O O . LYS C 1 84 ? 12.897 26.485 98.637 1.00 16.57 82 LYS C O 1
ATOM 2662 N N . THR C 1 85 ? 12.117 24.770 99.901 1.00 14.71 83 THR C N 1
ATOM 2663 C CA . THR C 1 85 ? 12.649 23.757 98.984 1.00 13.50 83 THR C CA 1
ATOM 2664 C C . THR C 1 85 ? 11.944 23.906 97.645 1.00 12.27 83 THR C C 1
ATOM 2665 O O . THR C 1 85 ? 12.555 23.809 96.601 1.00 13.19 83 THR C O 1
ATOM 2669 N N . ALA C 1 86 ? 10.637 24.096 97.685 1.00 13.38 84 ALA C N 1
ATOM 2670 C CA . ALA C 1 86 ? 9.860 24.252 96.439 1.00 13.58 84 ALA C CA 1
ATOM 2671 C C . ALA C 1 86 ? 10.358 25.466 95.633 1.00 14.21 84 ALA C C 1
ATOM 2672 O O . ALA C 1 86 ? 10.530 25.406 94.391 1.00 14.13 84 ALA C O 1
ATOM 2674 N N A ARG C 1 87 ? 10.614 26.563 96.342 0.50 14.80 85 ARG C N 1
ATOM 2675 N N B ARG C 1 87 ? 10.609 26.568 96.320 0.50 14.75 85 ARG C N 1
ATOM 2676 C CA A ARG C 1 87 ? 11.026 27.808 95.688 0.50 16.44 85 ARG C CA 1
ATOM 2677 C CA B ARG C 1 87 ? 11.025 27.755 95.592 0.50 16.34 85 ARG C CA 1
ATOM 2678 C C A ARG C 1 87 ? 12.382 27.654 95.004 0.50 16.15 85 ARG C C 1
ATOM 2679 C C B ARG C 1 87 ? 12.363 27.546 94.926 0.50 15.99 85 ARG C C 1
ATOM 2680 O O A ARG C 1 87 ? 12.598 28.183 93.915 0.50 16.48 85 ARG C O 1
ATOM 2681 O O B ARG C 1 87 ? 12.546 27.925 93.766 0.50 16.39 85 ARG C O 1
ATOM 2696 N N . THR C 1 88 ? 13.288 26.937 95.663 1.00 14.66 86 THR C N 1
ATOM 2697 C CA . THR C 1 88 ? 14.606 26.586 95.102 1.00 14.95 86 THR C CA 1
ATOM 2698 C C . THR C 1 88 ? 14.430 25.720 93.858 1.00 13.43 86 THR C C 1
ATOM 2699 O O . THR C 1 88 ? 15.055 25.943 92.830 1.00 14.84 86 THR C O 1
ATOM 2703 N N A LEU C 1 89 ? 13.554 24.724 93.926 0.50 12.93 87 LEU C N 1
ATOM 2704 N N B LEU C 1 89 ? 13.567 24.710 93.943 0.50 13.44 87 LEU C N 1
ATOM 2705 C CA A LEU C 1 89 ? 13.395 23.849 92.745 0.50 12.26 87 LEU C CA 1
ATOM 2706 C CA B LEU C 1 89 ? 13.386 23.835 92.768 0.50 13.18 87 LEU C CA 1
ATOM 2707 C C A LEU C 1 89 ? 12.723 24.578 91.590 0.50 13.31 87 LEU C C 1
ATOM 2708 C C B LEU C 1 89 ? 12.789 24.631 91.616 0.50 13.72 87 LEU C C 1
ATOM 2709 O O A LEU C 1 89 ? 12.977 24.285 90.412 0.50 13.75 87 LEU C O 1
ATOM 2710 O O B LEU C 1 89 ? 13.184 24.454 90.463 0.50 14.25 87 LEU C O 1
ATOM 2719 N N . GLU C 1 90 ? 11.818 25.485 91.930 1.00 14.18 88 GLU C N 1
ATOM 2720 C CA . GLU C 1 90 ? 11.188 26.321 90.897 1.00 15.47 88 GLU C CA 1
ATOM 2721 C C . GLU C 1 90 ? 12.196 27.218 90.172 1.00 14.80 88 GLU C C 1
ATOM 2722 O O . GLU C 1 90 ? 12.098 27.402 88.945 1.00 16.63 88 GLU C O 1
ATOM 2728 N N A ARG C 1 91 ? 13.138 27.782 90.923 0.50 15.23 89 ARG C N 1
ATOM 2729 N N B ARG C 1 91 ? 13.170 27.764 90.902 0.50 15.31 89 ARG C N 1
ATOM 2730 C CA A ARG C 1 91 ? 14.170 28.632 90.355 0.50 15.72 89 ARG C CA 1
ATOM 2731 C CA B ARG C 1 91 ? 14.175 28.656 90.311 0.50 16.05 89 ARG C CA 1
ATOM 2732 C C A ARG C 1 91 ? 14.976 27.788 89.358 0.50 14.81 89 ARG C C 1
ATOM 2733 C C B ARG C 1 91 ? 15.181 27.882 89.443 0.50 15.38 89 ARG C C 1
ATOM 2734 O O A ARG C 1 91 ? 15.072 28.105 88.171 0.50 12.59 89 ARG C O 1
ATOM 2735 O O B ARG C 1 91 ? 15.681 28.362 88.435 0.50 15.07 89 ARG C O 1
ATOM 2750 N N . ILE C 1 92 ? 15.476 26.661 89.854 1.00 14.22 90 ILE C N 1
ATOM 2751 C CA . ILE C 1 92 ? 16.379 25.820 89.082 1.00 14.52 90 ILE C CA 1
ATOM 2752 C C . ILE C 1 92 ? 15.629 25.307 87.841 1.00 14.00 90 ILE C C 1
ATOM 2753 O O . ILE C 1 92 ? 16.113 25.420 86.704 1.00 15.46 90 ILE C O 1
ATOM 2758 N N . GLY C 1 93 ? 14.427 24.757 88.045 1.00 13.18 91 GLY C N 1
ATOM 2759 C CA . GLY C 1 93 ? 13.621 24.278 86.925 1.00 14.14 91 GLY C CA 1
ATOM 2760 C C . GLY C 1 93 ? 13.260 25.333 85.890 1.00 14.85 91 GLY C C 1
ATOM 2761 O O . GLY C 1 93 ? 13.122 25.014 84.704 1.00 16.47 91 GLY C O 1
ATOM 2762 N N . ALA C 1 94 ? 13.060 26.586 86.335 1.00 15.38 92 ALA C N 1
ATOM 2763 C CA . ALA C 1 94 ? 12.681 27.633 85.368 1.00 16.87 92 ALA C CA 1
ATOM 2764 C C . ALA C 1 94 ? 13.835 27.857 84.398 1.00 16.40 92 ALA C C 1
ATOM 2765 O O . ALA C 1 94 ? 13.587 28.093 83.198 1.00 18.57 92 ALA C O 1
ATOM 2767 N N A GLU C 1 95 ? 15.076 27.765 84.893 0.60 16.78 93 GLU C N 1
ATOM 2768 N N B GLU C 1 95 ? 15.074 27.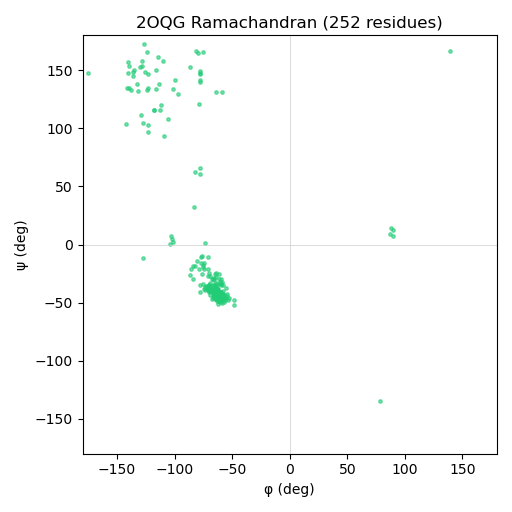797 84.895 0.40 17.04 93 GLU C N 1
ATOM 2769 C CA A GLU C 1 95 ? 16.250 27.983 84.039 0.60 16.32 93 GLU C CA 1
ATOM 2770 C CA B GLU C 1 95 ? 16.222 27.981 84.012 0.40 16.77 93 GLU C CA 1
ATOM 2771 C C A GLU C 1 95 ? 16.461 26.832 83.051 0.60 16.04 93 GLU C C 1
ATOM 2772 C C B GLU C 1 95 ? 16.309 26.838 83.021 0.40 16.09 93 GLU C C 1
ATOM 2773 O O A GLU C 1 95 ? 16.733 27.049 81.857 0.60 16.43 93 GLU C O 1
ATOM 2774 O O B GLU C 1 95 ? 16.370 27.061 81.798 0.40 15.82 93 GLU C O 1
ATOM 2785 N N . TRP C 1 96 ? 16.294 25.615 83.550 1.00 14.97 94 TRP C N 1
ATOM 2786 C CA . TRP C 1 96 ? 16.353 24.449 82.654 1.00 14.11 94 TRP C CA 1
ATOM 2787 C C . TRP C 1 96 ? 15.265 24.495 81.593 1.00 13.73 94 TRP C C 1
ATOM 2788 O O . TRP C 1 96 ? 15.536 24.149 80.414 1.00 14.80 94 TRP C O 1
ATOM 2799 N N . ASP C 1 97 ? 14.068 24.971 81.981 1.00 14.61 95 ASP C N 1
ATOM 2800 C CA . ASP C 1 97 ? 12.948 25.097 81.044 1.00 15.29 95 ASP C CA 1
ATOM 2801 C C . ASP C 1 97 ? 13.171 26.189 80.004 1.00 14.45 95 ASP C C 1
ATOM 2802 O O . ASP C 1 97 ? 12.823 26.009 78.825 1.00 14.92 95 ASP C O 1
ATOM 2807 N N . ARG C 1 98 ? 13.758 27.312 80.438 1.00 14.19 96 ARG C N 1
ATOM 2808 C CA . ARG C 1 98 ? 14.114 28.403 79.492 1.00 15.16 96 ARG C CA 1
ATOM 2809 C C . ARG C 1 98 ? 15.069 27.850 78.418 1.00 15.20 96 ARG C C 1
ATOM 2810 O O . ARG C 1 98 ? 14.916 28.086 77.221 1.00 14.91 96 ARG C O 1
ATOM 2818 N N . ARG C 1 99 ? 16.086 27.104 78.854 1.00 14.43 97 ARG C N 1
ATOM 2819 C CA . ARG C 1 99 ? 17.072 26.552 77.925 1.00 15.84 97 ARG C CA 1
ATOM 2820 C C . ARG C 1 99 ? 16.448 25.542 76.978 1.00 14.75 97 ARG C C 1
ATOM 2821 O O . ARG C 1 99 ? 16.664 25.595 75.759 1.00 16.04 97 ARG C O 1
ATOM 2829 N N . LEU C 1 100 ? 15.654 24.620 77.526 1.00 14.49 98 LEU C N 1
ATOM 2830 C CA . LEU C 1 100 ? 14.960 23.675 76.655 1.00 15.64 98 LEU C CA 1
ATOM 2831 C C . LEU C 1 100 ? 14.082 24.372 75.618 1.00 17.48 98 LEU C C 1
ATOM 2832 O O . LEU C 1 100 ? 14.110 24.006 74.432 1.00 18.26 98 LEU C O 1
ATOM 2837 N N . ALA C 1 101 ? 13.322 25.377 76.048 1.00 17.31 99 ALA C N 1
ATOM 2838 C CA . ALA C 1 101 ? 12.444 26.107 75.098 1.00 18.42 99 ALA C CA 1
ATOM 2839 C C . ALA C 1 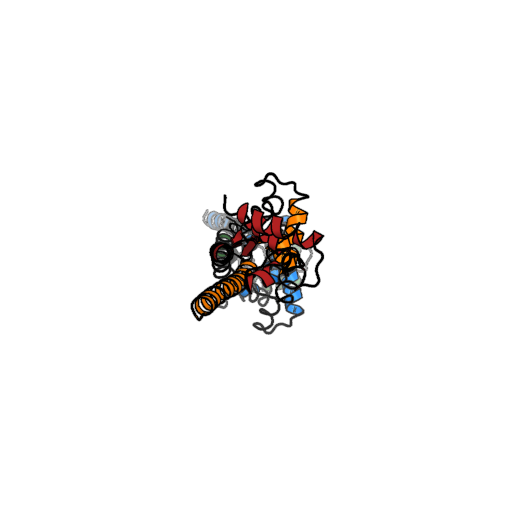101 ? 13.249 26.815 74.007 1.00 17.68 99 ALA C C 1
ATOM 2840 O O . ALA C 1 101 ? 12.844 26.820 72.834 1.00 19.15 99 ALA C O 1
ATOM 2842 N N . ALA C 1 102 ? 14.390 27.388 74.388 1.00 17.37 100 ALA C N 1
ATOM 2843 C CA . ALA C 1 102 ? 15.269 28.061 73.424 1.00 17.76 100 ALA C CA 1
ATOM 2844 C C . ALA C 1 102 ? 15.795 27.057 72.371 1.00 17.25 100 ALA C C 1
ATOM 2845 O O . ALA C 1 102 ? 15.737 27.320 71.149 1.00 16.85 100 ALA C O 1
ATOM 2847 N N . ILE C 1 103 ? 16.339 25.937 72.838 1.00 17.36 101 ILE C N 1
ATOM 2848 C CA . ILE C 1 103 ? 16.823 24.825 71.961 1.00 20.01 101 ILE C CA 1
ATOM 2849 C C . ILE C 1 103 ? 15.758 24.356 70.968 1.00 19.87 101 ILE C C 1
ATOM 2850 O O . ILE C 1 103 ? 16.040 24.221 69.750 1.00 20.61 101 ILE C O 1
ATOM 2855 N N A LYS C 1 104 ? 14.553 24.061 71.457 0.60 20.10 102 LYS C N 1
ATOM 2856 N N B LYS C 1 104 ? 14.531 24.218 71.468 0.40 19.63 102 LYS C N 1
ATOM 2857 C CA A LYS C 1 104 ? 13.492 23.508 70.589 0.60 20.96 102 LYS C CA 1
ATOM 2858 C CA B LYS C 1 104 ? 13.337 23.989 70.649 0.40 19.80 102 LYS C CA 1
ATOM 2859 C C A LYS C 1 104 ? 13.008 24.505 69.542 0.60 21.50 102 LYS C C 1
ATOM 2860 C C B LYS C 1 104 ? 13.023 25.133 69.668 0.40 20.10 102 LYS C C 1
ATOM 2861 O O A LYS C 1 104 ? 12.599 24.133 68.427 0.60 21.85 102 LYS C O 1
ATOM 2862 O O B LYS C 1 104 ? 12.700 24.898 68.497 0.40 19.07 102 LYS C O 1
ATOM 2873 N N A GLN C 1 105 ? 13.064 25.789 69.905 0.50 21.60 103 GLN C N 1
ATOM 2874 N N B GLN C 1 105 ? 13.121 26.378 70.116 0.50 20.63 103 GLN C N 1
ATOM 2875 C CA A GLN C 1 105 ? 12.665 26.870 68.998 0.50 22.26 103 GLN C CA 1
ATOM 2876 C CA B GLN C 1 105 ? 12.798 27.463 69.189 0.50 21.74 103 GLN C CA 1
ATOM 2877 C C A GLN C 1 105 ? 13.654 26.938 67.833 0.50 22.73 103 GLN C C 1
ATOM 2878 C C B GLN C 1 105 ? 13.687 27.412 67.942 0.50 22.45 103 GLN C C 1
ATOM 2879 O O A GLN C 1 105 ? 13.243 26.908 66.682 0.50 22.95 103 GLN C O 1
ATOM 2880 O O B GLN C 1 105 ? 13.222 27.717 66.826 0.50 21.71 103 GLN C O 1
ATOM 2891 N N . ILE C 1 106 ? 14.949 27.016 68.133 1.00 21.92 104 ILE C N 1
ATOM 2892 C CA . ILE C 1 106 ? 15.953 27.127 67.100 1.00 23.42 104 ILE C CA 1
ATOM 2893 C C . ILE C 1 106 ? 16.078 25.831 66.319 1.00 21.96 104 ILE C C 1
ATOM 2894 O O . ILE C 1 106 ? 16.264 25.867 65.087 1.00 22.45 104 ILE C O 1
ATOM 2899 N N . ALA C 1 107 ? 15.951 24.689 67.002 1.00 22.18 105 ALA C N 1
ATOM 2900 C CA . ALA C 1 107 ? 16.075 23.385 66.344 1.00 21.77 105 ALA C CA 1
ATOM 2901 C C . ALA C 1 107 ? 14.861 22.938 65.568 1.00 23.24 105 ALA C C 1
ATOM 2902 O O . ALA C 1 107 ? 15.019 22.290 64.538 1.00 23.70 105 ALA C O 1
ATOM 2904 N N . GLU C 1 108 ? 13.662 23.263 66.042 1.00 23.93 106 GLU C N 1
ATOM 2905 C CA . GLU C 1 108 ? 12.479 22.578 65.561 1.00 27.06 106 GLU C CA 1
ATOM 2906 C C . GLU C 1 108 ? 11.348 23.469 65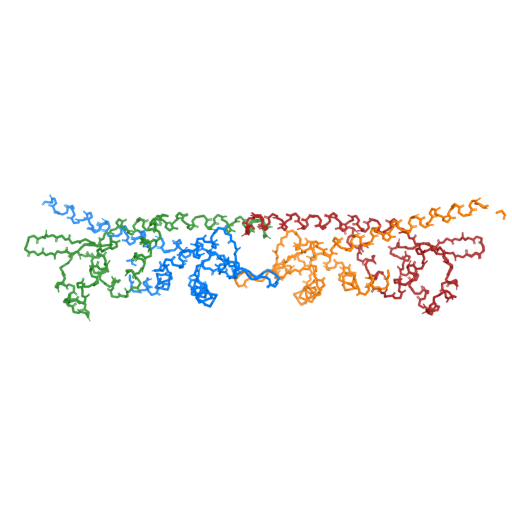.065 1.00 29.18 106 GLU C C 1
ATOM 2907 O O . GLU C 1 108 ? 10.393 22.963 64.476 1.00 29.11 106 GLU C O 1
ATOM 2913 N N . SER C 1 109 ? 11.418 24.772 65.315 1.00 31.27 107 SER C N 1
ATOM 2914 C CA . SER C 1 109 ? 10.232 25.592 65.038 1.00 34.43 107 SER C CA 1
ATOM 2915 C C . SER C 1 109 ? 9.864 25.508 63.556 1.00 35.33 107 SER C C 1
ATOM 2916 O O . SER C 1 109 ? 10.723 25.716 62.699 1.00 35.71 107 SER C O 1
ATOM 2927 N N . VAL D 1 5 ? 12.760 27.445 43.204 1.00 42.36 3 VAL D N 1
ATOM 2928 C CA . VAL D 1 5 ? 12.871 25.954 43.305 1.00 41.70 3 VAL D CA 1
ATOM 2929 C C . VAL D 1 5 ? 13.150 25.302 41.931 1.00 41.67 3 VAL D C 1
ATOM 2930 O O . VAL D 1 5 ? 13.298 24.064 41.828 1.00 42.42 3 VAL D O 1
ATOM 2934 N N . GLY D 1 6 ? 13.252 26.142 40.891 1.00 41.24 4 GLY D N 1
ATOM 2935 C CA . GLY D 1 6 ? 13.800 25.726 39.587 1.00 40.75 4 GLY D CA 1
ATOM 2936 C C . GLY D 1 6 ? 15.236 25.224 39.724 1.00 40.50 4 GLY D C 1
ATOM 2937 O O . GLY D 1 6 ? 15.697 24.345 38.965 1.00 40.30 4 GLY D O 1
ATOM 2938 N N . THR D 1 7 ? 15.942 25.776 40.708 1.00 39.91 5 THR D N 1
ATOM 2939 C CA . THR D 1 7 ? 17.295 25.309 41.027 1.00 38.92 5 THR D CA 1
ATOM 2940 C C . THR D 1 7 ? 17.396 23.792 41.284 1.00 37.74 5 THR D C 1
ATOM 2941 O O . THR D 1 7 ? 18.301 23.158 40.750 1.00 37.19 5 THR D O 1
ATOM 2945 N N A TYR D 1 8 ? 16.457 23.208 42.027 0.50 36.52 6 TYR D N 1
ATOM 2946 N N B TYR D 1 8 ? 16.461 23.260 42.089 0.50 36.88 6 TYR D N 1
ATOM 2947 C CA A TYR D 1 8 ? 16.593 21.796 42.446 0.50 35.34 6 TYR D CA 1
ATOM 2948 C CA B TYR D 1 8 ? 16.358 21.824 42.451 0.50 35.96 6 TYR D CA 1
ATOM 2949 C C A TYR D 1 8 ? 16.386 20.727 41.347 0.50 34.52 6 TYR D C 1
ATOM 2950 C C B TYR D 1 8 ? 16.522 20.890 41.272 0.50 35.03 6 TYR D C 1
ATOM 2951 O O A TYR D 1 8 ? 16.958 19.629 41.418 0.50 33.43 6 TYR D O 1
ATOM 2952 O O B TYR D 1 8 ? 17.407 20.026 41.247 0.50 34.05 6 TYR D O 1
ATOM 2969 N N . ALA D 1 9 ? 15.594 21.055 40.328 1.00 34.08 7 ALA D N 1
ATOM 2970 C CA . ALA D 1 9 ? 15.458 20.200 39.163 1.00 32.60 7 ALA D CA 1
ATOM 2971 C C . ALA D 1 9 ? 16.786 20.194 38.402 1.00 31.40 7 ALA D C 1
ATOM 2972 O O . ALA D 1 9 ? 17.241 19.147 37.943 1.00 31.14 7 ALA D O 1
ATOM 2974 N N . GLU D 1 10 ? 17.416 21.360 38.331 1.00 29.81 8 GLU D N 1
ATOM 2975 C CA . GLU D 1 10 ? 18.647 21.516 37.584 1.00 29.24 8 GLU D CA 1
ATOM 2976 C C . GLU D 1 10 ? 19.828 20.961 38.391 1.00 26.57 8 GLU D C 1
ATOM 2977 O O . GLU D 1 10 ? 20.655 20.252 37.840 1.00 25.75 8 GLU D O 1
ATOM 2983 N N . LEU D 1 11 ? 19.849 21.207 39.708 1.00 23.52 9 LEU D N 1
ATOM 2984 C CA . LEU D 1 11 ? 20.841 20.544 40.595 1.00 21.26 9 LEU D CA 1
ATOM 2985 C C . LEU D 1 11 ? 20.802 19.036 40.446 1.00 19.56 9 LEU D C 1
ATOM 2986 O O . LEU D 1 11 ? 21.856 18.395 40.235 1.00 18.69 9 LEU D O 1
ATOM 2991 N N . ALA D 1 12 ? 19.602 18.458 40.482 1.00 18.80 10 ALA D N 1
ATOM 2992 C CA . ALA D 1 12 ? 19.447 16.993 40.438 1.00 19.01 10 ALA D CA 1
ATOM 2993 C C . ALA D 1 12 ? 19.991 16.449 39.116 1.00 19.31 10 ALA D C 1
ATOM 2994 O O . ALA D 1 12 ? 20.605 15.374 39.073 1.00 19.92 10 ALA D O 1
ATOM 2996 N N . SER D 1 13 ? 19.712 17.163 38.028 1.00 20.07 11 SER D N 1
ATOM 2997 C CA . SER D 1 13 ? 20.187 16.710 36.709 1.00 20.28 11 SER D CA 1
ATOM 2998 C C . SER D 1 13 ? 21.724 16.761 36.634 1.00 19.32 11 SER D C 1
ATOM 2999 O O . SER D 1 13 ? 22.348 15.806 36.108 1.00 19.54 11 SER D O 1
ATOM 3002 N N . VAL D 1 14 ? 22.309 17.837 37.172 1.00 16.81 12 VAL D N 1
ATOM 3003 C CA . VAL D 1 14 ? 23.804 17.977 37.208 1.00 17.33 12 VAL D CA 1
ATOM 3004 C C . VAL D 1 14 ? 24.409 16.817 38.031 1.00 16.20 12 VAL D C 1
ATOM 3005 O O . VAL D 1 14 ? 25.303 16.088 37.567 1.00 16.86 12 VAL D O 1
ATOM 3009 N N . PHE D 1 15 ? 23.866 16.580 39.222 1.00 15.32 13 PHE D N 1
ATOM 3010 C CA . PHE D 1 15 ? 24.362 15.449 40.016 1.00 15.12 13 PHE D CA 1
ATOM 3011 C C . PHE D 1 15 ? 24.072 14.063 39.411 1.00 15.62 13 PHE D C 1
ATOM 3012 O O . PHE D 1 15 ? 24.931 13.170 39.500 1.00 15.88 13 PHE D O 1
ATOM 3020 N N . ALA D 1 16 ? 22.925 13.890 38.737 1.00 17.11 14 ALA D N 1
ATOM 3021 C CA . ALA D 1 16 ? 22.698 12.646 38.007 1.00 16.39 14 ALA D CA 1
ATOM 3022 C C . ALA D 1 16 ? 23.777 12.431 36.938 1.00 16.45 14 ALA D C 1
ATOM 3023 O O . ALA D 1 16 ? 24.258 11.323 36.780 1.00 19.25 14 ALA D O 1
ATOM 3025 N N . ALA D 1 17 ? 24.145 13.508 36.234 1.00 16.69 15 ALA D N 1
ATOM 3026 C CA . ALA D 1 17 ? 25.218 13.428 35.234 1.00 16.57 15 ALA D CA 1
ATOM 3027 C C . ALA D 1 17 ? 26.567 13.055 35.852 1.00 16.12 15 ALA D C 1
ATOM 3028 O O . ALA D 1 17 ? 27.302 12.254 35.295 1.00 18.08 15 ALA D O 1
ATOM 3030 N N . LEU D 1 18 ? 26.880 13.641 37.000 1.00 15.79 16 LEU D N 1
ATOM 3031 C CA . LEU D 1 18 ? 28.190 13.436 37.642 1.00 17.72 16 LEU D CA 1
ATOM 3032 C C . LEU D 1 18 ? 28.274 12.094 38.331 1.00 19.10 16 LEU D C 1
ATOM 3033 O O . LEU D 1 18 ? 29.396 11.613 38.655 1.00 20.60 16 LEU D O 1
ATOM 3038 N N . SER D 1 19 ? 27.122 11.460 38.541 1.00 20.43 17 SER D N 1
ATOM 3039 C CA . SER D 1 19 ? 27.097 10.279 39.424 1.00 21.06 17 SER D CA 1
ATOM 3040 C C . SER D 1 19 ? 27.637 9.002 38.764 1.00 21.60 17 SER D C 1
ATOM 3041 O O . SER D 1 19 ? 27.931 8.035 39.468 1.00 24.49 17 SER D O 1
ATOM 3044 N N . ASP D 1 20 ? 27.862 9.003 37.448 1.00 20.94 18 ASP D N 1
ATOM 3045 C CA . ASP D 1 20 ? 28.342 7.802 36.720 1.00 20.44 18 ASP D CA 1
ATOM 3046 C C . ASP D 1 20 ? 29.854 7.910 36.442 1.00 19.59 18 ASP D C 1
ATOM 3047 O O . ASP D 1 20 ? 30.306 8.953 35.928 1.00 18.73 18 ASP D O 1
ATOM 3052 N N . GLU D 1 21 ? 30.625 6.841 36.699 1.00 19.24 19 GLU D N 1
ATOM 3053 C CA . GLU D 1 21 ? 32.097 6.972 36.673 1.00 20.23 19 GLU D CA 1
ATOM 3054 C C . GLU D 1 21 ? 32.620 7.185 35.276 1.00 19.87 19 GLU D C 1
ATOM 3055 O O . GLU D 1 21 ? 33.558 7.961 35.065 1.00 20.31 19 GLU D O 1
ATOM 3061 N N . THR D 1 22 ? 32.036 6.489 34.321 1.00 19.34 20 THR D N 1
ATOM 3062 C CA . THR D 1 22 ? 32.560 6.587 32.950 1.00 19.57 20 THR D CA 1
ATOM 3063 C C . THR D 1 22 ? 32.174 7.965 32.401 1.00 17.32 20 THR D C 1
ATOM 3064 O O . THR D 1 22 ? 32.938 8.655 31.667 1.00 18.45 20 THR D O 1
ATOM 3068 N N . ARG D 1 23 ? 30.999 8.435 32.784 1.00 16.90 21 ARG D N 1
ATOM 3069 C CA . ARG D 1 23 ? 30.632 9.798 32.420 1.00 16.18 21 ARG D CA 1
ATOM 3070 C C . ARG D 1 23 ? 31.537 10.852 33.075 1.00 16.93 21 ARG D C 1
ATOM 3071 O O . ARG D 1 23 ? 31.963 11.816 32.417 1.00 17.89 21 ARG D O 1
ATOM 3079 N N . TRP D 1 24 ? 31.942 10.610 34.328 1.00 16.47 22 TRP D N 1
ATOM 3080 C CA . TRP D 1 24 ? 32.967 11.461 34.978 1.00 16.59 22 TRP D CA 1
ATOM 3081 C C . TRP D 1 24 ? 34.324 11.493 34.207 1.00 15.86 22 TRP D C 1
ATOM 3082 O O . TRP D 1 24 ? 34.946 12.558 34.026 1.00 15.80 22 TRP D O 1
ATOM 3093 N N A GLU D 1 25 ? 34.755 10.311 33.778 0.50 15.07 23 GLU D N 1
ATOM 3094 N N B GLU D 1 25 ? 34.784 10.326 33.787 0.50 15.57 23 GLU D N 1
ATOM 3095 C CA A GLU D 1 25 ? 35.983 10.102 33.008 0.50 15.54 23 GLU D CA 1
ATOM 3096 C CA B GLU D 1 25 ? 36.032 10.233 33.046 0.50 16.36 23 GLU D CA 1
ATOM 3097 C C A GLU D 1 25 ? 35.981 10.904 31.703 0.50 15.76 23 GLU D C 1
ATOM 3098 C C B GLU D 1 25 ? 35.943 11.062 31.765 0.50 16.13 23 GLU D C 1
ATOM 3099 O O A GLU D 1 25 ? 36.989 11.495 31.312 0.50 16.22 23 GLU D O 1
ATOM 3100 O O B GLU D 1 25 ? 36.851 11.849 31.461 0.50 15.98 23 GLU D O 1
ATOM 3111 N N . ILE D 1 26 ? 34.825 10.920 31.039 1.00 15.34 24 ILE D N 1
ATOM 3112 C CA . ILE D 1 26 ? 34.650 11.683 29.774 1.00 15.74 24 ILE D CA 1
ATOM 3113 C C . ILE D 1 26 ? 34.680 13.186 30.078 1.00 14.66 24 ILE D C 1
ATOM 3114 O O . ILE D 1 26 ? 35.407 13.972 29.451 1.00 16.53 24 ILE D O 1
ATOM 3119 N N . LEU D 1 27 ? 33.916 13.566 31.078 1.00 15.01 25 LEU D N 1
ATOM 3120 C CA . LEU D 1 27 ? 33.855 14.949 31.437 1.00 15.65 25 LEU D CA 1
ATOM 3121 C C . LEU D 1 27 ? 35.205 15.562 31.808 1.00 17.29 25 LEU D C 1
ATOM 3122 O O . LEU D 1 27 ? 35.515 16.671 31.375 1.00 19.30 25 LEU D O 1
ATOM 3127 N N . THR D 1 28 ? 36.027 14.806 32.541 1.00 18.53 26 THR D N 1
ATOM 3128 C CA . THR D 1 28 ? 37.362 15.237 32.970 1.00 19.96 26 THR D CA 1
ATOM 3129 C C . THR D 1 28 ? 38.293 15.407 31.789 1.00 19.53 26 THR D C 1
ATOM 3130 O O . THR D 1 28 ? 39.038 16.386 31.689 1.00 20.99 26 THR D O 1
ATOM 3134 N N . GLU D 1 29 ? 38.209 14.475 30.864 1.00 18.27 27 GLU D N 1
ATOM 3135 C CA . GLU D 1 29 ? 38.980 14.590 29.657 1.00 16.75 27 GLU D CA 1
ATOM 3136 C C . GLU D 1 29 ? 38.582 15.844 28.834 1.00 16.06 27 GLU D C 1
ATOM 3137 O O . GLU D 1 29 ? 39.460 16.588 28.326 1.00 16.33 27 GLU D O 1
ATOM 3143 N N . LEU D 1 30 ? 37.266 16.098 28.699 1.00 14.61 28 LEU D N 1
ATOM 3144 C CA . LEU D 1 30 ? 36.860 17.327 28.022 1.00 14.63 28 LEU D CA 1
ATOM 3145 C C . LEU D 1 30 ? 37.404 18.562 28.757 1.00 16.51 28 LEU D C 1
ATOM 3146 O O . LEU D 1 30 ? 37.809 19.537 28.133 1.00 19.23 28 LEU D O 1
ATOM 3151 N N . GLY D 1 31 ? 37.470 18.490 30.076 1.00 17.17 29 GLY D N 1
ATOM 3152 C CA . GLY D 1 31 ? 37.895 19.634 30.881 1.00 18.88 29 GLY D CA 1
ATOM 3153 C C . GLY D 1 31 ? 39.332 19.972 30.554 1.00 20.01 29 GLY D C 1
ATOM 3154 O O . GLY D 1 31 ? 39.733 21.147 30.642 1.00 21.61 29 GLY D O 1
ATOM 3155 N N . ARG D 1 32 ? 40.088 18.953 30.138 1.00 20.65 30 ARG D N 1
ATOM 3156 C CA . ARG D 1 32 ? 41.505 19.131 29.730 1.00 22.11 30 ARG D CA 1
ATOM 3157 C C . ARG D 1 32 ? 41.621 19.805 28.361 1.00 21.53 30 ARG D C 1
ATOM 3158 O O . ARG D 1 32 ? 42.515 20.639 28.122 1.00 23.28 30 ARG D O 1
ATOM 3166 N N . ALA D 1 33 ? 40.717 19.446 27.453 1.00 19.25 31 ALA D N 1
ATOM 3167 C CA . ALA D 1 33 ? 40.643 20.039 26.112 1.00 18.35 31 ALA D CA 1
ATOM 3168 C C . ALA D 1 33 ? 39.443 19.536 25.317 1.00 17.65 31 ALA D C 1
ATOM 3169 O O . ALA D 1 33 ? 39.065 18.376 25.439 1.00 17.22 31 ALA D O 1
ATOM 3171 N N . ASP D 1 34 ? 38.898 20.396 24.466 1.00 18.18 32 ASP D N 1
ATOM 3172 C CA . ASP D 1 34 ? 37.749 20.044 23.619 1.00 18.36 32 ASP D CA 1
ATOM 3173 C C . ASP D 1 34 ? 38.148 18.915 22.695 1.00 17.30 32 ASP D C 1
ATOM 3174 O O . ASP D 1 34 ? 39.283 18.888 22.150 1.00 19.00 32 ASP D O 1
ATOM 3179 N N A GLN D 1 35 ? 37.199 18.039 22.368 0.50 16.80 33 GLN D N 1
ATOM 3180 N N B GLN D 1 35 ? 37.273 17.916 22.665 0.50 16.67 33 GLN D N 1
ATOM 3181 C CA A GLN D 1 35 ? 37.481 16.969 21.391 0.50 16.34 33 GLN D CA 1
ATOM 3182 C CA B GLN D 1 35 ? 37.516 16.681 21.935 0.50 15.87 33 GLN D CA 1
ATOM 3183 C C A GLN D 1 35 ? 36.230 16.388 20.783 0.50 15.48 33 GLN D C 1
ATOM 3184 C C B GLN D 1 35 ? 36.261 16.337 21.214 0.50 15.44 33 GLN D C 1
ATOM 3185 O O A GLN D 1 35 ? 35.126 16.578 21.300 0.50 15.31 33 GLN D O 1
ATOM 3186 O O B GLN D 1 35 ? 35.149 16.620 21.679 0.50 16.04 33 GLN D O 1
ATOM 3197 N N A SER D 1 36 ? 36.398 15.665 19.683 0.70 14.71 34 SER D N 1
ATOM 3198 N N B SER D 1 36 ? 36.421 15.665 20.083 0.30 15.49 34 SER D N 1
ATOM 3199 C CA A SER D 1 36 ? 35.291 14.981 19.053 0.70 14.97 34 SER D CA 1
ATOM 3200 C CA B SER D 1 36 ? 35.275 15.081 19.407 0.30 15.59 34 SER D CA 1
ATOM 3201 C C A SER D 1 36 ? 35.044 13.662 19.781 0.70 15.29 34 SER D C 1
ATOM 3202 C C B SER D 1 36 ? 34.974 13.686 19.963 0.30 15.92 34 SER D C 1
ATOM 3203 O O A SER D 1 36 ? 35.884 13.216 20.551 0.70 15.83 34 SER D O 1
ATOM 3204 O O B SER D 1 36 ? 35.722 13.190 20.805 0.30 16.14 34 SER D O 1
ATOM 3209 N N . ALA D 1 37 ? 33.899 13.047 19.488 1.00 16.32 35 ALA D N 1
ATOM 3210 C CA . ALA D 1 37 ? 33.514 11.750 20.045 1.00 16.91 35 ALA D CA 1
ATOM 3211 C C . ALA D 1 37 ? 34.591 10.739 19.601 1.00 17.47 35 ALA D C 1
ATOM 3212 O O . ALA D 1 37 ? 35.034 9.876 20.386 1.00 19.23 35 ALA D O 1
ATOM 3214 N N . SER D 1 38 ? 35.101 10.923 18.379 1.00 18.84 36 SER D N 1
ATOM 3215 C CA . SER D 1 38 ? 36.216 10.130 17.878 1.00 19.60 36 SER D CA 1
ATOM 3216 C C . SER D 1 38 ? 37.483 10.209 18.673 1.00 19.55 36 SER D C 1
ATOM 3217 O O . SER D 1 38 ? 38.099 9.181 18.979 1.00 20.45 36 SER D O 1
ATOM 3220 N N A SER D 1 39 ? 37.930 11.414 19.005 0.50 18.52 37 SER D N 1
ATOM 3221 N N B SER D 1 39 ? 37.902 11.435 18.970 0.50 18.59 37 SER D N 1
ATOM 3222 C CA A SER D 1 39 ? 39.182 11.543 19.745 0.50 18.64 37 SER D CA 1
ATOM 3223 C CA B SER D 1 39 ? 39.109 11.680 19.737 0.50 18.66 37 SER D CA 1
ATOM 3224 C C A SER D 1 39 ? 39.022 11.058 21.176 0.50 18.02 37 SER D C 1
ATOM 3225 C C B SER D 1 39 ? 38.997 11.062 21.122 0.50 18.09 37 SER D C 1
ATOM 3226 O O A SER D 1 39 ? 39.996 10.637 21.819 0.50 17.12 37 SER D O 1
ATOM 3227 O O B SER D 1 39 ? 39.979 10.550 21.670 0.50 17.51 37 SER D O 1
ATOM 3232 N N . LEU D 1 40 ? 37.792 11.114 21.681 1.00 17.81 38 LEU D N 1
ATOM 3233 C CA . LEU D 1 40 ? 37.542 10.608 23.022 1.00 16.75 38 LEU D CA 1
ATOM 3234 C C . LEU D 1 40 ? 37.757 9.097 23.007 1.00 17.19 38 LEU D C 1
ATOM 3235 O O . LEU D 1 40 ? 38.342 8.552 23.949 1.00 16.93 38 LEU D O 1
ATOM 3240 N N . ALA D 1 41 ? 37.304 8.448 21.942 1.00 16.82 39 ALA D N 1
ATOM 3241 C CA . ALA D 1 41 ? 37.518 6.985 21.825 1.00 17.87 39 ALA D CA 1
ATOM 3242 C C . ALA D 1 41 ? 38.973 6.635 21.722 1.00 18.97 39 ALA D C 1
ATOM 3243 O O . ALA D 1 41 ? 39.403 5.696 22.393 1.00 19.31 39 ALA D O 1
ATOM 3245 N N . THR D 1 42 ? 39.724 7.410 20.925 1.00 19.23 40 THR D N 1
ATOM 3246 C CA . THR D 1 42 ? 41.153 7.150 20.698 1.00 20.40 40 THR D CA 1
ATOM 3247 C C . THR D 1 42 ? 41.891 7.321 22.006 1.00 20.57 40 THR D C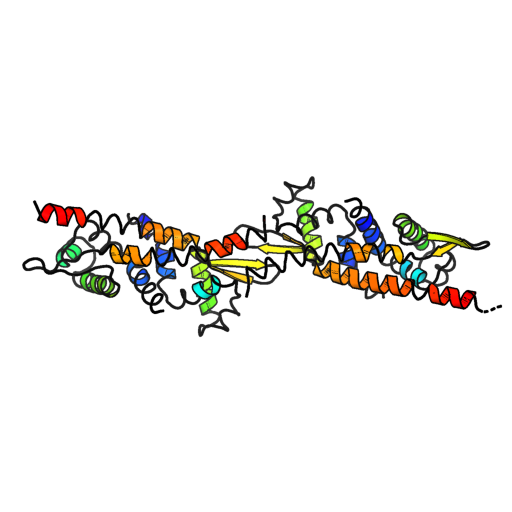 1
ATOM 3248 O O . THR D 1 42 ? 42.783 6.505 22.361 1.00 20.73 40 THR D O 1
ATOM 3252 N N . ARG D 1 43 ? 41.499 8.350 22.764 1.00 20.71 41 ARG D N 1
ATOM 3253 C CA . ARG D 1 43 ? 42.268 8.756 23.944 1.00 21.52 41 ARG D CA 1
ATOM 3254 C C . ARG D 1 43 ? 41.891 8.007 25.209 1.00 21.43 41 ARG D C 1
ATOM 3255 O O . ARG D 1 43 ? 42.721 7.830 26.127 1.00 23.24 41 ARG D O 1
ATOM 3263 N N . LEU D 1 44 ? 40.663 7.520 25.288 1.00 20.48 42 LEU D N 1
ATOM 3264 C CA . LEU D 1 44 ? 40.176 6.913 26.525 1.00 20.06 42 LEU D CA 1
ATOM 3265 C C . LEU D 1 44 ? 39.837 5.412 26.441 1.00 21.05 42 LEU D C 1
ATOM 3266 O O . LEU D 1 44 ? 39.386 4.942 25.392 1.00 20.19 42 LEU D O 1
ATOM 3271 N N . PRO D 1 45 ? 39.985 4.690 27.576 1.00 20.24 43 PRO D N 1
ATOM 3272 C CA . PRO D 1 45 ? 39.621 3.274 27.612 1.00 20.54 43 PRO D CA 1
ATOM 3273 C C . PRO D 1 45 ? 38.114 3.086 27.737 1.00 19.37 43 PRO D C 1
ATOM 3274 O O . PRO D 1 45 ? 37.647 2.543 28.739 1.00 20.03 43 PRO D O 1
ATOM 3278 N N . VAL D 1 46 ? 37.372 3.494 26.700 1.00 20.38 44 VAL D N 1
ATOM 3279 C CA . VAL D 1 46 ? 35.922 3.531 26.760 1.00 18.78 44 VAL D CA 1
ATOM 3280 C C . VAL D 1 46 ? 35.362 3.064 25.424 1.00 19.35 44 VAL D C 1
ATOM 3281 O O . VAL D 1 46 ? 36.066 3.136 24.379 1.00 19.86 44 VAL D O 1
ATOM 3285 N N . SER D 1 47 ? 34.125 2.593 25.425 1.00 17.95 45 SER D N 1
ATOM 3286 C CA . SER D 1 47 ? 33.525 2.200 24.133 1.00 18.07 45 SER D CA 1
ATOM 3287 C C . SER D 1 47 ? 32.865 3.395 23.435 1.00 16.87 45 SER D C 1
ATOM 3288 O O . SER D 1 47 ? 32.416 4.333 24.090 1.00 17.99 45 SER D O 1
ATOM 3291 N N . ARG D 1 48 ? 32.793 3.337 22.107 1.00 16.02 46 ARG D N 1
ATOM 3292 C CA . ARG D 1 48 ? 32.043 4.351 21.308 1.00 16.18 46 ARG D CA 1
ATOM 3293 C C . ARG D 1 48 ? 30.567 4.447 21.671 1.00 16.86 46 ARG D C 1
ATOM 3294 O O . ARG D 1 48 ? 29.986 5.538 21.682 1.00 17.80 46 ARG D O 1
ATOM 3302 N N . GLN D 1 49 ? 29.997 3.320 22.075 1.00 16.53 47 GLN D N 1
ATOM 3303 C CA . GLN D 1 49 ? 28.615 3.277 22.558 1.00 18.49 47 GLN D CA 1
ATOM 3304 C C . GLN D 1 49 ? 28.455 4.144 23.828 1.00 16.89 47 GLN D C 1
ATOM 3305 O O . GLN D 1 49 ? 27.508 4.925 23.946 1.00 18.48 47 GLN D O 1
ATOM 3311 N N . ALA D 1 50 ? 29.377 3.945 24.782 1.00 16.82 48 ALA D N 1
ATOM 3312 C CA . ALA D 1 50 ? 29.336 4.657 26.068 1.00 15.90 48 ALA D CA 1
ATOM 3313 C C . ALA D 1 50 ? 29.538 6.150 25.810 1.00 15.65 48 ALA D C 1
ATOM 3314 O O . ALA D 1 50 ? 28.858 7.022 26.419 1.00 14.93 48 ALA D O 1
ATOM 3316 N N . ILE D 1 51 ? 30.501 6.496 24.936 1.00 14.73 49 ILE D N 1
ATOM 3317 C CA . ILE D 1 51 ? 30.748 7.942 24.692 1.00 15.24 49 ILE D CA 1
ATOM 3318 C C . ILE D 1 51 ? 29.476 8.600 24.179 1.00 15.38 49 ILE D C 1
ATOM 3319 O O . ILE D 1 51 ? 29.113 9.678 24.635 1.00 15.81 49 ILE D O 1
ATOM 3324 N N . ALA D 1 52 ? 28.792 7.930 23.240 1.00 15.81 50 ALA D N 1
ATOM 3325 C CA . ALA D 1 52 ? 27.612 8.532 22.638 1.00 16.21 50 ALA D CA 1
ATOM 3326 C C . ALA D 1 52 ? 26.569 8.789 23.753 1.00 16.51 50 ALA D C 1
ATOM 3327 O O . ALA D 1 52 ? 26.018 9.900 23.887 1.00 16.38 50 ALA D O 1
ATOM 3329 N N A LYS D 1 53 ? 26.307 7.771 24.568 0.50 15.90 51 LYS D N 1
ATOM 3330 N N B LYS D 1 53 ? 26.316 7.736 24.533 0.50 15.38 51 LYS D N 1
ATOM 3331 C CA A LYS D 1 53 ? 25.277 7.861 25.621 0.50 16.73 51 LYS D CA 1
ATOM 3332 C CA B LYS D 1 53 ? 25.374 7.754 25.663 0.50 15.65 51 LYS D CA 1
ATOM 3333 C C A LYS D 1 53 ? 25.577 8.917 26.692 0.50 15.95 51 LYS D C 1
ATOM 3334 C C B LYS D 1 53 ? 25.629 8.967 26.560 0.50 15.60 51 LYS D C 1
ATOM 3335 O O A LYS D 1 53 ? 24.668 9.624 27.159 0.50 15.72 51 LYS D O 1
ATOM 3336 O O B LYS D 1 53 ? 24.779 9.857 26.713 0.50 15.58 51 LYS D O 1
ATOM 3347 N N . HIS D 1 54 ? 26.846 9.009 27.087 1.00 15.47 52 HIS D N 1
ATOM 3348 C CA . HIS D 1 54 ? 27.241 9.939 28.151 1.00 14.55 52 HIS D CA 1
ATOM 3349 C C . HIS D 1 54 ? 27.368 11.337 27.625 1.00 14.73 52 HIS D C 1
ATOM 3350 O O . HIS D 1 54 ? 27.105 12.288 28.377 1.00 15.70 52 HIS D O 1
ATOM 3357 N N . LEU D 1 55 ? 27.770 11.489 26.349 1.00 15.05 53 LEU D N 1
ATOM 3358 C CA . LEU D 1 55 ? 27.880 12.846 25.799 1.00 14.68 53 LEU D CA 1
ATOM 3359 C C . LEU D 1 55 ? 26.467 13.408 25.757 1.00 16.17 53 LEU D C 1
ATOM 3360 O O . LEU D 1 55 ? 26.254 14.575 26.079 1.00 17.09 53 LEU D O 1
ATOM 3365 N N . ASN D 1 56 ? 25.502 12.577 25.365 1.00 17.10 54 ASN D N 1
ATOM 3366 C CA . ASN D 1 56 ? 24.133 13.079 25.324 1.00 17.35 54 ASN D CA 1
ATOM 3367 C C . ASN D 1 56 ? 23.712 13.559 26.714 1.00 17.52 54 ASN D C 1
ATOM 3368 O O . ASN D 1 56 ? 23.155 14.636 26.859 1.00 17.68 54 ASN D O 1
ATOM 3373 N N . ALA D 1 57 ? 23.981 12.754 27.746 1.00 16.33 55 ALA D N 1
ATOM 3374 C CA . ALA D 1 57 ? 23.537 13.091 29.112 1.00 17.15 55 ALA D CA 1
ATOM 3375 C C . ALA D 1 57 ? 24.231 14.350 29.606 1.00 16.74 55 ALA D C 1
ATOM 3376 O O . ALA D 1 57 ? 23.610 15.204 30.213 1.00 17.99 55 ALA D O 1
ATOM 3378 N N . LEU D 1 58 ? 25.530 14.478 29.320 1.00 14.32 56 LEU D N 1
ATOM 3379 C CA . LEU D 1 58 ? 26.289 15.679 29.720 1.00 14.23 56 LEU D CA 1
ATOM 3380 C C . LEU D 1 58 ? 25.773 16.937 29.044 1.00 14.88 56 LEU D C 1
ATOM 3381 O O . LEU D 1 58 ? 25.730 18.005 29.651 1.00 15.45 56 LEU D O 1
ATOM 3386 N N . GLN D 1 59 ? 25.383 16.807 27.778 1.00 14.47 57 GLN D N 1
ATOM 3387 C CA . GLN D 1 59 ? 24.813 17.958 27.070 1.00 15.79 57 GLN D CA 1
ATOM 3388 C C . GLN D 1 59 ? 23.437 18.311 27.624 1.00 15.78 57 GLN D C 1
ATOM 3389 O O . GLN D 1 59 ? 23.130 19.480 27.727 1.00 17.38 57 GLN D O 1
ATOM 3395 N N . ALA D 1 60 ? 22.631 17.296 27.953 1.00 16.80 58 ALA D N 1
ATOM 3396 C CA . ALA D 1 60 ? 21.204 17.521 28.295 1.00 18.91 58 ALA D CA 1
ATOM 3397 C C . ALA D 1 60 ? 21.095 18.216 29.644 1.00 21.02 58 ALA D C 1
ATOM 3398 O O . ALA D 1 60 ? 20.065 18.800 29.980 1.00 22.44 58 ALA D O 1
ATOM 3400 N N . CYS D 1 61 ? 22.141 18.117 30.460 1.00 21.93 59 CYS D N 1
ATOM 3401 C CA . CYS D 1 61 ? 22.143 18.786 31.736 1.00 22.92 59 CYS D CA 1
ATOM 3402 C C . CYS D 1 61 ? 22.998 20.035 31.758 1.00 22.70 59 CYS D C 1
ATOM 3403 O O . CYS D 1 61 ? 23.102 20.684 32.793 1.00 25.35 59 CYS D O 1
ATOM 3406 N N . GLY D 1 62 ? 23.630 20.373 30.635 1.00 22.31 60 GLY D N 1
ATOM 3407 C CA . GLY D 1 62 ? 24.345 21.633 30.510 1.00 20.57 60 GLY D CA 1
ATOM 3408 C C . GLY D 1 62 ? 25.820 21.665 30.901 1.00 19.44 60 GLY D C 1
ATOM 3409 O O . GLY D 1 62 ? 26.424 22.726 30.987 1.00 20.85 60 GLY D O 1
ATOM 3410 N N . LEU D 1 63 ? 26.432 20.501 31.084 1.00 17.73 61 LEU D N 1
ATOM 3411 C CA . LEU D 1 63 ? 27.834 20.439 31.482 1.00 16.00 61 LEU D CA 1
ATOM 3412 C C . LEU D 1 63 ? 28.796 20.438 30.282 1.00 16.35 61 LEU D C 1
ATOM 3413 O O . LEU D 1 63 ? 30.010 20.661 30.435 1.00 16.72 61 LEU D O 1
ATOM 3418 N N A VAL D 1 64 ? 28.250 20.143 29.109 0.60 15.53 62 VAL D N 1
ATOM 3419 N N B VAL D 1 64 ? 28.281 20.084 29.111 0.40 15.98 62 VAL D N 1
ATOM 3420 C CA A VAL D 1 64 ? 29.028 20.126 27.877 0.60 15.39 62 VAL D CA 1
ATOM 3421 C CA B VAL D 1 64 ? 29.078 20.191 27.891 0.40 16.00 62 VAL D CA 1
ATOM 3422 C C A VAL D 1 64 ? 28.197 20.758 26.767 0.60 17.44 62 VAL D C 1
ATOM 3423 C C B VAL D 1 64 ? 28.218 20.712 26.758 0.40 17.58 62 VAL D C 1
ATOM 3424 O O A VAL D 1 64 ? 26.952 20.726 26.790 0.60 17.68 62 VAL D O 1
ATOM 3425 O O B VAL D 1 64 ? 26.982 20.549 26.757 0.40 17.76 62 VAL D O 1
ATOM 3432 N N . GLU D 1 65 ? 28.876 21.318 25.784 1.00 18.03 63 GLU D N 1
ATOM 3433 C CA . GLU D 1 65 ? 28.175 21.731 24.574 1.00 20.70 63 GLU D CA 1
ATOM 3434 C C . GLU D 1 65 ? 28.976 21.231 23.396 1.00 20.64 63 GLU D C 1
ATOM 3435 O O . GLU D 1 65 ? 30.211 21.061 23.477 1.00 19.94 63 GLU D O 1
ATOM 3441 N N . SER D 1 66 ? 28.275 21.049 22.292 1.00 21.02 64 SER D N 1
ATOM 3442 C CA . SER D 1 66 ? 28.919 20.636 21.065 1.00 22.05 64 SER D CA 1
ATOM 3443 C C . SER D 1 66 ? 29.109 21.870 20.233 1.00 22.86 64 SER D C 1
ATOM 3444 O O . SER D 1 66 ? 28.223 22.744 20.170 1.00 23.30 64 SER D O 1
ATOM 3447 N N . VAL D 1 67 ? 30.245 21.917 19.560 1.00 22.22 65 VAL D N 1
ATOM 3448 C CA . VAL D 1 67 ? 30.639 23.021 18.703 1.00 22.46 65 VAL D CA 1
ATOM 3449 C C . VAL D 1 67 ? 31.127 22.452 17.353 1.00 20.92 65 VAL D C 1
ATOM 3450 O O . VAL D 1 67 ? 31.896 21.511 17.313 1.00 19.09 65 VAL D O 1
ATOM 3454 N N . LYS D 1 68 ? 30.629 23.023 16.262 1.00 21.46 66 LYS D N 1
ATOM 3455 C CA . LYS D 1 68 ? 31.123 22.717 14.938 1.00 20.41 66 LYS D CA 1
ATOM 3456 C C . LYS D 1 68 ? 32.414 23.475 14.692 1.00 19.45 66 LYS D C 1
ATOM 3457 O O . LYS D 1 68 ? 32.458 24.731 14.756 1.00 20.73 66 LYS D O 1
ATOM 3463 N N . VAL D 1 69 ? 33.464 22.697 14.429 1.00 17.49 67 VAL D N 1
ATOM 3464 C CA . VAL D 1 69 ? 34.791 23.245 14.229 1.00 16.81 67 VAL D CA 1
ATOM 3465 C C . VAL D 1 69 ? 35.262 22.770 12.846 1.00 16.78 67 VAL D C 1
ATOM 3466 O O . VAL D 1 69 ? 35.762 21.638 12.691 1.00 16.46 67 VAL D O 1
ATOM 3470 N N . GLY D 1 70 ? 35.100 23.613 11.835 1.00 18.34 68 GLY D N 1
ATOM 3471 C CA . GLY D 1 70 ? 35.449 23.218 10.477 1.00 19.66 68 GLY D CA 1
ATOM 3472 C C . GLY D 1 70 ? 34.551 22.031 10.132 1.00 20.37 68 GLY D C 1
ATOM 3473 O O . GLY D 1 70 ? 33.337 22.122 10.270 1.00 21.21 68 GLY D O 1
ATOM 3474 N N A ARG D 1 71 ? 35.210 20.907 9.871 0.50 20.48 69 ARG D N 1
ATOM 3475 N N B ARG D 1 71 ? 35.097 20.934 9.631 0.50 21.07 69 ARG D N 1
ATOM 3476 C CA A ARG D 1 71 ? 34.517 19.714 9.438 0.50 20.34 69 ARG D CA 1
ATOM 3477 C CA B ARG D 1 71 ? 34.189 19.891 9.134 0.50 21.08 69 ARG D CA 1
ATOM 3478 C C A ARG D 1 71 ? 34.263 18.715 10.566 0.50 19.48 69 ARG D C 1
ATOM 3479 C C B ARG D 1 71 ? 33.923 18.849 10.205 0.50 19.63 69 ARG D C 1
ATOM 3480 O O A ARG D 1 71 ? 33.759 17.632 10.312 0.50 18.01 69 ARG D O 1
ATOM 3481 O O B ARG D 1 71 ? 33.614 17.709 9.917 0.50 18.57 69 ARG D O 1
ATOM 3496 N N A GLU D 1 72 ? 34.577 19.072 11.811 0.70 18.37 70 GLU D N 1
ATOM 3497 N N B GLU D 1 72 ? 34.026 19.271 11.464 0.30 18.26 70 GLU D N 1
ATOM 3498 C CA A GLU D 1 72 ? 34.319 18.142 12.900 0.70 19.65 70 GLU D CA 1
ATOM 3499 C CA B GLU D 1 72 ? 34.021 18.359 12.616 0.30 17.83 70 GLU D CA 1
ATOM 3500 C C A GLU D 1 72 ? 33.407 18.788 13.904 0.70 18.21 70 GLU D C 1
ATOM 3501 C C B GLU D 1 72 ? 33.052 18.817 13.710 0.30 17.21 70 GLU D C 1
ATOM 3502 O O A GLU D 1 72 ? 33.278 20.011 13.937 0.70 16.83 70 GLU D O 1
ATOM 3503 O O B GLU D 1 72 ? 32.596 19.954 13.664 0.30 16.64 70 GLU D O 1
ATOM 3514 N N . ILE D 1 73 ? 32.745 17.949 14.691 1.00 16.02 71 ILE D N 1
ATOM 3515 C CA . ILE D 1 73 ? 31.997 18.402 15.872 1.00 14.77 71 ILE D CA 1
ATOM 3516 C C . ILE D 1 73 ? 32.879 18.110 17.063 1.00 15.37 71 ILE D C 1
ATOM 3517 O O . ILE D 1 73 ? 33.372 16.983 17.241 1.00 15.96 71 ILE D O 1
ATOM 3522 N N . ARG D 1 74 ? 33.114 19.133 17.868 1.00 13.95 72 ARG D N 1
ATOM 3523 C CA . ARG D 1 74 ? 33.836 18.897 19.095 1.00 14.81 72 ARG D CA 1
ATOM 3524 C C . ARG D 1 74 ? 32.927 19.151 20.273 1.00 15.37 72 ARG D C 1
ATOM 3525 O O . ARG D 1 74 ? 31.892 19.846 20.150 1.00 16.94 72 ARG D O 1
ATOM 3533 N N . TYR D 1 75 ? 33.334 18.611 21.422 1.00 14.78 73 TYR D N 1
ATOM 3534 C CA . TYR D 1 75 ? 32.628 18.838 22.667 1.00 16.50 73 TYR D CA 1
ATOM 3535 C C . TYR D 1 75 ? 33.471 19.643 23.645 1.00 17.29 73 TYR D C 1
ATOM 3536 O O . TYR D 1 75 ? 34.677 19.406 23.744 1.00 17.36 73 TYR D O 1
ATOM 3545 N N . ARG D 1 76 ? 32.853 20.610 24.334 1.00 19.80 74 ARG D N 1
ATOM 3546 C CA . ARG D 1 76 ? 33.561 21.514 25.268 1.00 21.12 74 ARG D CA 1
ATOM 3547 C C . ARG D 1 76 ? 32.899 21.425 26.627 1.00 20.45 74 ARG D C 1
ATOM 3548 O O . ARG D 1 76 ? 31.682 21.511 26.690 1.00 19.87 74 ARG D O 1
ATOM 3556 N N . ALA D 1 77 ? 33.690 21.280 27.691 1.00 19.80 75 ALA D N 1
ATOM 3557 C CA . ALA D 1 77 ? 33.164 21.255 29.082 1.00 20.46 75 ALA D CA 1
ATOM 3558 C C . ALA D 1 77 ? 32.858 22.689 29.522 1.00 23.03 75 ALA D C 1
ATOM 3559 O O . ALA D 1 77 ? 33.590 23.626 29.168 1.00 22.46 75 ALA D O 1
ATOM 3561 N N . LEU D 1 78 ? 31.766 22.878 30.260 1.00 23.87 76 LEU D N 1
ATOM 3562 C CA . LEU D 1 78 ? 31.289 24.231 30.555 1.00 25.67 76 LEU D CA 1
ATOM 3563 C C . LEU D 1 78 ? 31.521 24.540 32.043 1.00 26.40 76 LEU D C 1
ATOM 3564 O O . LEU D 1 78 ? 30.697 24.194 32.884 1.00 26.58 76 LEU D O 1
ATOM 3569 N N . GLY D 1 79 ? 32.663 25.158 32.357 1.00 26.88 77 GLY D N 1
ATOM 3570 C CA . GLY D 1 79 ? 33.049 25.405 33.744 1.00 27.27 77 GLY D CA 1
ATOM 3571 C C . GLY D 1 79 ? 32.047 26.293 34.452 1.00 28.60 77 GLY D C 1
ATOM 3572 O O . GLY D 1 79 ? 31.939 26.229 35.681 1.00 28.77 77 GLY D O 1
ATOM 3573 N N . ALA D 1 80 ? 31.324 27.123 33.691 1.00 28.78 78 ALA D N 1
ATOM 3574 C CA . ALA D 1 80 ? 30.240 27.972 34.229 1.00 29.93 78 ALA D CA 1
ATOM 3575 C C . ALA D 1 80 ? 29.187 27.160 34.961 1.00 30.16 78 ALA D C 1
ATOM 3576 O O . ALA D 1 80 ? 28.627 27.627 35.968 1.00 30.36 78 ALA D O 1
ATOM 3578 N N . GLU D 1 81 ? 28.886 25.965 34.447 1.00 30.15 79 GLU D N 1
ATOM 3579 C CA . GLU D 1 81 ? 27.834 25.134 35.013 1.00 30.14 79 GLU D CA 1
ATOM 3580 C C . GLU D 1 81 ? 28.282 24.532 36.331 1.00 29.84 79 GLU D C 1
ATOM 3581 O O . GLU D 1 81 ? 27.464 24.376 37.261 1.00 29.17 79 GLU D O 1
ATOM 3587 N N . LEU D 1 82 ? 29.561 24.182 36.417 1.00 30.05 80 LEU D N 1
ATOM 3588 C CA . LEU D 1 82 ? 30.144 23.781 37.691 1.00 30.96 80 LEU D CA 1
ATOM 3589 C C . LEU D 1 82 ? 30.102 24.906 38.720 1.00 31.92 80 LEU D C 1
ATOM 3590 O O . LEU D 1 82 ? 29.695 24.685 39.877 1.00 32.25 80 LEU D O 1
ATOM 3595 N N A ASN D 1 83 ? 30.497 26.102 38.295 0.70 32.21 81 ASN D N 1
ATOM 3596 N N B ASN D 1 83 ? 30.531 26.103 38.312 0.30 32.01 81 ASN D N 1
ATOM 3597 C CA A ASN D 1 83 ? 30.566 27.260 39.169 0.70 32.33 81 ASN D CA 1
ATOM 3598 C CA B ASN D 1 83 ? 30.549 27.273 39.193 0.30 32.06 81 ASN D CA 1
ATOM 3599 C C A ASN D 1 83 ? 29.200 27.679 39.723 0.70 32.33 81 ASN D C 1
ATOM 3600 C C B ASN D 1 83 ? 29.172 27.587 39.760 0.30 32.09 81 ASN D C 1
ATOM 3601 O O A ASN D 1 83 ? 29.097 28.060 40.903 0.70 31.98 81 ASN D O 1
ATOM 3602 O O B ASN D 1 83 ? 29.033 27.826 40.967 0.30 31.99 81 ASN D O 1
ATOM 3611 N N . LYS D 1 84 ? 28.168 27.592 38.884 1.00 31.49 82 LYS D N 1
ATOM 3612 C CA . LYS D 1 84 ? 26.793 27.892 39.278 1.00 31.59 82 LYS D CA 1
ATOM 3613 C C . LYS D 1 84 ? 26.317 26.857 40.333 1.00 30.14 82 LYS D C 1
ATOM 3614 O O . LYS D 1 84 ? 25.650 27.204 41.325 1.00 29.96 82 LYS D O 1
ATOM 3620 N N . THR D 1 85 ? 26.661 25.595 40.095 1.00 27.48 83 THR D N 1
ATOM 3621 C CA . THR D 1 85 ? 26.313 24.500 41.009 1.00 25.83 83 THR D CA 1
ATOM 3622 C C . THR D 1 85 ? 27.015 24.709 42.359 1.00 24.76 83 THR D C 1
ATOM 3623 O O . THR D 1 85 ? 26.358 24.634 43.424 1.00 23.47 83 THR D O 1
ATOM 3627 N N . ALA D 1 86 ? 28.308 25.028 42.307 1.00 25.34 84 ALA D N 1
ATOM 3628 C CA . ALA D 1 86 ? 29.145 25.218 43.506 1.00 26.04 84 ALA D CA 1
ATOM 3629 C C . ALA D 1 86 ? 28.630 26.379 44.320 1.00 27.54 84 ALA D C 1
ATOM 3630 O O . ALA D 1 86 ? 28.573 26.311 45.566 1.00 28.06 84 ALA D O 1
ATOM 3632 N N . ARG D 1 87 ? 28.236 27.438 43.622 1.00 28.47 85 ARG D N 1
ATOM 3633 C CA . ARG D 1 87 ? 27.736 28.626 44.293 1.00 30.18 85 ARG D CA 1
ATOM 3634 C C . ARG D 1 87 ? 26.396 28.378 44.955 1.00 29.54 85 ARG D C 1
ATOM 3635 O O . ARG D 1 87 ? 26.158 28.885 46.050 1.00 29.88 85 ARG D O 1
ATOM 3643 N N . THR D 1 88 ? 25.519 27.616 44.307 1.00 28.68 86 THR D N 1
ATOM 3644 C CA . THR D 1 88 ? 24.240 27.220 44.906 1.00 27.67 86 THR D CA 1
ATOM 3645 C C . THR D 1 88 ? 24.468 26.330 46.152 1.00 26.65 86 THR D C 1
ATOM 3646 O O . THR D 1 88 ? 23.835 26.525 47.194 1.00 26.26 86 THR D O 1
ATOM 3650 N N . LEU D 1 89 ? 25.378 25.365 46.055 1.00 24.68 87 LEU D N 1
ATOM 3651 C CA . LEU D 1 89 ? 25.637 24.516 47.236 1.00 25.15 87 LEU D CA 1
ATOM 3652 C C . LEU D 1 89 ? 26.211 25.328 48.411 1.00 25.85 87 LEU D C 1
ATOM 3653 O O . LEU D 1 89 ? 25.940 25.043 49.568 1.00 25.00 87 LEU D O 1
ATOM 3658 N N A GLU D 1 90 ? 27.031 26.313 48.089 0.50 26.47 88 GLU D N 1
ATOM 3659 N N B GLU D 1 90 ? 26.964 26.381 48.120 0.50 26.50 88 GLU D N 1
ATOM 3660 C CA A GLU D 1 90 ? 27.660 27.128 49.111 0.50 27.00 88 GLU D CA 1
ATOM 3661 C CA B GLU D 1 90 ? 27.469 27.258 49.185 0.50 27.06 88 GLU D CA 1
ATOM 3662 C C A GLU D 1 90 ? 26.645 28.003 49.833 0.50 27.00 88 GLU D C 1
ATOM 3663 C C B GLU D 1 90 ? 26.366 28.071 49.861 0.50 27.01 88 GLU D C 1
ATOM 3664 O O A GLU D 1 90 ? 26.745 28.181 51.037 0.50 27.14 88 GLU D O 1
ATOM 3665 O O B GLU D 1 90 ? 26.321 28.151 51.077 0.50 27.10 88 GLU D O 1
ATOM 3676 N N A ARG D 1 91 ? 25.649 28.514 49.115 0.50 27.09 89 ARG D N 1
ATOM 3677 N N B ARG D 1 91 ? 25.485 28.677 49.073 0.50 26.76 89 ARG D N 1
ATOM 3678 C CA A ARG D 1 91 ? 24.599 29.282 49.744 0.50 27.13 89 ARG D CA 1
ATOM 3679 C CA B ARG D 1 91 ? 24.338 29.386 49.591 0.50 27.05 89 ARG D CA 1
ATOM 3680 C C A ARG D 1 91 ? 23.789 28.383 50.673 0.50 26.60 89 ARG D C 1
ATOM 3681 C C B ARG D 1 91 ? 23.589 28.487 50.573 0.50 26.33 89 ARG D C 1
ATOM 3682 O O A ARG D 1 91 ? 23.610 28.702 51.864 0.50 25.94 89 ARG D O 1
ATOM 3683 O O B ARG D 1 91 ? 23.309 28.878 51.719 0.50 25.89 89 ARG D O 1
ATOM 3698 N N . ILE D 1 92 ? 23.298 27.270 50.122 1.00 25.78 90 ILE D N 1
ATOM 3699 C CA . ILE D 1 92 ? 22.511 26.300 50.909 1.00 24.79 90 ILE D CA 1
ATOM 3700 C C . ILE D 1 92 ? 23.285 25.797 52.134 1.00 23.81 90 ILE D C 1
ATOM 3701 O O . ILE D 1 92 ? 22.765 25.775 53.246 1.00 22.10 90 ILE D O 1
ATOM 3706 N N A GLY D 1 93 ? 24.529 25.404 51.920 0.70 22.76 91 GLY D N 1
ATOM 3707 N N B GLY D 1 93 ? 24.545 25.429 51.917 0.30 23.45 91 GLY D N 1
ATOM 3708 C CA A GLY D 1 93 ? 25.382 24.932 52.980 0.70 22.79 91 GLY D CA 1
ATOM 3709 C CA B GLY D 1 93 ? 25.423 24.928 52.969 0.30 23.58 91 GLY D CA 1
ATOM 3710 C C A GLY D 1 93 ? 25.481 25.969 54.073 0.70 23.15 91 GLY D C 1
ATOM 3711 C C B GLY D 1 93 ? 25.730 25.943 54.054 0.30 23.78 91 GLY D C 1
ATOM 3712 O O A GLY D 1 93 ? 25.296 25.639 55.255 0.70 22.78 91 GLY D O 1
ATOM 3713 O O B GLY D 1 93 ? 25.964 25.570 55.203 0.30 23.75 91 GLY D O 1
ATOM 3714 N N . ALA D 1 94 ? 25.733 27.223 53.683 1.00 23.80 92 ALA D N 1
ATOM 3715 C CA . ALA D 1 94 ? 25.810 28.345 54.641 1.00 24.90 92 ALA D CA 1
ATOM 3716 C C . ALA D 1 94 ? 24.554 28.480 55.502 1.00 24.69 92 ALA D C 1
ATOM 3717 O O . ALA D 1 94 ? 24.654 28.763 56.689 1.00 25.81 92 ALA D O 1
ATOM 3719 N N A GLU D 1 95 ? 23.382 28.287 54.900 0.50 25.05 93 GLU D N 1
ATOM 3720 N N B GLU D 1 95 ? 23.372 28.338 54.902 0.50 25.19 93 GLU D N 1
ATOM 3721 C CA A GLU D 1 95 ? 22.112 28.428 55.620 0.50 24.81 93 GLU D CA 1
ATOM 3722 C CA B GLU D 1 95 ? 22.147 28.438 55.692 0.50 25.05 93 GLU D CA 1
ATOM 3723 C C A GLU D 1 95 ? 21.881 27.283 56.616 0.50 24.41 93 GLU D C 1
ATOM 3724 C C B GLU D 1 95 ? 22.173 27.325 56.741 0.50 24.56 93 GLU D C 1
ATOM 3725 O O A GLU D 1 95 ? 21.261 27.481 57.659 0.50 23.88 93 GLU D O 1
ATOM 3726 O O B GLU D 1 95 ? 22.061 27.583 57.944 0.50 23.67 93 GLU D O 1
ATOM 3737 N N . TRP D 1 96 ? 22.371 26.097 56.281 1.00 23.40 94 TRP D N 1
ATOM 3738 C CA . TRP D 1 96 ? 22.335 24.943 57.211 1.00 22.88 94 TRP D CA 1
ATOM 3739 C C . TRP D 1 96 ? 23.378 25.052 58.328 1.00 22.80 94 TRP D C 1
ATOM 3740 O O . TRP D 1 96 ? 23.060 24.765 59.498 1.00 21.66 94 TRP D O 1
ATOM 3751 N N . ASP D 1 97 ? 24.598 25.498 57.983 1.00 22.65 95 ASP D N 1
ATOM 3752 C CA . ASP D 1 97 ? 25.643 25.779 58.974 1.00 23.37 95 ASP D CA 1
ATOM 3753 C C . ASP D 1 97 ? 25.247 26.862 59.999 1.00 23.44 95 ASP D C 1
ATOM 3754 O O . ASP D 1 97 ? 25.582 26.737 61.188 1.00 22.67 95 ASP D O 1
ATOM 3759 N N A ARG D 1 98 ? 24.530 27.906 59.561 0.50 22.95 96 ARG D N 1
ATOM 3760 N N B ARG D 1 98 ? 24.537 27.882 59.516 0.50 23.37 96 ARG D N 1
ATOM 3761 C CA A ARG D 1 98 ? 24.046 28.952 60.490 0.50 22.61 96 ARG D CA 1
ATOM 3762 C CA B ARG D 1 98 ? 23.974 28.939 60.349 0.50 23.50 96 ARG D CA 1
ATOM 3763 C C A ARG D 1 98 ? 23.000 28.414 61.485 0.50 22.60 96 ARG D C 1
ATOM 3764 C C B ARG D 1 98 ? 23.093 28.329 61.437 0.50 23.22 96 ARG D C 1
ATOM 3765 O O A ARG D 1 98 ? 23.018 28.765 62.673 0.50 21.76 96 ARG D O 1
ATOM 3766 O O B ARG D 1 98 ? 23.345 28.519 62.638 0.50 22.87 96 ARG D O 1
ATOM 3781 N N . ARG D 1 99 ? 22.068 27.597 61.005 1.00 22.47 97 ARG D N 1
ATOM 3782 C CA . ARG D 1 99 ? 21.099 26.995 61.922 1.00 23.10 97 ARG D CA 1
ATOM 3783 C C . ARG D 1 99 ? 21.820 26.062 62.917 1.00 22.26 97 ARG D C 1
ATOM 3784 O O . ARG D 1 99 ? 21.516 26.066 64.125 1.00 20.68 97 ARG D O 1
ATOM 3792 N N . LEU D 1 100 ? 22.796 25.292 62.416 1.00 21.31 98 LEU D N 1
ATOM 3793 C CA . LEU D 1 100 ? 23.566 24.419 63.283 1.00 22.68 98 LEU D CA 1
ATOM 3794 C C . LEU D 1 100 ? 24.311 25.161 64.359 1.00 21.81 98 LEU D C 1
ATOM 3795 O O . LEU D 1 100 ? 24.322 24.751 65.538 1.00 21.24 98 LEU D O 1
ATOM 3800 N N . ALA D 1 101 ? 25.011 26.208 63.941 1.00 21.49 99 ALA D N 1
ATOM 3801 C CA . ALA D 1 101 ? 25.723 27.024 64.899 1.00 21.36 99 ALA D CA 1
ATOM 3802 C C . ALA D 1 101 ? 24.812 27.604 65.966 1.00 21.41 99 ALA D C 1
ATOM 3803 O O . ALA D 1 101 ? 25.154 27.587 67.138 1.00 21.98 99 ALA D O 1
ATOM 3805 N N . ALA D 1 102 ? 23.664 28.126 65.544 1.00 21.29 100 ALA D N 1
ATOM 3806 C CA . ALA D 1 102 ? 22.702 28.689 66.480 1.00 20.41 100 ALA D CA 1
ATOM 3807 C C . ALA D 1 102 ? 22.258 27.639 67.514 1.00 20.52 100 ALA D C 1
ATOM 3808 O O . ALA D 1 102 ? 22.182 27.968 68.718 1.00 21.74 100 ALA D O 1
ATOM 3810 N N A ILE D 1 103 ? 21.913 26.432 67.046 0.60 19.54 101 ILE D N 1
ATOM 3811 N N B ILE D 1 103 ? 22.092 26.378 67.099 0.40 20.33 101 ILE D N 1
ATOM 3812 C CA A ILE D 1 103 ? 21.459 25.371 67.958 0.60 18.65 101 ILE D CA 1
ATOM 3813 C CA B ILE D 1 103 ? 21.757 25.302 68.062 0.40 19.83 101 ILE D CA 1
ATOM 3814 C C A ILE D 1 103 ? 22.582 25.126 68.949 0.60 19.42 101 ILE D C 1
ATOM 3815 C C B ILE D 1 103 ? 22.901 24.820 68.989 0.40 20.54 101 ILE D C 1
ATOM 3816 O O A ILE D 1 103 ? 22.402 25.149 70.175 0.60 19.84 101 ILE D O 1
ATOM 3817 O O B ILE D 1 103 ? 22.666 24.592 70.180 0.40 20.63 101 ILE D O 1
ATOM 3826 N N A LYS D 1 104 ? 23.780 24.915 68.399 0.50 19.91 102 LYS D N 1
ATOM 3827 N N B LYS D 1 104 ? 24.123 24.654 68.480 0.50 20.79 102 LYS D N 1
ATOM 3828 C CA A LYS D 1 104 ? 24.990 24.663 69.188 0.50 20.88 102 LYS D CA 1
ATOM 3829 C CA B LYS D 1 104 ? 25.215 24.228 69.349 0.50 21.33 102 LYS D CA 1
ATOM 3830 C C A LYS D 1 104 ? 25.263 25.747 70.236 0.50 20.55 102 LYS D C 1
ATOM 3831 C C B LYS D 1 104 ? 25.487 25.298 70.420 0.50 21.20 102 LYS D C 1
ATOM 3832 O O A LYS D 1 104 ? 25.587 25.424 71.369 0.50 20.49 102 LYS D O 1
ATOM 3833 O O B LYS D 1 104 ? 25.763 24.972 71.573 0.50 20.90 102 LYS D O 1
ATOM 3844 N N A GLN D 1 105 ? 25.092 27.025 69.875 0.50 20.80 103 GLN D N 1
ATOM 3845 N N B GLN D 1 105 ? 25.319 26.568 70.057 0.50 22.40 103 GLN D N 1
ATOM 3846 C CA A GLN D 1 105 ? 25.422 28.114 70.817 0.50 21.12 103 GLN D CA 1
ATOM 3847 C CA B GLN D 1 105 ? 25.602 27.680 70.973 0.50 22.90 103 GLN D CA 1
ATOM 3848 C C A GLN D 1 105 ? 24.525 28.129 72.058 0.50 21.16 103 GLN D C 1
ATOM 3849 C C B GLN D 1 105 ? 24.665 27.738 72.185 0.50 22.47 103 GLN D C 1
ATOM 3850 O O A GLN D 1 105 ? 24.872 28.766 73.071 0.50 21.08 103 GLN D O 1
ATOM 3851 O O B GLN D 1 105 ? 25.094 28.083 73.286 0.50 23.06 103 GLN D O 1
ATOM 3862 N N . ILE D 1 106 ? 23.386 27.425 71.970 1.00 21.15 104 ILE D N 1
ATOM 3863 C CA . ILE D 1 106 ? 22.426 27.352 73.066 1.00 21.25 104 ILE D CA 1
ATOM 3864 C C . ILE D 1 106 ? 22.646 26.059 73.835 1.00 21.30 104 ILE D C 1
ATOM 3865 O O . ILE D 1 106 ? 22.791 26.084 75.049 1.00 22.26 104 ILE D O 1
ATOM 3870 N N . ALA D 1 107 ? 22.674 24.944 73.098 1.00 19.47 105 ALA D N 1
ATOM 3871 C CA . ALA D 1 107 ? 22.662 23.570 73.660 1.00 20.94 105 ALA D CA 1
ATOM 3872 C C . ALA D 1 107 ? 23.938 23.127 74.393 1.00 21.42 105 ALA D C 1
ATOM 3873 O O . ALA D 1 107 ? 23.875 22.486 75.469 1.00 22.16 105 ALA D O 1
ATOM 3875 N N . GLU D 1 108 ? 25.086 23.486 73.841 1.00 22.24 106 GLU D N 1
ATOM 3876 C CA . GLU D 1 108 ? 26.344 22.954 74.318 1.00 23.49 106 GLU D CA 1
ATOM 3877 C C . GLU D 1 108 ? 27.293 24.086 74.717 1.00 24.65 106 GLU D C 1
ATOM 3878 O O . GLU D 1 108 ? 27.077 25.242 74.363 1.00 24.85 106 GLU D O 1
ATOM 3884 N N . SER D 1 109 ? 28.356 23.762 75.442 1.00 25.55 107 SER D N 1
ATOM 3885 C CA . SER D 1 109 ? 29.304 24.810 75.837 1.00 27.14 107 SER D CA 1
ATOM 3886 C C . SER D 1 109 ? 30.287 25.113 74.723 1.00 27.96 107 SER D C 1
ATOM 3887 O O . SER D 1 109 ? 30.898 24.193 74.174 1.00 29.03 107 SER D O 1
#

Secondary structure (DSSP, 8-state):
--HHHHHHHHHHHHHTT-HHHHHHHHHHHHS-B-HHHHHHHSSS-HHHHHHHHHHHHHTTSEEEEEETTEEEEEE-SHHHHHHHHHHHHHHHHHHHHHHHHHHHHT-/-HHHHHHHHHHHHHTT-HHHHHHHHHHHHS-B-HHHHHHHSSS-HHHHHHHHHHHHHTTSEEEEEETTEEEEEE-SHHHHHHHHHHHHHHHHHHHHHHHHHHHHH--/-THHHHHHHHHHHHTSHHHHHHHHHHHH--B-HHHHHHHSSS-HHHHHHHHHHHHHTTSEEEEEETTEEEEEE-HHHHHHHHHHHHHHHHHHHHHHHHHHHHHH-/-HHHHHHHHHHHHHTSHHHHHHHHHHHH--B-HHHHHHHSSS-HHHHHHHHHHHHHTTSEEEEEETTEEEEEE-HHHHHHHHHHHHHHHHHHHHHHHHHHHHH--

Solvent-accessible surface area: 21829 Å² total